Protein AF-0000000078663923 (afdb_homodimer)

Radius of gyration: 21.48 Å; Cα contacts (8 Å, |Δi|>4): 1392; chains: 2; bounding box: 50×60×60 Å

Organism: Novosphingobium aromaticivorans (strain ATCC 700278 / DSM 12444 / CCUG 56034 / CIP 105152 / NBRC 16084 / F199) (NCBI:txid279238)

pLDDT: mean 94.73, std 6.74, range [45.41, 98.88]

Solvent-accessible surface area (backbone atoms only — not comparable to full-atom values): 26221 Å² total; per-residue (Å²): 126,61,87,86,46,81,70,53,39,78,75,52,85,44,31,34,35,32,66,37,45,39,68,44,11,32,37,42,73,91,49,41,20,52,30,68,17,47,53,50,18,51,47,52,49,55,45,25,64,60,72,70,38,51,67,39,33,38,38,35,40,56,68,47,83,46,51,57,68,38,55,40,36,36,40,50,44,80,76,42,76,60,99,53,45,31,38,33,35,33,40,33,26,46,92,83,39,69,21,31,39,31,45,35,36,26,37,64,36,83,92,43,73,67,47,72,51,59,74,63,78,92,55,64,56,70,92,76,32,55,71,58,84,80,70,67,72,54,11,91,62,25,37,31,70,76,47,42,48,49,25,37,35,50,64,93,77,52,54,72,27,46,41,37,31,32,38,26,56,68,84,59,55,49,39,36,73,45,48,47,34,39,62,57,53,49,50,34,57,40,46,9,64,56,70,70,38,77,80,18,37,47,68,46,34,42,34,43,38,51,61,49,68,47,70,53,58,53,31,39,37,44,33,38,33,43,38,33,32,42,42,31,32,41,34,37,32,40,33,22,40,80,87,47,48,69,25,33,38,33,38,34,38,28,36,56,69,130,126,60,86,85,46,82,72,56,40,78,74,52,85,43,31,34,36,33,66,36,45,39,69,44,11,30,37,43,74,92,51,41,21,51,31,67,18,47,53,50,16,50,46,52,47,54,46,26,63,60,71,70,39,50,67,38,34,39,38,36,40,55,67,48,83,46,50,56,68,37,55,41,35,37,39,51,45,80,76,43,75,58,98,53,46,30,36,33,36,32,40,34,25,46,93,83,39,70,23,31,40,32,45,36,37,27,37,65,35,84,92,43,72,67,47,72,50,58,76,63,77,93,56,64,56,70,92,77,31,55,73,57,83,79,70,67,75,53,12,92,62,26,38,31,71,74,46,42,46,49,26,36,36,49,63,95,78,52,54,72,27,46,38,38,32,31,38,27,56,68,83,58,55,49,40,36,72,47,48,48,34,39,61,58,54,50,50,34,57,39,44,10,66,54,71,69,38,78,80,19,37,47,68,46,35,41,35,41,37,50,60,49,68,48,69,51,58,53,31,39,37,43,33,37,34,41,37,32,30,42,43,32,33,42,35,39,31,40,33,22,40,81,87,46,48,69,25,33,39,31,38,35,38,28,38,55,69,130

Secondary structure (DSSP, 8-state):
--TT-TT-EEEETTEEEEE--GGGEE-STT--EE-HHHHHHHHHHHHHHHHTS-EEEEEEEE-S--BTTPEEEEEEEEEEE-SSEEEEEEEEEETTEEEEEEEEEEE--TTPPPEE---------GGGSPBP--PPP--TT--GGGGEEEEE---TTSPTTEEEEEEEETT---B-HHHHHHHGGGHHHHHHHHHT-TT-EEESEEEEEE---B-SS-EEEEEEEEEEETTEEEEEEEEEETTS-EEEEEEEEEEEP-/--TT-TT-EEEETTEEEEE--GGGEE-STT--EE-HHHHHHHHHHHHHHHHTS-EEEEEEEE-S--BTTPEEEEEEEEEEE-SSEEEEEEEEEETTEEEEEEEEEEE--TTPPPEE---------GGGSPBP--PPP--TT--GGGGEEEEE---TTPPTTEEEEEEEETT---B-HHHHHHHGGGHHHHHHHHHT-TT-EEESEEEEEE---B-SS-EEEEEEEEEEETTEEEEEEEEEETTS-EEEEEEEEEEEP-

InterPro domains:
  IPR029069 HotDog domain superfamily [SSF54637] (7-110)
  IPR029069 HotDog domain superfamily [SSF54637] (120-255)
  IPR042171 Acyl-CoA thioesterase, double hotdog domain [G3DSA:2.40.160.210] (1-258)
  IPR049449 Acyl-CoA thioesterase-like, N-terminal HotDog domain [PF13622] (33-99)
  IPR049450 Acyl-CoA thioesterase-like, C-terminal domain [PF20789] (126-255)

Nearest PDB structures (foldseek):
  3cjy-assembly1_A-2  TM=9.989E-01  e=8.132E-55  Novosphingobium aromaticivorans DSM 12444
  1c8u-assembly1_B  TM=8.053E-01  e=3.877E-21  Escherichia coli
  4r9z-assembly1_A  TM=8.850E-01  e=1.469E-18  Mycobacterium avium subsp. paratuberculosis K-10
  4r4u-assembly2_D  TM=7.936E-01  e=4.938E-20  Yersinia pestis
  3rd7-assembly1_A  TM=7.857E-01  e=6.290E-19  Mycobacterium avium 104

Sequence (516 aa):
MTEAFPALVRQDDARYAITVGPDLAVGPPGHAYLFGGASMALALDVAAETVGRPVVQGSLQFVSFTPLGSVLDLTVEVLQSGRTLAQARVAGTVDGRLVFHSGISLGMREGFSARQWALAPPVPQPDNCPPCTTLPAQDDNARYLEGIEVREAGGPEVPSGRTRLWLRRKDGAPLDAASLAMFADFLPIALGRATGCSGGGNSLDNSLRITGAAAPGWCLCDMIIPSSASGFAQGQVTLWDQSGRLLATGAQSLLLKGMTEAFPALVRQDDARYAITVGPDLAVGPPGHAYLFGGASMALALDVAAETVGRPVVQGSLQFVSFTPLGSVLDLTVEVLQSGRTLAQARVAGTVDGRLVFHSGISLGMREGFSARQWALAPPVPQPDNCPPCTTLPAQDDNARYLEGIEVREAGGPEVPSGRTRLWLRRKDGAPLDAASLAMFADFLPIALGRATGCSGGGNSLDNSLRITGAAAPGWCLCDMIIPSSASGFAQGQVTLWDQSGRLLATGAQSLLLKG

Foldseek 3Di:
DDPVAPQWDDPDLFKIKGFQFQQQWWDAAPFIFGQPLQVQLVFQVSQCVNLVFHWFKKKKFFDATGGHGFMKMKGKAWPDDDPFKTKIKIFIDTPNHTGMMMITMGGDDPDDDDDDDDWDDDWDFQVPFAWDDQAAHTHPRRCNVVQKTKTFRDDPPDDQQKGKIKIFGNVQDWQGPSVVSNLQSCQQVSQCRNVVNSRRFAWRMKMKGFDAIGGGDIKMWIKGFPDDDPQKTKMKIWIAGSVGHTTMIMMTMGGHDD/DDPVAPQWADPDLFKIKGFAFQQQWWDAAPFIFGQPLQVVLVFQVSQCVNLVFHWFKKKKFFDATHGHGFMKMKGKAWPDDDPFKTKIKIFIDTPNHTGMMMITMGGDDPPDDDDDDDWDDDWDFQVPFAWDDQAAHTHPRRCNVVQKTKTFRDDPPDDQQKGKIKIFGNVFDWQGPSVVSNLFSCQQVSQCRNVVNSRRFAWRMKMKGFDAIGGGDIKMWIKGFPDDDPQKTKMKIWIAGSVGHTTMIMMTMGGHDD

Structure (mmCIF, N/CA/C/O backbone):
data_AF-0000000078663923-model_v1
#
loop_
_entity.id
_entity.type
_entity.pdbx_description
1 polymer 'Acyl-CoA thioesterase'
#
loop_
_atom_site.group_PDB
_atom_site.id
_atom_site.type_symbol
_atom_site.label_atom_id
_atom_site.label_alt_id
_atom_site.label_comp_id
_atom_site.label_asym_id
_atom_site.label_entity_id
_atom_site.label_seq_id
_atom_site.pdbx_PDB_ins_code
_atom_site.Cartn_x
_atom_site.Cartn_y
_atom_site.Cartn_z
_atom_site.occupancy
_atom_site.B_iso_or_equiv
_atom_site.auth_seq_id
_atom_site.auth_comp_id
_atom_site.auth_asym_id
_atom_site.auth_atom_id
_atom_site.pdbx_PDB_model_num
ATOM 1 N N . MET A 1 1 ? -20.266 17.828 0.999 1 45.41 1 MET A N 1
ATOM 2 C CA . MET A 1 1 ? -18.875 18.203 1.146 1 45.41 1 MET A CA 1
ATOM 3 C C . MET A 1 1 ? -18.359 17.906 2.555 1 45.41 1 MET A C 1
ATOM 5 O O . MET A 1 1 ? -19.094 18.094 3.531 1 45.41 1 MET A O 1
ATOM 9 N N . THR A 1 2 ? -17.281 17.062 2.598 1 59.53 2 THR A N 1
ATOM 10 C CA . THR A 1 2 ? -16.984 16.469 3.9 1 59.53 2 THR A CA 1
ATOM 11 C C . THR A 1 2 ? -16.562 17.547 4.895 1 59.53 2 THR A C 1
ATOM 13 O O . THR A 1 2 ? -16.047 18.609 4.504 1 59.53 2 THR A O 1
ATOM 16 N N . GLU A 1 3 ? -17.047 17.531 6.004 1 73.94 3 GLU A N 1
ATOM 17 C CA . GLU A 1 3 ? -16.766 18.344 7.176 1 73.94 3 GLU A CA 1
ATOM 18 C C . GLU A 1 3 ? -15.258 18.484 7.398 1 73.94 3 GLU A C 1
ATOM 20 O O . GLU A 1 3 ? -14.805 19.422 8.055 1 73.94 3 GLU A O 1
ATOM 25 N N . ALA A 1 4 ? -14.539 17.656 6.582 1 80.38 4 ALA A N 1
ATOM 26 C CA . ALA A 1 4 ? -13.094 17.641 6.832 1 80.38 4 ALA A CA 1
ATOM 27 C C . ALA A 1 4 ? -12.406 18.797 6.109 1 80.38 4 ALA A C 1
ATOM 29 O O . ALA A 1 4 ? -11.383 19.297 6.566 1 80.38 4 ALA A O 1
ATOM 30 N N . PHE A 1 5 ? -13.031 19.188 4.965 1 93 5 PHE A N 1
ATOM 31 C CA . PHE A 1 5 ? -12.43 20.25 4.152 1 93 5 PHE A CA 1
ATOM 32 C C . PHE A 1 5 ? -13.461 21.312 3.807 1 93 5 PHE A C 1
ATOM 34 O O . PHE A 1 5 ? -13.969 21.359 2.686 1 93 5 PHE A O 1
ATOM 41 N N . PRO A 1 6 ? -13.57 22.297 4.668 1 88.12 6 PRO A N 1
ATOM 42 C CA . PRO A 1 6 ? -14.617 23.312 4.469 1 88.12 6 PRO A CA 1
ATOM 43 C C . PRO A 1 6 ? -14.383 24.156 3.221 1 88.12 6 PRO A C 1
ATOM 45 O O . PRO A 1 6 ? -15.336 24.688 2.652 1 88.12 6 PRO A O 1
ATOM 48 N N . ALA A 1 7 ? -13.172 24.266 2.77 1 91.56 7 ALA A N 1
ATOM 49 C CA . ALA A 1 7 ? -12.844 25.109 1.628 1 91.56 7 ALA A CA 1
ATOM 50 C C . ALA A 1 7 ? -13.031 24.359 0.313 1 91.56 7 ALA A C 1
ATOM 52 O O . ALA A 1 7 ? -12.891 24.938 -0.767 1 91.56 7 ALA A O 1
ATOM 53 N N . LEU A 1 8 ? -13.312 23.062 0.387 1 95.25 8 LEU A N 1
ATOM 54 C CA . LEU A 1 8 ? -13.508 22.266 -0.817 1 95.25 8 LEU A CA 1
ATOM 55 C C . LEU A 1 8 ? -14.805 22.641 -1.523 1 95.25 8 LEU A C 1
ATOM 57 O O . LEU A 1 8 ? -15.852 22.75 -0.888 1 95.25 8 LEU A O 1
ATOM 61 N N . VAL A 1 9 ? -14.703 22.922 -2.844 1 95.44 9 VAL A N 1
ATOM 62 C CA . VAL A 1 9 ? -15.859 23.344 -3.641 1 95.44 9 VAL A CA 1
ATOM 63 C C . VAL A 1 9 ? -16.172 22.266 -4.684 1 95.44 9 VAL A C 1
ATOM 65 O O . VAL A 1 9 ? -15.297 21.844 -5.441 1 95.44 9 VAL A O 1
ATOM 68 N N . ARG A 1 10 ? -17.406 21.938 -4.727 1 94.25 10 ARG A N 1
ATOM 69 C CA . ARG A 1 10 ? -17.875 21.062 -5.793 1 94.25 10 ARG A CA 1
ATOM 70 C C . ARG A 1 10 ? -18.141 21.844 -7.074 1 94.25 10 ARG A C 1
ATOM 72 O O . ARG A 1 10 ? -18.906 22.812 -7.066 1 94.25 10 ARG A O 1
ATOM 79 N N . GLN A 1 11 ? -17.516 21.422 -8.109 1 93.62 11 GLN A N 1
ATOM 80 C CA . GLN A 1 11 ? -17.688 22.125 -9.383 1 93.62 11 GLN A CA 1
ATOM 81 C C . GLN A 1 11 ? -18.75 21.438 -10.25 1 93.62 11 GLN A C 1
ATOM 83 O O . GLN A 1 11 ? -19.5 22.094 -10.969 1 93.62 11 GLN A O 1
ATOM 88 N N . ASP A 1 12 ? -18.703 20.109 -10.25 1 91.5 12 ASP A N 1
ATOM 89 C CA . ASP A 1 12 ? -19.688 19.266 -10.914 1 91.5 12 ASP A CA 1
ATOM 90 C C . ASP A 1 12 ? -19.75 17.875 -10.266 1 91.5 12 ASP A C 1
ATOM 92 O O . ASP A 1 12 ? -19.25 17.688 -9.156 1 91.5 12 ASP A O 1
ATOM 96 N N . ASP A 1 13 ? -20.422 16.953 -10.93 1 89.38 13 ASP A N 1
ATOM 97 C CA . ASP A 1 13 ? -20.703 15.664 -10.297 1 89.38 13 ASP A CA 1
ATOM 98 C C . ASP A 1 13 ? -19.406 14.93 -9.945 1 89.38 13 ASP A C 1
ATOM 100 O O . ASP A 1 13 ? -19.375 14.156 -8.992 1 89.38 13 ASP A O 1
ATOM 104 N N . ALA A 1 14 ? -18.344 15.18 -10.57 1 95.56 14 ALA A N 1
ATOM 105 C CA . ALA A 1 14 ? -17.125 14.406 -10.32 1 95.56 14 ALA A CA 1
ATOM 106 C C . ALA A 1 14 ? -15.898 15.305 -10.328 1 95.56 14 ALA A C 1
ATOM 108 O O . ALA A 1 14 ? -14.789 14.844 -10.594 1 95.56 14 ALA A O 1
ATOM 109 N N . ARG A 1 15 ? -16.141 16.609 -10.117 1 97.62 15 ARG A N 1
ATOM 110 C CA . ARG A 1 15 ? -15.039 17.562 -10.117 1 97.62 15 ARG A CA 1
ATOM 111 C C . ARG A 1 15 ? -15.117 18.484 -8.906 1 97.62 15 ARG A C 1
ATOM 113 O O . ARG A 1 15 ? -16.188 19 -8.57 1 97.62 15 ARG A O 1
ATOM 120 N N . TYR A 1 16 ? -14.008 18.672 -8.297 1 98 16 TYR A N 1
ATOM 121 C CA . TYR A 1 16 ? -13.867 19.484 -7.094 1 98 16 TYR A CA 1
ATOM 122 C C . TYR A 1 16 ? -12.617 20.344 -7.168 1 98 16 TYR A C 1
ATOM 124 O O . TYR A 1 16 ? -11.719 20.094 -7.965 1 98 16 TYR A O 1
ATOM 132 N N . ALA A 1 17 ? -12.625 21.391 -6.344 1 98.06 17 ALA A N 1
ATOM 133 C CA . ALA A 1 17 ? -11.445 22.25 -6.258 1 98.06 17 ALA A CA 1
ATOM 134 C C . ALA A 1 17 ? -11.25 22.766 -4.836 1 98.06 17 ALA A C 1
ATOM 136 O O . ALA A 1 17 ? -12.227 22.969 -4.105 1 98.06 17 ALA A O 1
ATOM 137 N N . ILE A 1 18 ? -10.016 22.984 -4.516 1 98.06 18 ILE A N 1
ATOM 138 C CA . ILE A 1 18 ? -9.703 23.562 -3.215 1 98.06 18 ILE A CA 1
ATOM 139 C C . ILE A 1 18 ? -8.43 24.406 -3.32 1 98.06 18 ILE A C 1
ATOM 141 O O . ILE A 1 18 ? -7.48 24.031 -4.008 1 98.06 18 ILE A O 1
ATOM 145 N N . THR A 1 19 ? -8.398 25.547 -2.688 1 98 19 THR A N 1
ATOM 146 C CA . THR A 1 19 ? -7.164 26.312 -2.533 1 98 19 THR A CA 1
ATOM 147 C C . THR A 1 19 ? -6.316 25.734 -1.401 1 98 19 THR A C 1
ATOM 149 O O . THR A 1 19 ? -6.812 25.531 -0.293 1 98 19 THR A O 1
ATOM 152 N N . VAL A 1 20 ? -5.055 25.516 -1.715 1 97.94 20 VAL A N 1
ATOM 153 C CA . VAL A 1 20 ? -4.145 24.969 -0.709 1 97.94 20 VAL A CA 1
ATOM 154 C C . VAL A 1 20 ? -3.805 26.047 0.315 1 97.94 20 VAL A C 1
ATOM 156 O O . VAL A 1 20 ? -2.957 26.906 0.063 1 97.94 20 VAL A O 1
ATOM 159 N N . GLY A 1 21 ? -4.414 25.938 1.457 1 97.38 21 GLY A N 1
ATOM 160 C CA . GLY A 1 21 ? -4.191 26.906 2.52 1 97.38 21 GLY A CA 1
ATOM 161 C C . GLY A 1 21 ? -3.113 26.484 3.498 1 97.38 21 GLY A C 1
ATOM 162 O O . GLY A 1 21 ? -2.617 25.359 3.434 1 97.38 21 GLY A O 1
ATOM 163 N N . PRO A 1 22 ? -2.734 27.422 4.41 1 97.19 22 PRO A N 1
ATOM 164 C CA . PRO A 1 22 ? -1.676 27.156 5.387 1 97.19 22 PRO A CA 1
ATOM 165 C C . PRO A 1 22 ? -1.973 25.938 6.258 1 97.19 22 PRO A C 1
ATOM 167 O O . PRO A 1 22 ? -1.056 25.188 6.621 1 97.19 22 PRO A O 1
ATOM 170 N N . ASP A 1 23 ? -3.229 25.672 6.562 1 95.75 23 ASP A N 1
ATOM 171 C CA . ASP A 1 23 ? -3.625 24.609 7.477 1 95.75 23 ASP A CA 1
ATOM 172 C C . ASP A 1 23 ? -3.461 23.234 6.828 1 95.75 23 ASP A C 1
ATOM 174 O O . ASP A 1 23 ? -3.547 22.203 7.504 1 95.75 23 ASP A O 1
ATOM 178 N N . LEU A 1 24 ? -3.174 23.219 5.512 1 97.19 24 LEU A N 1
ATOM 179 C CA . LEU A 1 24 ? -2.969 21.969 4.777 1 97.19 24 LEU A CA 1
ATOM 180 C C . LEU A 1 24 ? -1.516 21.844 4.336 1 97.19 24 LEU A C 1
ATOM 182 O O . LEU A 1 24 ? -1.171 20.906 3.6 1 97.19 24 LEU A O 1
ATOM 186 N N . ALA A 1 25 ? -0.699 22.75 4.734 1 97.69 25 ALA A N 1
ATOM 187 C CA . ALA A 1 25 ? 0.636 22.828 4.148 1 97.69 25 ALA A CA 1
ATOM 188 C C . ALA A 1 25 ? 1.709 22.469 5.172 1 97.69 25 ALA A C 1
ATOM 190 O O . ALA A 1 25 ? 1.529 22.688 6.371 1 97.69 25 ALA A O 1
ATOM 191 N N . VAL A 1 26 ? 2.814 21.938 4.664 1 96.31 26 VAL A N 1
ATOM 192 C CA . VAL A 1 26 ? 4.066 21.688 5.371 1 96.31 26 VAL A CA 1
ATOM 193 C C . VAL A 1 26 ? 5.246 22.141 4.512 1 96.31 26 VAL A C 1
ATOM 195 O O . VAL A 1 26 ? 5.055 22.734 3.451 1 96.31 26 VAL A O 1
ATOM 198 N N . GLY A 1 27 ? 6.414 21.859 5.035 1 94.31 27 GLY A N 1
ATOM 199 C CA . GLY A 1 27 ? 7.613 22.094 4.246 1 94.31 27 GLY A CA 1
ATOM 200 C C . GLY A 1 27 ? 8.602 23.016 4.93 1 94.31 27 GLY A C 1
ATOM 201 O O . GLY A 1 27 ? 8.234 23.797 5.82 1 94.31 27 GLY A O 1
ATOM 202 N N . PRO A 1 28 ? 9.867 22.953 4.469 1 91.5 28 PRO A N 1
ATOM 203 C CA . PRO A 1 28 ? 10.906 23.812 5.035 1 91.5 28 PRO A CA 1
ATOM 204 C C . PRO A 1 28 ? 10.727 25.281 4.641 1 91.5 28 PRO A C 1
ATOM 206 O O . PRO A 1 28 ? 9.922 25.594 3.756 1 91.5 28 PRO A O 1
ATOM 209 N N . PRO A 1 29 ? 11.477 26.125 5.391 1 91.94 29 PRO A N 1
ATOM 210 C CA . PRO A 1 29 ? 11.359 27.562 5.09 1 91.94 29 PRO A CA 1
ATOM 211 C C . PRO A 1 29 ? 11.586 27.875 3.613 1 91.94 29 PRO A C 1
ATOM 213 O O . PRO A 1 29 ? 12.594 27.453 3.037 1 91.94 29 PRO A O 1
ATOM 216 N N . GLY A 1 30 ? 10.742 28.453 3.041 1 92.94 30 GLY A N 1
ATOM 217 C CA . GLY A 1 30 ? 10.836 28.891 1.655 1 92.94 30 GLY A CA 1
ATOM 218 C C . GLY A 1 30 ? 10.234 27.891 0.682 1 92.94 30 GLY A C 1
ATOM 219 O O . GLY A 1 30 ? 10.156 28.156 -0.519 1 92.94 30 GLY A O 1
ATOM 220 N N . HIS A 1 31 ? 9.758 26.781 1.146 1 93.25 31 HIS A N 1
ATOM 221 C CA . HIS A 1 31 ? 9.234 25.719 0.281 1 93.25 31 HIS A CA 1
ATOM 222 C C . HIS A 1 31 ? 8.039 25.031 0.926 1 93.25 31 HIS A C 1
ATOM 224 O O . HIS A 1 31 ? 8.117 23.844 1.259 1 93.25 31 HIS A O 1
ATOM 230 N N . ALA A 1 32 ? 6.957 25.75 0.951 1 97.25 32 ALA A N 1
ATOM 231 C CA . ALA A 1 32 ? 5.742 25.188 1.534 1 97.25 32 ALA A CA 1
ATOM 232 C C . ALA A 1 32 ? 4.852 24.562 0.458 1 97.25 32 ALA A C 1
ATOM 234 O O . ALA A 1 32 ? 4.707 25.125 -0.63 1 97.25 32 ALA A O 1
ATOM 235 N N . TYR A 1 33 ? 4.32 23.453 0.71 1 97.94 33 TYR A N 1
ATOM 236 C CA . TYR A 1 33 ? 3.488 22.719 -0.23 1 97.94 33 TYR A CA 1
ATOM 237 C C . TYR A 1 33 ? 2.439 21.891 0.505 1 97.94 33 TYR A C 1
ATOM 239 O O . TYR A 1 33 ? 2.486 21.766 1.731 1 97.94 33 TYR A O 1
ATOM 247 N N . LEU A 1 34 ? 1.483 21.438 -0.202 1 98.19 34 LEU A N 1
ATOM 248 C CA . LEU A 1 34 ? 0.421 20.594 0.338 1 98.19 34 LEU A CA 1
ATOM 249 C C . LEU A 1 34 ? 0.999 19.359 1.013 1 98.19 34 LEU A C 1
ATOM 251 O O . LEU A 1 34 ? 1.83 18.656 0.429 1 98.19 34 LEU A O 1
ATOM 255 N N . PHE A 1 35 ? 0.573 19.109 2.299 1 97.88 35 PHE A N 1
ATOM 256 C CA . PHE A 1 35 ? 0.975 17.922 3.051 1 97.88 35 PHE A CA 1
ATOM 257 C C . PHE A 1 35 ? 0.512 16.656 2.348 1 97.88 35 PHE A C 1
ATOM 259 O O . PHE A 1 35 ? -0.637 16.562 1.908 1 97.88 35 PHE A O 1
ATOM 266 N N . GLY A 1 36 ? 1.409 15.633 2.199 1 97.75 36 GLY A N 1
ATOM 267 C CA . GLY A 1 36 ? 1.064 14.391 1.52 1 97.75 36 GLY A CA 1
ATOM 268 C C . GLY A 1 36 ? -0.189 13.734 2.07 1 97.75 36 GLY A C 1
ATOM 269 O O . GLY A 1 36 ? -1.042 13.273 1.31 1 97.75 36 GLY A O 1
ATOM 270 N N . GLY A 1 37 ? -0.272 13.648 3.373 1 97.94 37 GLY A N 1
ATOM 271 C CA . GLY A 1 37 ? -1.461 13.109 4.008 1 97.94 37 GLY A CA 1
ATOM 272 C C . GLY A 1 37 ? -2.73 13.844 3.635 1 97.94 37 GLY A C 1
ATOM 273 O O . GLY A 1 37 ? -3.809 13.25 3.576 1 97.94 37 GLY A O 1
ATOM 274 N N . ALA A 1 38 ? -2.596 15.133 3.479 1 97.88 38 ALA A N 1
ATOM 275 C CA . ALA A 1 38 ? -3.748 15.922 3.045 1 97.88 38 ALA A CA 1
ATOM 276 C C . ALA A 1 38 ? -4.148 15.57 1.615 1 97.88 38 ALA A C 1
ATOM 278 O O . ALA A 1 38 ? -5.332 15.57 1.278 1 97.88 38 ALA A O 1
ATOM 279 N N . SER A 1 39 ? -3.172 15.328 0.736 1 98.38 39 SER A N 1
ATOM 280 C CA . SER A 1 39 ? -3.479 14.859 -0.611 1 98.38 39 SER A CA 1
ATOM 281 C C . SER A 1 39 ? -4.328 13.594 -0.578 1 98.38 39 SER A C 1
ATOM 283 O O . SER A 1 39 ? -5.355 13.516 -1.254 1 98.38 39 SER A O 1
ATOM 285 N N . MET A 1 40 ? -3.893 12.656 0.211 1 98.56 40 MET A N 1
ATOM 286 C CA . MET A 1 40 ? -4.637 11.406 0.354 1 98.56 40 MET A CA 1
ATOM 287 C C . MET A 1 40 ? -6.02 11.664 0.937 1 98.56 40 MET A C 1
ATOM 289 O O . MET A 1 40 ? -7.016 11.133 0.438 1 98.56 40 MET A O 1
ATOM 293 N N . ALA A 1 41 ? -6.059 12.453 1.963 1 98.25 41 ALA A N 1
ATOM 294 C CA . ALA A 1 41 ? -7.332 12.766 2.609 1 98.25 41 ALA A CA 1
ATOM 295 C C . ALA A 1 41 ? -8.32 13.375 1.617 1 98.25 41 ALA A C 1
ATOM 297 O O . ALA A 1 41 ? -9.484 12.984 1.58 1 98.25 41 ALA A O 1
ATOM 298 N N . LEU A 1 42 ? -7.871 14.328 0.854 1 98.31 42 LEU A N 1
ATOM 299 C CA . LEU A 1 42 ? -8.711 14.984 -0.138 1 98.31 42 LEU A CA 1
ATOM 300 C C . LEU A 1 42 ? -9.195 13.992 -1.187 1 98.31 42 LEU A C 1
ATOM 302 O O . LEU A 1 42 ? -10.375 13.984 -1.549 1 98.31 42 LEU A O 1
ATOM 306 N N . ALA A 1 43 ? -8.289 13.156 -1.672 1 98.56 43 ALA A N 1
ATOM 307 C CA . ALA A 1 43 ? -8.656 12.148 -2.658 1 98.56 43 ALA A CA 1
ATOM 308 C C . ALA A 1 43 ? -9.742 11.219 -2.113 1 98.56 43 ALA A C 1
ATOM 310 O O . ALA A 1 43 ? -10.727 10.93 -2.801 1 98.56 43 ALA A O 1
ATOM 311 N N . LEU A 1 44 ? -9.539 10.758 -0.907 1 98.31 44 LEU A N 1
ATOM 312 C CA . LEU A 1 44 ? -10.516 9.875 -0.281 1 98.31 44 LEU A CA 1
ATOM 313 C C . LEU A 1 44 ? -11.859 10.57 -0.13 1 98.31 44 LEU A C 1
ATOM 315 O O . LEU A 1 44 ? -12.906 9.977 -0.387 1 98.31 44 LEU A O 1
ATOM 319 N N . ASP A 1 45 ? -11.766 11.773 0.293 1 97.56 45 ASP A N 1
ATOM 320 C CA . ASP A 1 45 ? -12.977 12.539 0.583 1 97.56 45 ASP A CA 1
ATOM 321 C C . ASP A 1 45 ? -13.828 12.711 -0.671 1 97.56 45 ASP A C 1
ATOM 323 O O . ASP A 1 45 ? -15.031 12.43 -0.655 1 97.56 45 ASP A O 1
ATOM 327 N N . VAL A 1 46 ? -13.266 13.148 -1.74 1 97.75 46 VAL A N 1
ATOM 328 C CA . VAL A 1 46 ? -14.039 13.43 -2.943 1 97.75 4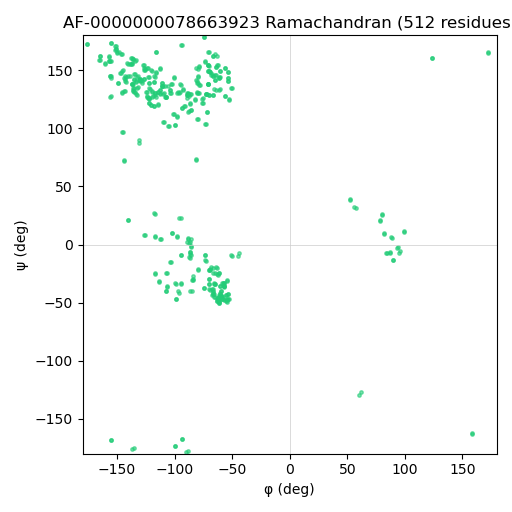6 VAL A CA 1
ATOM 329 C C . VAL A 1 46 ? -14.523 12.125 -3.562 1 97.75 46 VAL A C 1
ATOM 331 O O . VAL A 1 46 ? -15.609 12.07 -4.145 1 97.75 46 VAL A O 1
ATOM 334 N N . ALA A 1 47 ? -13.734 11.055 -3.473 1 97.94 47 ALA A N 1
ATOM 335 C CA . ALA A 1 47 ? -14.195 9.75 -3.951 1 97.94 47 ALA A CA 1
ATOM 336 C C . ALA A 1 47 ? -15.43 9.289 -3.186 1 97.94 47 ALA A C 1
ATOM 338 O O . ALA A 1 47 ? -16.406 8.844 -3.789 1 97.94 47 ALA A O 1
ATOM 339 N N . ALA A 1 48 ? -15.344 9.367 -1.889 1 96.94 48 ALA A N 1
ATOM 340 C CA . ALA A 1 48 ? -16.469 8.961 -1.052 1 96.94 48 ALA A CA 1
ATOM 341 C C . ALA A 1 48 ? -17.719 9.789 -1.374 1 96.94 48 ALA A C 1
ATOM 343 O O . ALA A 1 48 ? -18.812 9.242 -1.474 1 96.94 48 ALA A O 1
ATOM 344 N N . GLU A 1 49 ? -17.5 11.023 -1.493 1 95.69 49 GLU A N 1
ATOM 345 C CA . GLU A 1 49 ? -18.625 11.914 -1.805 1 95.69 49 GLU A CA 1
ATOM 346 C C . GLU A 1 49 ? -19.234 11.562 -3.152 1 95.69 49 GLU A C 1
ATOM 348 O O . GLU A 1 49 ? -20.469 11.531 -3.285 1 95.69 49 GLU A O 1
ATOM 353 N N . THR A 1 50 ? -18.469 11.367 -4.145 1 96.62 50 THR A N 1
ATOM 354 C CA . THR A 1 50 ? -18.938 11.102 -5.5 1 96.62 50 THR A CA 1
ATOM 355 C C . THR A 1 50 ? -19.641 9.758 -5.578 1 96.62 50 THR A C 1
ATOM 357 O O . THR A 1 50 ? -20.703 9.641 -6.199 1 96.62 50 THR A O 1
ATOM 360 N N . VAL A 1 51 ? -19.094 8.727 -4.938 1 96.62 51 VAL A N 1
ATOM 361 C CA . VAL A 1 51 ? -19.594 7.359 -5.043 1 96.62 51 VAL A CA 1
ATOM 362 C C . VAL A 1 51 ? -20.734 7.152 -4.051 1 96.62 51 VAL A C 1
ATOM 364 O O . VAL A 1 51 ? -21.641 6.363 -4.301 1 96.62 51 VAL A O 1
ATOM 367 N N . GLY A 1 52 ? -20.703 7.855 -2.936 1 95 52 GLY A N 1
ATOM 368 C CA . GLY A 1 52 ? -21.734 7.723 -1.905 1 95 52 GLY A CA 1
ATOM 369 C C . GLY A 1 52 ? -21.531 6.512 -1.018 1 95 52 GLY A C 1
ATOM 370 O O . GLY A 1 52 ? -22.5 5.926 -0.527 1 95 52 GLY A O 1
ATOM 371 N N . ARG A 1 53 ? -20.328 6.035 -0.862 1 96.25 53 ARG A N 1
ATOM 372 C CA . ARG A 1 53 ? -19.969 4.902 -0.017 1 96.25 53 ARG A CA 1
ATOM 373 C C . ARG A 1 53 ? -18.688 5.184 0.767 1 96.25 53 ARG A C 1
ATOM 375 O O . ARG A 1 53 ? -17.875 6.004 0.353 1 96.25 53 ARG A O 1
ATOM 382 N N . PRO A 1 54 ? -18.5 4.5 1.908 1 96.5 54 PRO A N 1
ATOM 383 C CA . PRO A 1 54 ? -17.281 4.703 2.674 1 96.5 54 PRO A CA 1
ATOM 384 C C . PRO A 1 54 ? -16.047 4.105 1.984 1 96.5 54 PRO A C 1
ATOM 386 O O . PRO A 1 54 ? -16.172 3.154 1.21 1 96.5 54 PRO A O 1
ATOM 389 N N . VAL A 1 55 ? -14.977 4.672 2.311 1 97.69 55 VAL A N 1
ATOM 390 C CA . VAL A 1 55 ? -13.711 4.215 1.752 1 97.69 55 VAL A CA 1
ATOM 391 C C . VAL A 1 55 ? -13.25 2.955 2.479 1 97.69 55 VAL A C 1
ATOM 393 O O . VAL A 1 55 ? -13.305 2.887 3.709 1 97.69 55 VAL A O 1
ATOM 396 N N . VAL A 1 56 ? -12.758 1.988 1.725 1 98.25 56 VAL A N 1
ATOM 397 C CA . VAL A 1 56 ? -12.148 0.772 2.248 1 98.25 56 VAL A CA 1
ATOM 398 C C . VAL A 1 56 ? -10.625 0.908 2.225 1 98.25 56 VAL A C 1
ATOM 400 O O . VAL A 1 56 ? -9.953 0.585 3.207 1 98.25 56 VAL A O 1
ATOM 403 N N . GLN A 1 57 ? -10.148 1.354 1.123 1 98.56 57 GLN A N 1
ATOM 404 C CA . GLN A 1 57 ? -8.711 1.541 0.972 1 98.56 57 GLN A CA 1
ATOM 405 C C . GLN A 1 57 ? -8.406 2.559 -0.121 1 98.56 57 GLN A C 1
ATOM 407 O O . GLN A 1 57 ? -9.25 2.842 -0.973 1 98.56 57 GLN A O 1
ATOM 412 N N . GLY A 1 58 ? -7.215 3.129 -0.036 1 98.62 58 GLY A N 1
ATOM 413 C CA . GLY A 1 58 ? -6.691 3.979 -1.094 1 98.62 58 GLY A CA 1
ATOM 414 C C . GLY A 1 58 ? -5.184 3.885 -1.244 1 98.62 58 GLY A C 1
ATOM 415 O O . GLY A 1 58 ? -4.469 3.689 -0.26 1 98.62 58 GLY A O 1
ATOM 416 N N . SER A 1 59 ? -4.746 4.047 -2.477 1 98.62 59 SER A N 1
ATOM 417 C CA . SER A 1 59 ? -3.332 4.203 -2.809 1 98.62 59 SER A CA 1
ATOM 418 C C . SER A 1 59 ? -3.104 5.434 -3.682 1 98.62 59 SER A C 1
ATOM 420 O O . SER A 1 59 ? -3.912 5.734 -4.562 1 98.62 59 SER A O 1
ATOM 422 N N . LEU A 1 60 ? -2.074 6.113 -3.4 1 98.62 60 LEU A N 1
ATOM 423 C CA . LEU A 1 60 ? -1.811 7.383 -4.07 1 98.62 60 LEU A CA 1
ATOM 424 C C . LEU A 1 60 ? -0.349 7.477 -4.496 1 98.62 60 LEU A C 1
ATOM 426 O O . LEU A 1 60 ? 0.549 7.102 -3.738 1 98.62 60 LEU A O 1
ATOM 430 N N . GLN A 1 61 ? -0.141 7.91 -5.723 1 98.38 61 GLN A N 1
ATOM 431 C CA . GLN A 1 61 ? 1.189 8.172 -6.258 1 98.38 61 GLN A CA 1
ATOM 432 C C . GLN A 1 61 ? 1.438 9.672 -6.402 1 98.38 61 GLN A C 1
ATOM 434 O O . GLN A 1 61 ? 0.652 10.375 -7.035 1 98.38 61 GLN A O 1
ATOM 439 N N . PHE A 1 62 ? 2.543 10.125 -5.82 1 98.25 62 PHE A N 1
ATOM 440 C CA . PHE A 1 62 ? 2.924 11.523 -5.961 1 98.25 62 PHE A CA 1
ATOM 441 C C . PHE A 1 62 ? 3.734 11.734 -7.234 1 98.25 62 PHE A C 1
ATOM 443 O O . PHE A 1 62 ? 4.727 11.039 -7.469 1 98.25 62 PHE A O 1
ATOM 450 N N . VAL A 1 63 ? 3.338 12.711 -8.023 1 97.75 63 VAL A N 1
ATOM 451 C CA . VAL A 1 63 ? 4.02 12.992 -9.281 1 97.75 63 VAL A CA 1
ATOM 452 C C . VAL A 1 63 ? 4.824 14.281 -9.164 1 97.75 63 VAL A C 1
ATOM 454 O O . VAL A 1 63 ? 5.93 14.383 -9.695 1 97.75 63 VAL A O 1
ATOM 457 N N . SER A 1 64 ? 4.262 15.266 -8.5 1 95.62 64 SER A N 1
ATOM 458 C CA . SER A 1 64 ? 4.926 16.531 -8.227 1 95.62 64 SER A CA 1
ATOM 459 C C . SER A 1 64 ? 4.336 17.203 -6.992 1 95.62 64 SER A C 1
ATOM 461 O O . SER A 1 64 ? 3.357 16.719 -6.422 1 95.62 64 SER A O 1
ATOM 463 N N . PHE A 1 65 ? 4.969 18.312 -6.566 1 94.25 65 PHE A N 1
ATOM 464 C CA . PHE A 1 65 ? 4.504 19.047 -5.391 1 94.25 65 PHE A CA 1
ATOM 465 C C . PHE A 1 65 ? 3.307 19.922 -5.73 1 94.25 65 PHE A C 1
ATOM 467 O O . PHE A 1 65 ? 3.117 20.297 -6.891 1 94.25 65 PHE A O 1
ATOM 474 N N . THR A 1 66 ? 2.512 20.172 -4.738 1 97.94 66 THR A N 1
ATOM 475 C CA . THR A 1 66 ? 1.406 21.109 -4.812 1 97.94 66 THR A CA 1
ATOM 476 C C . THR A 1 66 ? 1.701 22.359 -3.975 1 97.94 66 THR A C 1
ATOM 478 O O . THR A 1 66 ? 1.55 22.328 -2.75 1 97.94 66 THR A O 1
ATOM 481 N N . PRO A 1 67 ? 2.035 23.5 -4.609 1 97.5 67 PRO A N 1
ATOM 482 C CA . PRO A 1 67 ? 2.502 24.672 -3.848 1 97.5 67 PRO A CA 1
ATOM 483 C C . PRO A 1 67 ? 1.409 25.281 -2.977 1 97.5 67 PRO A C 1
ATOM 485 O O . PRO A 1 67 ? 0.24 25.297 -3.369 1 97.5 67 PRO A O 1
ATOM 488 N N . LEU A 1 68 ? 1.869 25.781 -1.863 1 98.12 68 LEU A N 1
ATOM 489 C CA . LEU A 1 68 ? 0.983 26.594 -1.034 1 98.12 68 LEU A CA 1
ATOM 490 C C . LEU A 1 68 ? 0.327 27.688 -1.857 1 98.12 68 LEU A C 1
ATOM 492 O O . LEU A 1 68 ? 0.987 28.344 -2.674 1 98.12 68 LEU A O 1
ATOM 496 N N . GLY A 1 69 ? -0.935 27.828 -1.659 1 97.56 69 GLY A N 1
ATOM 497 C CA . GLY A 1 69 ? -1.665 28.906 -2.314 1 97.56 69 GLY A CA 1
ATOM 498 C C . GLY A 1 69 ? -2.215 28.516 -3.672 1 97.56 69 GLY A C 1
ATOM 499 O O . GLY A 1 69 ? -3.062 29.203 -4.23 1 97.56 69 GLY A O 1
ATOM 500 N N . SER A 1 70 ? -1.798 27.422 -4.254 1 98.19 70 SER A N 1
ATOM 501 C CA . SER A 1 70 ? -2.307 26.984 -5.547 1 98.19 70 SER A CA 1
ATOM 502 C C . SER A 1 70 ? -3.723 26.422 -5.426 1 98.19 70 SER A C 1
ATOM 504 O O . SER A 1 70 ? -4.172 26.094 -4.328 1 98.19 70 SER A O 1
ATOM 506 N N . VAL A 1 71 ? -4.41 26.453 -6.551 1 98.38 71 VAL A N 1
ATOM 507 C CA . VAL A 1 71 ? -5.703 25.781 -6.633 1 98.38 71 VAL A CA 1
ATOM 508 C C . VAL A 1 71 ? -5.512 24.344 -7.121 1 98.38 71 VAL A C 1
ATOM 510 O O . VAL A 1 71 ? -4.988 24.109 -8.211 1 98.38 71 VAL A O 1
ATOM 513 N N . LEU A 1 72 ? -5.93 23.406 -6.25 1 98.62 72 LEU A N 1
ATOM 514 C CA . LEU A 1 72 ? -5.895 21.984 -6.586 1 98.62 72 LEU A CA 1
ATOM 515 C C . LEU A 1 72 ? -7.234 21.531 -7.156 1 98.62 72 LEU A C 1
ATOM 517 O O . LEU A 1 72 ? -8.266 21.625 -6.484 1 98.62 72 LEU A O 1
ATOM 521 N N . ASP A 1 73 ? -7.211 21.094 -8.375 1 98.62 73 ASP A N 1
ATOM 522 C CA . ASP A 1 73 ? -8.391 20.5 -8.992 1 98.62 73 ASP A CA 1
ATOM 523 C C . ASP A 1 73 ? -8.391 18.984 -8.812 1 98.62 73 ASP A C 1
ATOM 525 O O . ASP A 1 73 ? -7.375 18.328 -9.031 1 98.62 73 ASP A O 1
ATOM 529 N N . LEU A 1 74 ? -9.539 18.453 -8.422 1 98.62 74 LEU A N 1
ATOM 530 C CA . LEU A 1 74 ? -9.695 17.031 -8.211 1 98.62 74 LEU A CA 1
ATOM 531 C C . LEU A 1 74 ? -10.773 16.453 -9.125 1 98.62 74 LEU A C 1
ATOM 533 O O . LEU A 1 74 ? -11.891 16.969 -9.172 1 98.62 74 LEU A O 1
ATOM 537 N N . THR A 1 75 ? -10.414 15.445 -9.836 1 98.69 75 THR A N 1
ATOM 538 C CA . THR A 1 75 ? -11.359 14.766 -10.711 1 98.69 75 THR A CA 1
ATOM 539 C C . THR A 1 75 ? -11.516 13.305 -10.305 1 98.69 75 THR A C 1
ATOM 541 O O . THR A 1 75 ? -10.531 12.594 -10.102 1 98.69 75 THR A O 1
ATOM 544 N N . VAL A 1 76 ? -12.773 12.883 -10.203 1 98.56 76 VAL A N 1
ATOM 545 C CA . VAL A 1 76 ? -13.094 11.516 -9.82 1 98.56 76 VAL A CA 1
ATOM 546 C C . VAL A 1 76 ? -13.609 10.75 -11.039 1 98.56 76 VAL A C 1
ATOM 548 O O . VAL A 1 76 ? -14.492 11.227 -11.758 1 98.56 76 VAL A O 1
ATOM 551 N N . GLU A 1 77 ? -13.008 9.617 -11.305 1 98.44 77 GLU A N 1
ATOM 552 C CA . GLU A 1 77 ? -13.516 8.68 -12.297 1 98.44 77 GLU A CA 1
ATOM 553 C C . GLU A 1 77 ? -13.953 7.371 -11.641 1 98.44 77 GLU A C 1
ATOM 555 O O . GLU A 1 77 ? -13.141 6.664 -11.039 1 98.44 77 GLU A O 1
ATOM 560 N N . VAL A 1 78 ? -15.219 7.035 -11.812 1 98.12 78 VAL A N 1
ATOM 561 C CA . VAL A 1 78 ? -15.727 5.766 -11.305 1 98.12 78 VAL A CA 1
ATOM 562 C C . VAL A 1 78 ? -15.477 4.664 -12.336 1 98.12 78 VAL A C 1
ATOM 564 O O . VAL A 1 78 ? -16.062 4.676 -13.422 1 98.12 78 VAL A O 1
ATOM 567 N N . LEU A 1 79 ? -14.648 3.701 -11.969 1 97.81 79 LEU A N 1
ATOM 568 C CA . LEU A 1 79 ? -14.219 2.652 -12.883 1 97.81 79 LEU A CA 1
ATOM 569 C C . LEU A 1 79 ? -15.227 1.507 -12.914 1 97.81 79 LEU A C 1
ATOM 571 O O . LEU A 1 79 ? -15.43 0.879 -13.953 1 97.81 79 LEU A O 1
ATOM 575 N N . GLN A 1 80 ? -15.727 1.19 -11.805 1 95.06 80 GLN A N 1
ATOM 576 C CA . GLN A 1 80 ? -16.734 0.157 -11.617 1 95.06 80 GLN A CA 1
ATOM 577 C C . GLN A 1 80 ? -17.547 0.409 -10.344 1 95.06 80 GLN A C 1
ATOM 579 O O . GLN A 1 80 ? -17.016 0.913 -9.352 1 95.06 80 GLN A O 1
ATOM 584 N N . SER A 1 81 ? -18.875 0.054 -10.43 1 94.12 81 SER A N 1
ATOM 585 C CA . SER A 1 81 ? -19.734 0.196 -9.266 1 94.12 81 SER A CA 1
ATOM 586 C C . SER A 1 81 ? -20.781 -0.911 -9.219 1 94.12 81 SER A C 1
ATOM 588 O O . SER A 1 81 ? -21.844 -0.801 -9.844 1 94.12 81 SER A O 1
ATOM 590 N N . GLY A 1 82 ? -20.422 -1.902 -8.445 1 90.56 82 GLY A N 1
ATOM 591 C CA . GLY A 1 82 ? -21.391 -2.961 -8.211 1 90.56 82 GLY A CA 1
ATOM 592 C C . GLY A 1 82 ? -22.219 -2.756 -6.953 1 90.56 82 GLY A C 1
ATOM 593 O O . GLY A 1 82 ? -22.281 -1.643 -6.43 1 90.56 82 GLY A O 1
ATOM 594 N N . ARG A 1 83 ? -22.953 -3.85 -6.523 1 87.94 83 ARG A N 1
ATOM 595 C CA . ARG A 1 83 ? -23.844 -3.77 -5.371 1 87.94 83 ARG A CA 1
ATOM 596 C C . ARG A 1 83 ? -23.062 -3.523 -4.086 1 87.94 83 ARG A C 1
ATOM 598 O O . ARG A 1 83 ? -23.484 -2.748 -3.23 1 87.94 83 ARG A O 1
ATOM 605 N N . THR A 1 84 ? -21.844 -4.062 -3.961 1 88.94 84 THR A N 1
ATOM 606 C CA . THR A 1 84 ? -21.141 -4.074 -2.688 1 88.94 84 THR A CA 1
ATOM 607 C C . THR A 1 84 ? -19.844 -3.26 -2.779 1 88.94 84 THR A C 1
ATOM 609 O O . THR A 1 84 ? -19.375 -2.729 -1.775 1 88.94 84 THR A O 1
ATOM 612 N N . LEU A 1 85 ? -19.359 -3.15 -3.922 1 94.69 85 LEU A N 1
ATOM 613 C CA . LEU A 1 85 ? -18.016 -2.609 -4.105 1 94.69 85 LEU A CA 1
ATOM 614 C C . LEU A 1 85 ? -17.969 -1.626 -5.27 1 94.69 85 LEU A C 1
ATOM 616 O O . LEU A 1 85 ? -18.594 -1.861 -6.305 1 94.69 85 LEU A O 1
ATOM 620 N N . ALA A 1 86 ? -17.266 -0.52 -5.078 1 97.75 86 ALA A N 1
ATOM 621 C CA . ALA A 1 86 ? -16.938 0.397 -6.168 1 97.75 86 ALA A CA 1
ATOM 622 C C . ALA A 1 86 ? -15.438 0.655 -6.227 1 97.75 86 ALA A C 1
ATOM 624 O O . ALA A 1 86 ? -14.758 0.674 -5.191 1 97.75 86 ALA A O 1
ATOM 625 N N . GLN A 1 87 ? -14.93 0.758 -7.438 1 98.31 87 GLN A N 1
ATOM 626 C CA . GLN A 1 87 ? -13.555 1.171 -7.707 1 98.31 87 GLN A CA 1
ATOM 627 C C . GLN A 1 87 ? -13.516 2.529 -8.406 1 98.31 87 GLN A C 1
ATOM 629 O O . GLN A 1 87 ? -14.234 2.754 -9.375 1 98.31 87 GLN A O 1
ATOM 634 N N . ALA A 1 88 ? -12.703 3.424 -7.871 1 98.69 88 ALA A N 1
ATOM 635 C CA . ALA A 1 88 ? -12.594 4.754 -8.461 1 98.69 88 ALA A CA 1
ATOM 636 C C . ALA A 1 88 ? -11.133 5.195 -8.539 1 98.69 88 ALA A C 1
ATOM 638 O O . ALA A 1 88 ? -10.266 4.625 -7.867 1 98.69 88 ALA A O 1
ATOM 639 N N . ARG A 1 89 ? -10.875 6.152 -9.398 1 98.5 89 ARG A N 1
ATOM 640 C CA . ARG A 1 89 ? -9.594 6.852 -9.438 1 98.5 89 ARG A CA 1
ATOM 641 C C . ARG A 1 89 ? -9.789 8.359 -9.273 1 98.5 89 ARG A C 1
ATOM 643 O O . ARG A 1 89 ? -10.805 8.906 -9.688 1 98.5 89 ARG A O 1
ATOM 650 N N . VAL A 1 90 ? -8.898 8.977 -8.617 1 98.75 90 VAL A N 1
ATOM 651 C CA . VAL A 1 90 ? -8.906 10.422 -8.406 1 98.75 90 VAL A CA 1
ATOM 652 C C . VAL A 1 90 ? -7.598 11.023 -8.906 1 98.75 90 VAL A C 1
ATOM 654 O O . VAL A 1 90 ? -6.516 10.508 -8.617 1 98.75 90 VAL A O 1
ATOM 657 N N . ALA A 1 91 ? -7.676 12.062 -9.688 1 98.75 91 ALA A N 1
ATOM 658 C CA . ALA A 1 91 ? -6.512 12.828 -10.125 1 98.75 91 ALA A CA 1
ATOM 659 C C . ALA A 1 91 ? -6.527 14.234 -9.531 1 98.75 91 ALA A C 1
ATOM 661 O O . ALA A 1 91 ? -7.582 14.867 -9.461 1 98.75 91 ALA A O 1
ATOM 662 N N . GLY A 1 92 ? -5.41 14.641 -9.016 1 98.75 92 GLY A N 1
ATOM 663 C CA . GLY A 1 92 ? -5.191 16.031 -8.625 1 98.75 92 GLY A CA 1
ATOM 664 C C . GLY A 1 92 ? -4.312 16.781 -9.602 1 98.75 92 GLY A C 1
ATOM 665 O O . GLY A 1 92 ? -3.252 16.297 -10 1 98.75 92 GLY A O 1
ATOM 666 N N . THR A 1 93 ? -4.758 17.953 -10.023 1 98.75 93 THR A N 1
ATOM 667 C CA . THR A 1 93 ? -3.98 18.766 -10.953 1 98.75 93 THR A CA 1
ATOM 668 C C . THR A 1 93 ? -3.896 20.219 -10.477 1 98.75 93 THR A C 1
ATOM 670 O O . THR A 1 93 ? -4.812 20.703 -9.812 1 98.75 93 THR A O 1
ATOM 673 N N . VAL A 1 94 ? -2.793 20.844 -10.703 1 98.62 94 VAL A N 1
ATOM 674 C CA . VAL A 1 94 ? -2.588 22.281 -10.547 1 98.62 94 VAL A CA 1
ATOM 675 C C . VAL A 1 94 ? -2.236 22.906 -11.891 1 98.62 94 VAL A C 1
ATOM 677 O O . VAL A 1 94 ? -1.234 22.547 -12.516 1 98.62 94 VAL A O 1
ATOM 680 N N . ASP A 1 95 ? -3.037 23.844 -12.383 1 97.5 95 ASP A N 1
ATOM 681 C CA . ASP A 1 95 ? -2.852 24.469 -13.688 1 97.5 95 ASP A CA 1
ATOM 682 C C . ASP A 1 95 ? -2.711 23.406 -14.789 1 97.5 95 ASP A C 1
ATOM 684 O O . ASP A 1 95 ? -1.813 23.5 -15.633 1 97.5 95 ASP A O 1
ATOM 688 N N . GLY A 1 96 ? -3.471 22.391 -14.656 1 96.56 96 GLY A N 1
ATOM 689 C CA . GLY A 1 96 ? -3.512 21.344 -15.672 1 96.56 96 GLY A CA 1
ATOM 690 C C . GLY A 1 96 ? -2.406 20.328 -15.516 1 96.56 96 GLY A C 1
ATOM 691 O O . GLY A 1 96 ? -2.396 19.297 -16.203 1 96.56 96 GLY A O 1
ATOM 692 N N . ARG A 1 97 ? -1.485 20.578 -14.625 1 96.88 97 ARG A N 1
ATOM 693 C CA . ARG A 1 97 ? -0.375 19.656 -14.383 1 96.88 97 ARG A CA 1
ATOM 694 C C . ARG A 1 97 ? -0.74 18.625 -13.32 1 96.88 97 ARG A C 1
ATOM 696 O O . ARG A 1 97 ? -1.163 18.969 -12.219 1 96.88 97 ARG A O 1
ATOM 703 N N . LEU A 1 98 ? -0.53 17.359 -13.672 1 98.38 98 LEU A N 1
ATOM 704 C CA . LEU A 1 98 ? -0.818 16.281 -12.727 1 98.38 98 LEU A CA 1
ATOM 705 C C . LEU A 1 98 ? 0.126 16.344 -11.531 1 98.38 98 LEU A C 1
ATOM 707 O O . LEU A 1 98 ? 1.348 16.391 -11.703 1 98.38 98 LEU A O 1
ATOM 711 N N . VAL A 1 99 ? -0.429 16.328 -10.344 1 98.56 99 VAL A N 1
ATOM 712 C CA . VAL A 1 99 ? 0.43 16.375 -9.164 1 98.56 99 VAL A CA 1
ATOM 713 C C . VAL A 1 99 ? 0.33 15.047 -8.406 1 98.56 99 VAL A C 1
ATOM 715 O O . VAL A 1 99 ? 1.28 14.633 -7.738 1 98.56 99 VAL A O 1
ATOM 718 N N . PHE A 1 100 ? -0.847 14.398 -8.453 1 98.69 100 PHE A N 1
ATOM 719 C CA . PHE A 1 100 ? -0.974 13.047 -7.922 1 98.69 100 PHE A CA 1
ATOM 720 C C . PHE A 1 100 ? -2.148 12.32 -8.562 1 98.69 100 PHE A C 1
ATOM 722 O O . PHE A 1 100 ? -3.027 12.953 -9.156 1 98.69 100 PHE A O 1
ATOM 729 N N . HIS A 1 101 ? -2.158 11.062 -8.461 1 98.31 101 HIS A N 1
ATOM 730 C CA . HIS A 1 101 ? -3.33 10.258 -8.781 1 98.31 101 HIS A CA 1
ATOM 731 C C . HIS A 1 101 ? -3.484 9.102 -7.801 1 98.31 101 HIS A C 1
ATOM 733 O O . HIS A 1 101 ? -2.514 8.695 -7.156 1 98.31 101 HIS A O 1
ATOM 739 N N . SER A 1 102 ? -4.676 8.641 -7.684 1 98.62 102 SER A N 1
ATOM 740 C CA . SER A 1 102 ? -4.977 7.652 -6.656 1 98.62 102 SER A CA 1
ATOM 741 C C . SER A 1 102 ? -5.984 6.625 -7.16 1 98.62 102 SER A C 1
ATOM 743 O O . SER A 1 102 ? -6.773 6.91 -8.062 1 98.62 102 SER A O 1
ATOM 745 N N . GLY A 1 103 ? -5.828 5.383 -6.719 1 98.62 103 GLY A N 1
ATOM 746 C CA . GLY A 1 103 ? -6.848 4.348 -6.797 1 98.62 103 GLY A CA 1
ATOM 747 C C . GLY A 1 103 ? -7.523 4.074 -5.465 1 98.62 103 GLY A C 1
ATOM 748 O O . GLY A 1 103 ? -6.852 3.934 -4.441 1 98.62 103 GLY A O 1
ATOM 749 N N . ILE A 1 104 ? -8.875 4.02 -5.527 1 98.75 104 ILE A N 1
ATOM 750 C CA . ILE A 1 104 ? -9.617 3.967 -4.273 1 98.75 104 ILE A CA 1
ATOM 751 C C . ILE A 1 104 ? -10.727 2.924 -4.375 1 98.75 104 ILE A C 1
ATOM 753 O O . ILE A 1 104 ? -11.453 2.877 -5.375 1 98.75 104 ILE A O 1
ATOM 757 N N . SER A 1 105 ? -10.828 2.074 -3.342 1 98.62 105 SER A N 1
ATOM 758 C CA . SER A 1 105 ? -11.93 1.132 -3.205 1 98.62 105 SER A CA 1
ATOM 759 C C . SER A 1 105 ? -12.945 1.616 -2.176 1 98.62 105 SER A C 1
ATOM 761 O O . SER A 1 105 ? -12.57 2.127 -1.117 1 98.62 105 SER A O 1
ATOM 763 N N . LEU A 1 106 ? -14.188 1.448 -2.52 1 98.38 106 LEU A N 1
ATOM 764 C CA . LEU A 1 106 ? -15.266 1.901 -1.644 1 98.38 106 LEU A CA 1
ATOM 765 C C . LEU A 1 106 ? -16.344 0.828 -1.5 1 98.38 106 LEU A C 1
ATOM 767 O O . LEU A 1 106 ? -16.672 0.141 -2.469 1 98.38 106 LEU A O 1
ATOM 771 N N . GLY A 1 107 ? -16.812 0.726 -0.257 1 96.94 107 GLY A N 1
ATOM 772 C CA . GLY A 1 107 ? -17.875 -0.249 -0.041 1 96.94 107 GLY A CA 1
ATOM 773 C C . GLY A 1 107 ? -18.219 -0.437 1.424 1 96.94 107 GLY A C 1
ATOM 774 O O . GLY A 1 107 ? -17.469 -0.001 2.305 1 96.94 107 GLY A O 1
ATOM 775 N N . MET A 1 108 ? -19.359 -1.054 1.618 1 93.75 108 MET A N 1
ATOM 776 C CA . MET A 1 108 ? -19.828 -1.486 2.928 1 93.75 108 MET A CA 1
ATOM 777 C C . MET A 1 108 ? -20.812 -2.643 2.795 1 93.75 108 MET A C 1
ATOM 779 O O . MET A 1 108 ? -21.781 -2.555 2.037 1 93.75 108 MET A O 1
ATOM 783 N N . ARG A 1 109 ? -20.516 -3.658 3.506 1 93.19 109 ARG A N 1
ATOM 784 C CA . ARG A 1 109 ? -21.406 -4.816 3.488 1 93.19 109 ARG A CA 1
ATOM 785 C C . ARG A 1 109 ? -22 -5.07 4.867 1 93.19 109 ARG A C 1
ATOM 787 O O . ARG A 1 109 ? -21.266 -5.285 5.836 1 93.19 109 ARG A O 1
ATOM 794 N N . GLU A 1 110 ? -23.266 -5.184 4.883 1 88.81 110 GLU A N 1
ATOM 795 C CA . GLU A 1 110 ? -23.984 -5.449 6.133 1 88.81 110 GLU A CA 1
ATOM 796 C C . GLU A 1 110 ? -23.938 -6.934 6.48 1 88.81 110 GLU A C 1
ATOM 798 O O . GLU A 1 110 ? -23.812 -7.781 5.594 1 88.81 110 GLU A O 1
ATOM 803 N N . GLY A 1 111 ? -24 -7.238 7.688 1 88.62 111 GLY A N 1
ATOM 804 C CA . GLY A 1 111 ? -24.156 -8.617 8.109 1 88.62 111 GLY A CA 1
ATOM 805 C C . GLY A 1 111 ? -22.828 -9.281 8.445 1 88.62 111 GLY A C 1
ATOM 806 O O . GLY A 1 111 ? -22.797 -10.414 8.945 1 88.62 111 GLY A O 1
ATOM 807 N N . PHE A 1 112 ? -21.75 -8.609 8.211 1 89.69 112 PHE A N 1
ATOM 808 C CA . PHE A 1 112 ? -20.438 -9.156 8.547 1 89.69 112 PHE A CA 1
ATOM 809 C C . PHE A 1 112 ? -19.969 -8.633 9.898 1 89.69 112 PHE A C 1
ATOM 811 O O . PHE A 1 112 ? -20.016 -7.426 10.156 1 89.69 112 PHE A O 1
ATOM 818 N N . SER A 1 113 ? -19.547 -9.555 10.688 1 88.75 113 SER A N 1
ATOM 819 C CA . SER A 1 113 ? -19 -9.156 11.992 1 88.75 113 SER A CA 1
ATOM 820 C C . SER A 1 113 ? -17.562 -8.656 11.859 1 88.75 113 SER A C 1
ATOM 822 O O . SER A 1 113 ? -16.797 -9.148 11.039 1 88.75 113 SER A O 1
ATOM 824 N N . ALA A 1 114 ? -17.312 -7.711 12.656 1 93.94 114 ALA A N 1
ATOM 825 C CA . ALA A 1 114 ? -15.938 -7.23 12.734 1 93.94 114 ALA A CA 1
ATOM 826 C C . ALA A 1 114 ? -15.078 -8.148 13.609 1 93.94 114 ALA A C 1
ATOM 828 O O . ALA A 1 114 ? -15.555 -8.672 14.617 1 93.94 114 ALA A O 1
ATOM 829 N N . ARG A 1 115 ? -13.914 -8.359 13.164 1 95.44 115 ARG A N 1
ATOM 830 C CA . ARG A 1 115 ? -12.93 -9.117 13.93 1 95.44 115 ARG A CA 1
ATOM 831 C C . ARG A 1 115 ? -11.562 -8.453 13.875 1 95.44 115 ARG A C 1
ATOM 833 O O . ARG A 1 115 ? -11.164 -7.922 12.836 1 95.44 115 ARG A O 1
ATOM 840 N N . GLN A 1 116 ? -10.82 -8.406 15.047 1 97.19 116 GLN A N 1
ATOM 841 C CA . GLN A 1 116 ? -9.461 -7.898 15.125 1 97.19 116 GLN A CA 1
ATOM 842 C C . GLN A 1 116 ? -8.508 -8.961 15.68 1 97.19 116 GLN A C 1
ATOM 844 O O . GLN A 1 116 ? -8.711 -9.453 16.797 1 97.19 116 GLN A O 1
ATOM 849 N N . TRP A 1 117 ? -7.496 -9.289 14.891 1 96.88 117 TRP A N 1
ATOM 850 C CA . TRP A 1 117 ? -6.508 -10.273 15.312 1 96.88 117 TRP A CA 1
ATOM 851 C C . TRP A 1 117 ? -5.254 -9.586 15.852 1 96.88 117 TRP A C 1
ATOM 853 O O . TRP A 1 117 ? -4.59 -10.102 16.75 1 96.88 117 TRP A O 1
ATOM 863 N N . ALA A 1 118 ? -4.906 -8.453 15.289 1 95.94 118 ALA A N 1
ATOM 864 C CA . ALA A 1 118 ? -3.725 -7.719 15.727 1 95.94 118 ALA A CA 1
ATOM 865 C C . ALA A 1 118 ? -3.938 -7.109 17.109 1 95.94 118 ALA A C 1
ATOM 867 O O . ALA A 1 118 ? -5.055 -6.719 17.453 1 95.94 118 ALA A O 1
ATOM 868 N N . LEU A 1 119 ? -2.824 -6.996 17.859 1 95.31 119 LEU A N 1
ATOM 869 C CA . LEU A 1 119 ? -2.846 -6.332 19.156 1 95.31 119 LEU A CA 1
ATOM 870 C C . LEU A 1 119 ? -2.068 -5.02 19.109 1 95.31 119 LEU A C 1
ATOM 872 O O . LEU A 1 119 ? -1.009 -4.945 18.484 1 95.31 119 LEU A O 1
ATOM 876 N N . ALA A 1 120 ? -2.689 -4.004 19.719 1 95.81 120 ALA A N 1
ATOM 877 C CA . ALA A 1 120 ? -1.97 -2.738 19.828 1 95.81 120 ALA A CA 1
ATOM 878 C C . ALA A 1 120 ? -0.679 -2.908 20.625 1 95.81 120 ALA A C 1
ATOM 880 O O . ALA A 1 120 ? -0.63 -3.684 21.594 1 95.81 120 ALA A O 1
ATOM 881 N N . PRO A 1 121 ? 0.354 -2.168 20.219 1 93.5 121 PRO A N 1
ATOM 882 C CA . PRO A 1 121 ? 1.577 -2.234 21.016 1 93.5 121 PRO A CA 1
ATOM 883 C C . PRO A 1 121 ? 1.388 -1.685 22.438 1 93.5 121 PRO A C 1
ATOM 885 O O . PRO A 1 121 ? 0.64 -0.723 22.625 1 93.5 121 PRO A O 1
ATOM 888 N N . PRO A 1 122 ? 2.109 -2.336 23.312 1 93.06 122 PRO A N 1
ATOM 889 C CA . PRO A 1 122 ? 2.066 -1.779 24.672 1 93.06 122 PRO A CA 1
ATOM 890 C C . PRO A 1 122 ? 2.826 -0.46 24.797 1 93.06 122 PRO A C 1
ATOM 892 O O . PRO A 1 122 ? 4.031 -0.413 24.547 1 93.06 122 PRO A O 1
ATOM 895 N N . VAL A 1 123 ? 2.146 0.606 25.047 1 95.5 123 VAL A N 1
ATOM 896 C CA . VAL A 1 123 ? 2.756 1.92 25.234 1 95.5 123 VAL A CA 1
ATOM 897 C C . VAL A 1 123 ? 2.096 2.641 26.406 1 95.5 123 VAL A C 1
ATOM 899 O O . VAL A 1 123 ? 0.963 2.326 26.781 1 95.5 123 VAL A O 1
ATOM 902 N N . PRO A 1 124 ? 2.846 3.615 27.047 1 95.56 124 PRO A N 1
ATOM 903 C CA . PRO A 1 124 ? 2.18 4.441 28.047 1 95.56 124 PRO A CA 1
ATOM 904 C C . PRO A 1 124 ? 1.009 5.238 27.484 1 95.56 124 PRO A C 1
ATOM 906 O O . PRO A 1 124 ? 1.026 5.617 26.312 1 95.56 124 PRO A O 1
ATOM 909 N N . GLN A 1 125 ? 0.031 5.48 28.328 1 96.44 125 GLN A N 1
ATOM 910 C CA . GLN A 1 125 ? -1.078 6.34 27.922 1 96.44 125 GLN A CA 1
ATOM 911 C C . GLN A 1 125 ? -0.595 7.758 27.625 1 96.44 125 GLN A C 1
ATOM 913 O O . GLN A 1 125 ? 0.431 8.195 28.141 1 96.44 125 GLN A O 1
ATOM 918 N N . PRO A 1 126 ? -1.31 8.438 26.812 1 97.44 126 PRO A N 1
ATOM 919 C CA . PRO A 1 126 ? -0.831 9.742 26.344 1 97.44 126 PRO A CA 1
ATOM 920 C C . PRO A 1 126 ? -0.536 10.711 27.484 1 97.44 126 PRO A C 1
ATOM 922 O O . PRO A 1 126 ? 0.416 11.492 27.406 1 97.44 126 PRO A O 1
ATOM 925 N N . ASP A 1 127 ? -1.29 10.688 28.516 1 96.94 127 ASP A N 1
ATOM 926 C CA . ASP A 1 127 ? -1.097 11.602 29.641 1 96.94 127 ASP A CA 1
ATOM 927 C C . ASP A 1 127 ? 0.247 11.359 30.312 1 96.94 127 ASP A C 1
ATOM 929 O O . ASP A 1 127 ? 0.752 12.219 31.031 1 96.94 127 ASP A O 1
ATOM 933 N N . ASN A 1 128 ? 0.828 10.258 30.141 1 96.81 128 ASN A N 1
ATOM 934 C CA . ASN A 1 128 ? 2.113 9.891 30.734 1 96.81 128 ASN A CA 1
ATOM 935 C C . ASN A 1 128 ? 3.246 10.008 29.719 1 96.81 128 ASN A C 1
ATOM 937 O O . ASN A 1 128 ? 4.332 9.469 29.922 1 96.81 128 ASN A O 1
ATOM 941 N N . CYS A 1 129 ? 2.994 10.57 28.609 1 97.19 129 CYS A N 1
ATOM 942 C CA . CYS A 1 129 ? 3.984 10.719 27.547 1 97.19 129 CYS A CA 1
ATOM 943 C C . CYS A 1 129 ? 4.383 12.18 27.375 1 97.19 129 CYS A C 1
ATOM 945 O O . CYS A 1 129 ? 3.531 13.07 27.406 1 97.19 129 CYS A O 1
ATOM 947 N N . PRO A 1 130 ? 5.699 12.461 27.219 1 96.56 130 PRO A N 1
ATOM 948 C CA . PRO A 1 130 ? 6.133 13.844 27 1 96.56 130 PRO A CA 1
ATOM 949 C C . PRO A 1 130 ? 5.758 14.375 25.625 1 96.56 130 PRO A C 1
ATOM 951 O O . PRO A 1 130 ? 5.578 13.594 24.688 1 96.56 130 PRO A O 1
ATOM 954 N N . PRO A 1 131 ? 5.625 15.703 25.5 1 96.25 131 PRO A N 1
ATOM 955 C CA . PRO A 1 131 ? 5.43 16.281 24.156 1 96.25 131 PRO A CA 1
ATOM 956 C C . PRO A 1 131 ? 6.602 16 23.219 1 96.25 131 PRO A C 1
ATOM 958 O O . PRO A 1 131 ? 7.754 15.961 23.656 1 96.25 131 PRO A O 1
ATOM 961 N N . CYS A 1 132 ? 6.258 15.773 21.969 1 94.19 132 CYS A N 1
ATOM 962 C CA . CYS A 1 132 ? 7.301 15.633 20.969 1 94.19 132 CYS A CA 1
ATOM 963 C C . CYS A 1 132 ? 7.938 16.984 20.656 1 94.19 132 CYS A C 1
ATOM 965 O O . CYS A 1 132 ? 7.242 17.938 20.297 1 94.19 132 CYS A O 1
ATOM 967 N N . THR A 1 133 ? 9.25 17.047 20.688 1 88.25 133 THR A N 1
ATOM 968 C CA . THR A 1 133 ? 9.961 18.312 20.469 1 88.25 133 THR A CA 1
ATOM 969 C C . THR A 1 133 ? 10.828 18.234 19.219 1 88.25 133 THR A C 1
ATOM 971 O O . THR A 1 133 ? 11.562 19.188 18.922 1 88.25 133 THR A O 1
ATOM 974 N N . THR A 1 134 ? 10.758 17.203 18.453 1 84.62 134 THR A N 1
ATOM 975 C CA . THR A 1 134 ? 11.727 16.984 17.391 1 84.62 134 THR A CA 1
ATOM 976 C C . THR A 1 134 ? 11.031 16.984 16.031 1 84.62 134 THR A C 1
ATOM 978 O O . THR A 1 134 ? 11.492 16.328 15.086 1 84.62 134 THR A O 1
ATOM 981 N N . LEU A 1 135 ? 9.961 17.641 15.922 1 88.62 135 LEU A N 1
ATOM 982 C CA . LEU A 1 135 ? 9.328 17.797 14.617 1 88.62 135 LEU A CA 1
ATOM 983 C C . LEU A 1 135 ? 10.141 18.719 13.719 1 88.62 135 LEU A C 1
ATOM 985 O O . LEU A 1 135 ? 10.82 19.625 14.211 1 88.62 135 LEU A O 1
ATOM 989 N N . PRO A 1 136 ? 10.07 18.469 12.453 1 87.44 136 PRO A N 1
ATOM 990 C CA . PRO A 1 136 ? 10.875 19.297 11.555 1 87.44 136 PRO A CA 1
ATOM 991 C C . PRO A 1 136 ? 10.453 20.766 11.555 1 87.44 136 PRO A C 1
ATOM 993 O O . PRO A 1 136 ? 9.273 21.062 11.758 1 87.44 136 PRO A O 1
ATOM 996 N N . ALA A 1 137 ? 11.461 21.609 11.242 1 88 137 ALA A N 1
ATOM 997 C CA . ALA A 1 137 ? 11.164 23.031 11.078 1 88 137 ALA A CA 1
ATOM 998 C C . ALA A 1 137 ? 10.242 23.25 9.883 1 88 137 ALA A C 1
ATOM 1000 O O . ALA A 1 137 ? 10.391 22.625 8.844 1 88 137 ALA A O 1
ATOM 1001 N N . GLN A 1 138 ? 9.359 24.172 10.078 1 92.38 138 GLN A N 1
ATOM 1002 C CA . GLN A 1 138 ? 8.367 24.453 9.039 1 92.38 138 GLN A CA 1
ATOM 1003 C C . GLN A 1 138 ? 8.461 25.891 8.555 1 92.38 138 GLN A C 1
ATOM 1005 O O . GLN A 1 138 ? 8.891 26.781 9.305 1 92.38 138 GLN A O 1
ATOM 1010 N N . ASP A 1 139 ? 8.086 26.016 7.23 1 95.5 139 ASP A N 1
ATOM 1011 C CA . ASP A 1 139 ? 7.816 27.375 6.742 1 95.5 139 ASP A CA 1
ATOM 1012 C C . ASP A 1 139 ? 6.785 28.078 7.625 1 95.5 139 ASP A C 1
ATOM 1014 O O . ASP A 1 139 ? 5.824 27.453 8.086 1 95.5 139 ASP A O 1
ATOM 1018 N N . ASP A 1 140 ? 6.938 29.391 7.715 1 96 140 ASP A N 1
ATOM 1019 C CA . ASP A 1 140 ? 6.074 30.172 8.594 1 96 140 ASP A CA 1
ATOM 1020 C C . ASP A 1 140 ? 4.617 30.094 8.148 1 96 140 ASP A C 1
ATOM 1022 O O . ASP A 1 140 ? 3.705 30.25 8.961 1 96 140 ASP A O 1
ATOM 1026 N N . ASN A 1 141 ? 4.477 29.844 6.91 1 96.62 141 ASN A N 1
ATOM 1027 C CA . ASN A 1 141 ? 3.119 29.812 6.375 1 96.62 141 ASN A CA 1
ATOM 1028 C C . ASN A 1 141 ? 2.568 28.391 6.355 1 96.62 141 ASN A C 1
ATOM 1030 O O . ASN A 1 141 ? 1.403 28.172 6.016 1 96.62 141 ASN A O 1
ATOM 1034 N N . ALA A 1 142 ? 3.35 27.406 6.609 1 96.69 142 ALA A N 1
ATOM 1035 C CA . ALA A 1 142 ? 2.904 26.016 6.723 1 96.69 142 ALA A CA 1
ATOM 1036 C C . ALA A 1 142 ? 2.455 25.703 8.148 1 96.69 142 ALA A C 1
ATOM 1038 O O . ALA A 1 142 ? 3.281 25.609 9.055 1 96.69 142 ALA A O 1
ATOM 1039 N N . ARG A 1 143 ? 1.164 25.406 8.328 1 96.75 143 ARG A N 1
ATOM 1040 C CA . ARG A 1 143 ? 0.658 25.422 9.703 1 96.75 143 ARG A CA 1
ATOM 1041 C C . ARG A 1 143 ? -0.036 24.109 10.039 1 96.75 143 ARG A C 1
ATOM 1043 O O . ARG A 1 143 ? -0.714 24 11.062 1 96.75 143 ARG A O 1
ATOM 1050 N N . TYR A 1 144 ? 0.013 23.094 9.211 1 96.62 144 TYR A N 1
ATOM 1051 C CA . TYR A 1 144 ? -0.675 21.844 9.5 1 96.62 144 TYR A CA 1
ATOM 1052 C C . TYR A 1 144 ? -0.258 21.297 10.859 1 96.62 144 TYR A C 1
ATOM 1054 O O . TYR A 1 144 ? -1.107 20.938 11.68 1 96.62 144 TYR A O 1
ATOM 1062 N N . LEU A 1 145 ? 1.015 21.25 11.125 1 95.75 145 LEU A N 1
ATOM 1063 C CA . LEU A 1 145 ? 1.536 20.625 12.336 1 95.75 145 LEU A CA 1
ATOM 1064 C C . LEU A 1 145 ? 1.128 21.406 13.578 1 95.75 145 LEU A C 1
ATOM 1066 O O . LEU A 1 145 ? 1.128 20.875 14.688 1 95.75 145 LEU A O 1
ATOM 1070 N N . GLU A 1 146 ? 0.764 22.688 13.398 1 95.38 146 GLU A N 1
ATOM 1071 C CA . GLU A 1 146 ? 0.299 23.484 14.523 1 95.38 146 GLU A CA 1
ATOM 1072 C C . GLU A 1 146 ? -1.071 23.031 15.008 1 95.38 146 GLU A C 1
ATOM 1074 O O . GLU A 1 146 ? -1.458 23.297 16.141 1 95.38 146 GLU A O 1
ATOM 1079 N N . GLY A 1 147 ? -1.809 22.359 14.141 1 95.56 147 GLY A N 1
ATOM 1080 C CA . GLY A 1 147 ? -3.154 21.906 14.469 1 95.56 147 GLY A CA 1
ATOM 1081 C C . GLY A 1 147 ? -3.186 20.547 15.133 1 95.56 147 GLY A C 1
ATOM 1082 O O . GLY A 1 147 ? -4.258 20.047 15.469 1 95.56 147 GLY A O 1
ATOM 1083 N N . ILE A 1 148 ? -2.025 19.938 15.359 1 96.94 148 ILE A N 1
ATOM 1084 C CA . ILE A 1 148 ? -1.937 18.594 15.898 1 96.94 148 ILE A CA 1
ATOM 1085 C C . ILE A 1 148 ? -1.127 18.609 17.203 1 96.94 148 ILE A C 1
ATOM 1087 O O . ILE A 1 148 ? -0.106 19.297 17.281 1 96.94 148 ILE A O 1
ATOM 1091 N N . GLU A 1 149 ? -1.613 17.938 18.234 1 97.81 149 GLU A N 1
ATOM 1092 C CA . GLU A 1 149 ? -0.787 17.625 19.391 1 97.81 149 GLU A CA 1
ATOM 1093 C C . GLU A 1 149 ? -0.043 16.312 19.203 1 97.81 149 GLU A C 1
ATOM 1095 O O . GLU A 1 149 ? -0.636 15.305 18.797 1 97.81 149 GLU A O 1
ATOM 1100 N N . VAL A 1 150 ? 1.24 16.344 19.438 1 98 150 VAL A N 1
ATOM 1101 C CA . VAL A 1 150 ? 2.086 15.172 19.234 1 98 150 VAL A CA 1
ATOM 1102 C C . VAL A 1 150 ? 2.828 14.836 20.531 1 98 150 VAL A C 1
ATOM 1104 O O . VAL A 1 150 ? 3.482 15.695 21.125 1 98 150 VAL A O 1
ATOM 1107 N N . ARG A 1 151 ? 2.734 13.578 20.984 1 97.81 151 ARG A N 1
ATOM 1108 C CA . ARG A 1 151 ? 3.465 13.109 22.156 1 97.81 151 ARG A CA 1
ATOM 1109 C C . ARG A 1 151 ? 4.27 11.852 21.828 1 97.81 151 ARG A C 1
ATOM 1111 O O . ARG A 1 151 ? 3.869 11.055 20.969 1 97.81 151 ARG A O 1
ATOM 1118 N N . GLU A 1 152 ? 5.34 11.68 22.547 1 96.81 152 GLU A N 1
ATOM 1119 C CA . GLU A 1 152 ? 6.199 10.508 22.359 1 96.81 152 GLU A CA 1
ATOM 1120 C C . GLU A 1 152 ? 5.621 9.289 23.078 1 96.81 152 GLU A C 1
ATOM 1122 O O . GLU A 1 152 ? 5.598 9.227 24.297 1 96.81 152 GLU A O 1
ATOM 1127 N N . ALA A 1 153 ? 5.082 8.289 22.297 1 95 153 ALA A N 1
ATOM 1128 C CA . ALA A 1 153 ? 4.48 7.102 22.891 1 95 153 ALA A CA 1
ATOM 1129 C C . ALA A 1 153 ? 5.535 6.031 23.156 1 95 153 ALA A C 1
ATOM 1131 O O . ALA A 1 153 ? 5.258 5.031 23.828 1 95 153 ALA A O 1
ATOM 1132 N N . GLY A 1 154 ? 6.711 6.242 22.609 1 82.81 154 GLY A N 1
ATOM 1133 C CA . GLY A 1 154 ? 7.762 5.258 22.812 1 82.81 154 GLY A CA 1
ATOM 1134 C C . GLY A 1 154 ? 8.859 5.746 23.75 1 82.81 154 GLY A C 1
ATOM 1135 O O . GLY A 1 154 ? 9.047 6.953 23.906 1 82.81 154 GLY A O 1
ATOM 1136 N N . GLY A 1 155 ? 9.32 4.887 24.688 1 69.38 155 GLY A N 1
ATOM 1137 C CA . GLY A 1 155 ? 10.477 5.148 25.531 1 69.38 155 GLY A CA 1
ATOM 1138 C C . GLY A 1 155 ? 11.781 4.691 24.906 1 69.38 155 GLY A C 1
ATOM 1139 O O . GLY A 1 155 ? 11.82 4.332 23.719 1 69.38 155 GLY A O 1
ATOM 1140 N N . PRO A 1 156 ? 12.805 4.824 25.547 1 65.88 156 PRO A N 1
ATOM 1141 C CA . PRO A 1 156 ? 14.141 4.414 25.109 1 65.88 156 PRO A CA 1
ATOM 1142 C C . PRO A 1 156 ? 14.188 2.965 24.625 1 65.88 156 PRO A C 1
ATOM 1144 O O . PRO A 1 156 ? 15.109 2.58 23.906 1 65.88 156 PRO A O 1
ATOM 1147 N N . GLU A 1 157 ? 13.164 2.283 24.828 1 76.5 157 GLU A N 1
ATOM 1148 C CA . GLU A 1 157 ? 13.188 0.851 24.547 1 76.5 157 GLU A CA 1
ATOM 1149 C C . GLU A 1 157 ? 12.586 0.55 23.172 1 76.5 157 GLU A C 1
ATOM 1151 O O . GLU A 1 157 ? 12.578 -0.601 22.734 1 76.5 157 GLU A O 1
ATOM 1156 N N . VAL A 1 158 ? 12.297 1.524 22.469 1 79.81 158 VAL A N 1
ATOM 1157 C CA . VAL A 1 158 ? 11.734 1.284 21.141 1 79.81 158 VAL A CA 1
ATOM 1158 C C . VAL A 1 158 ? 12.836 0.835 20.188 1 79.81 158 VAL A C 1
ATOM 1160 O O . VAL A 1 158 ? 13.898 1.461 20.109 1 79.81 158 VAL A O 1
ATOM 1163 N N . PRO A 1 159 ? 12.609 -0.334 19.516 1 83.69 159 PRO A N 1
ATOM 1164 C CA . PRO A 1 159 ? 13.641 -0.833 18.594 1 83.69 159 PRO A CA 1
ATOM 1165 C C . PRO A 1 159 ? 14.008 0.182 17.516 1 83.69 159 PRO A C 1
ATOM 1167 O O . PRO A 1 159 ? 13.195 1.036 17.172 1 83.69 159 PRO A O 1
ATOM 1170 N N . SER A 1 160 ? 15.25 0.03 17.094 1 86.06 160 SER A N 1
ATOM 1171 C CA . SER A 1 160 ? 15.688 0.852 15.961 1 86.06 160 SER A CA 1
ATOM 1172 C C . SER A 1 160 ? 14.75 0.711 14.773 1 86.06 160 SER A C 1
ATOM 1174 O O . SER A 1 160 ? 14.227 -0.374 14.516 1 86.06 160 SER A O 1
ATOM 1176 N N . GLY A 1 161 ? 14.5 1.811 14.094 1 92.62 161 GLY A N 1
ATOM 1177 C CA . GLY A 1 161 ? 13.625 1.798 12.93 1 92.62 161 GLY A CA 1
ATOM 1178 C C . GLY A 1 161 ? 12.164 1.985 13.273 1 92.62 161 GLY A C 1
ATOM 1179 O O . GLY A 1 161 ? 11.312 2.061 12.391 1 92.62 161 GLY A O 1
ATOM 1180 N N . ARG A 1 162 ? 11.93 1.971 14.586 1 95.25 162 ARG A N 1
ATOM 1181 C CA . ARG A 1 162 ? 10.547 2.123 15.016 1 95.25 162 ARG A CA 1
ATOM 1182 C C . ARG A 1 162 ? 10.328 3.469 15.703 1 95.25 162 ARG A C 1
ATOM 1184 O O . ARG A 1 162 ? 11.188 3.932 16.453 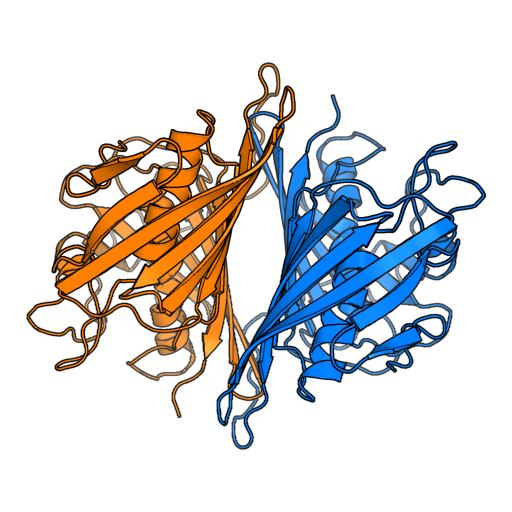1 95.25 162 ARG A O 1
ATOM 1191 N N . THR A 1 163 ? 9.227 4.109 15.422 1 95.06 163 THR A N 1
ATOM 1192 C CA . THR A 1 163 ? 8.781 5.355 16.031 1 95.06 163 THR A CA 1
ATOM 1193 C C . THR A 1 163 ? 7.312 5.266 16.453 1 95.06 163 THR A C 1
ATOM 1195 O O . THR A 1 163 ? 6.465 4.84 15.664 1 95.06 163 THR A O 1
ATOM 1198 N N . ARG A 1 164 ? 7.027 5.609 17.672 1 97.19 164 ARG A N 1
ATOM 1199 C CA . ARG A 1 164 ? 5.656 5.602 18.172 1 97.19 164 ARG A CA 1
ATOM 1200 C C . ARG A 1 164 ? 5.254 6.98 18.688 1 97.19 164 ARG A C 1
ATOM 1202 O O . ARG A 1 164 ? 5.926 7.551 19.547 1 97.19 164 ARG A O 1
ATOM 1209 N N . LEU A 1 165 ? 4.152 7.465 18.172 1 97.5 165 LEU A N 1
ATOM 1210 C CA . LEU A 1 165 ? 3.637 8.773 18.547 1 97.5 165 LEU A CA 1
ATOM 1211 C C . LEU A 1 165 ? 2.158 8.688 18.906 1 97.5 165 LEU A C 1
ATOM 1213 O O . LEU A 1 165 ? 1.399 7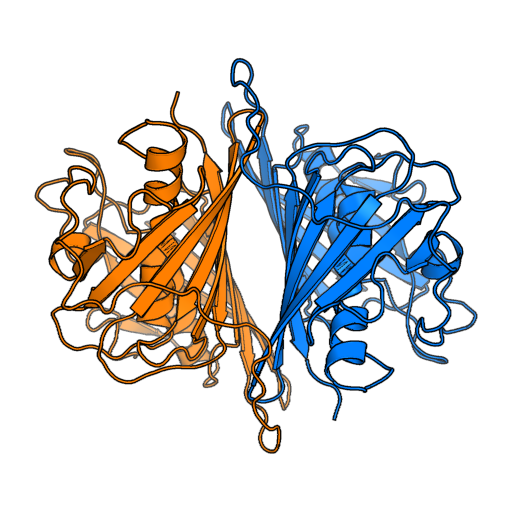.949 18.281 1 97.5 165 LEU A O 1
ATOM 1217 N N . TRP A 1 166 ? 1.754 9.438 19.891 1 98.62 166 TRP A N 1
ATOM 1218 C CA . TRP A 1 166 ? 0.354 9.812 20.062 1 98.62 166 TRP A CA 1
ATOM 1219 C C . TRP A 1 166 ? 0.029 11.094 19.297 1 98.62 166 TRP A C 1
ATOM 1221 O O . TRP A 1 166 ? 0.734 12.094 19.438 1 98.62 166 TRP A O 1
ATOM 1231 N N . LEU A 1 167 ? -0.994 11.047 18.547 1 98.62 167 LEU A N 1
ATOM 1232 C CA . LEU A 1 167 ? -1.433 12.203 17.766 1 98.62 167 LEU A CA 1
ATOM 1233 C C . LEU A 1 167 ? -2.867 12.586 18.125 1 98.62 167 LEU A C 1
ATOM 1235 O O . LEU A 1 167 ? -3.717 11.711 18.312 1 98.62 167 LEU A O 1
ATOM 1239 N N . ARG A 1 168 ? -3.145 13.82 18.234 1 98.5 168 ARG A N 1
ATOM 1240 C CA . ARG A 1 168 ? -4.5 14.305 18.469 1 98.5 168 ARG A CA 1
ATOM 1241 C C . ARG A 1 168 ? -4.738 15.633 17.766 1 98.5 168 ARG A C 1
ATOM 1243 O O . ARG A 1 168 ? -3.92 16.547 17.859 1 98.5 168 ARG A O 1
ATOM 1250 N N . ARG A 1 169 ? -5.805 15.711 17.062 1 97.38 169 ARG A N 1
ATOM 1251 C CA . ARG A 1 169 ? -6.184 16.984 16.453 1 97.38 169 ARG A CA 1
ATOM 1252 C C . ARG A 1 169 ? -6.656 17.969 17.5 1 97.38 169 ARG A C 1
ATOM 1254 O O . ARG A 1 169 ? -7.488 17.641 18.344 1 97.38 169 ARG A O 1
ATOM 1261 N N . LYS A 1 170 ? -6.227 19.219 17.359 1 96.94 170 LYS A N 1
ATOM 1262 C CA . LYS A 1 170 ? -6.566 20.234 18.344 1 96.94 170 LYS A CA 1
ATOM 1263 C C . LYS A 1 170 ? -7.984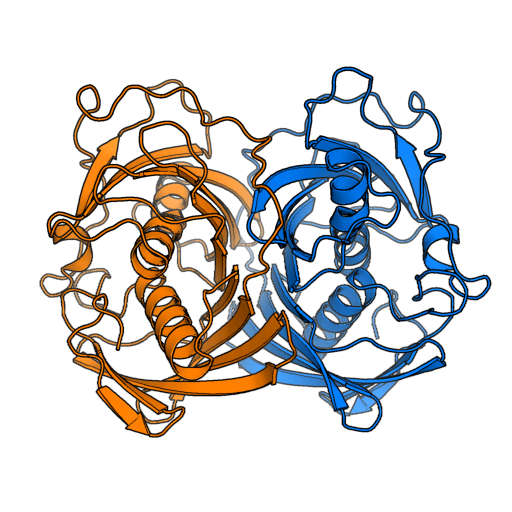 20.766 18.125 1 96.94 170 LYS A C 1
ATOM 1265 O O . LYS A 1 170 ? -8.617 21.266 19.062 1 96.94 170 LYS A O 1
ATOM 1270 N N . ASP A 1 171 ? -8.5 20.609 16.938 1 94.88 171 ASP A N 1
ATOM 1271 C CA . ASP A 1 171 ? -9.812 21.156 16.609 1 94.88 171 ASP A CA 1
ATOM 1272 C C . ASP A 1 171 ? -10.93 20.188 17.016 1 94.88 171 ASP A C 1
ATOM 1274 O O . ASP A 1 171 ? -12.109 20.453 16.781 1 94.88 171 ASP A O 1
ATOM 1278 N N . GLY A 1 172 ? -10.648 19.062 17.531 1 94.88 172 GLY A N 1
ATOM 1279 C CA . GLY A 1 172 ? -11.633 18.125 18.047 1 94.88 172 GLY A CA 1
ATOM 1280 C C . GLY A 1 172 ? -12.336 17.328 16.953 1 94.88 172 GLY A C 1
ATOM 1281 O O . GLY A 1 172 ? -13.438 16.812 17.156 1 94.88 172 GLY A O 1
ATOM 1282 N N . ALA A 1 173 ? -11.758 17.234 15.805 1 94.25 173 ALA A N 1
ATOM 1283 C CA . ALA A 1 173 ? -12.32 16.438 14.727 1 94.25 173 ALA A CA 1
ATOM 1284 C C . ALA A 1 173 ? -12.242 14.953 15.039 1 94.25 173 ALA A C 1
ATOM 1286 O O . ALA A 1 173 ? -11.328 14.508 15.75 1 94.25 173 ALA A O 1
ATOM 1287 N N . PRO A 1 174 ? -13.195 14.18 14.547 1 96.69 174 PRO A N 1
ATOM 1288 C CA . PRO A 1 174 ? -13.141 12.734 14.766 1 96.69 174 PRO A CA 1
ATOM 1289 C C . PRO A 1 174 ? -11.969 12.078 14.047 1 96.69 174 PRO A C 1
ATOM 1291 O O . PRO A 1 174 ? -11.344 12.688 13.172 1 96.69 174 PRO A O 1
ATOM 1294 N N . LEU A 1 175 ? -11.672 10.883 14.492 1 97.81 175 LEU A N 1
ATOM 1295 C CA . LEU A 1 175 ? -10.734 10.039 13.758 1 97.81 175 LEU A CA 1
ATOM 1296 C C . LEU A 1 175 ? -11.43 9.344 12.594 1 97.81 175 LEU A C 1
ATOM 1298 O O . LEU A 1 175 ? -11.641 8.125 12.625 1 97.81 175 LEU A O 1
ATOM 1302 N N . ASP A 1 176 ? -11.711 10.117 11.578 1 96.81 176 ASP A N 1
ATOM 1303 C CA . ASP A 1 176 ? -12.336 9.609 10.359 1 96.81 176 ASP A CA 1
ATOM 1304 C C . ASP A 1 176 ? -11.297 9.383 9.258 1 96.81 176 ASP A C 1
ATOM 1306 O O . ASP A 1 176 ? -10.094 9.453 9.516 1 96.81 176 ASP A O 1
ATOM 1310 N N . ALA A 1 177 ? -11.766 9.047 8.055 1 97.06 177 ALA A N 1
ATOM 1311 C CA . ALA A 1 177 ? -10.867 8.703 6.957 1 97.06 177 ALA A CA 1
ATOM 1312 C C . ALA A 1 177 ? -9.859 9.82 6.699 1 97.06 177 ALA A C 1
ATOM 1314 O O . ALA A 1 177 ? -8.68 9.562 6.484 1 97.06 177 ALA A O 1
ATOM 1315 N N . ALA A 1 178 ? -10.289 11.047 6.699 1 96.62 178 ALA A N 1
ATOM 1316 C CA . ALA A 1 178 ? -9.414 12.195 6.457 1 96.62 178 ALA A CA 1
ATOM 1317 C C . ALA A 1 178 ? -8.344 12.305 7.543 1 96.62 178 ALA A C 1
ATOM 1319 O O . ALA A 1 178 ? -7.16 12.453 7.242 1 96.62 178 ALA A O 1
ATOM 1320 N N . SER A 1 179 ? -8.758 12.227 8.828 1 97.44 179 SER A N 1
ATOM 1321 C CA . SER A 1 179 ? -7.812 12.297 9.938 1 97.44 179 SER A CA 1
ATOM 1322 C C . SER A 1 179 ? -6.801 11.156 9.875 1 97.44 179 SER A C 1
ATOM 1324 O O . SER A 1 179 ? -5.605 11.375 10.086 1 97.44 179 SER A O 1
ATOM 1326 N N . LEU A 1 180 ? -7.289 10 9.562 1 98.56 180 LEU A N 1
ATOM 1327 C CA . LEU A 1 180 ? -6.418 8.836 9.523 1 98.56 180 LEU A CA 1
ATOM 1328 C C . LEU A 1 180 ? -5.402 8.953 8.391 1 98.56 180 LEU A C 1
ATOM 1330 O O . LEU A 1 180 ? -4.238 8.586 8.555 1 98.56 180 LEU A O 1
ATOM 1334 N N . ALA A 1 181 ? -5.844 9.438 7.258 1 98.44 181 ALA A N 1
ATOM 1335 C CA . ALA A 1 181 ? -4.93 9.656 6.141 1 98.44 181 ALA A CA 1
ATOM 1336 C C . ALA A 1 181 ? -3.811 10.617 6.523 1 98.44 181 ALA A C 1
ATOM 1338 O O . ALA A 1 181 ? -2.643 10.375 6.215 1 98.44 181 ALA A O 1
ATOM 1339 N N . MET A 1 182 ? -4.133 11.664 7.176 1 97.94 182 MET A N 1
ATOM 1340 C CA . MET A 1 182 ? -3.148 12.672 7.566 1 97.94 182 MET A CA 1
ATOM 1341 C C . MET A 1 182 ? -2.213 12.125 8.641 1 97.94 182 MET A C 1
ATOM 1343 O O . MET A 1 182 ? -1.003 12.359 8.594 1 97.94 182 MET A O 1
ATOM 1347 N N . PHE A 1 183 ? -2.746 11.352 9.578 1 98.44 183 PHE A N 1
ATOM 1348 C CA . PHE A 1 183 ? -1.94 10.789 10.656 1 98.44 183 PHE A CA 1
ATOM 1349 C C . PHE A 1 183 ? -1.005 9.711 10.125 1 98.44 183 PHE A C 1
ATOM 1351 O O . PHE A 1 183 ? 0.107 9.539 10.633 1 98.44 183 PHE A O 1
ATOM 1358 N N . ALA A 1 184 ? -1.379 9.016 9.086 1 98.5 184 ALA A N 1
ATOM 1359 C CA . ALA A 1 184 ? -0.579 7.926 8.539 1 98.5 184 ALA A CA 1
ATOM 1360 C C . ALA A 1 184 ? 0.651 8.461 7.809 1 98.5 184 ALA A C 1
ATOM 1362 O O . ALA A 1 184 ? 1.575 7.703 7.5 1 98.5 184 ALA A O 1
ATOM 1363 N N . ASP A 1 185 ? 0.686 9.734 7.527 1 97.69 185 ASP A N 1
ATOM 1364 C CA . ASP A 1 185 ? 1.729 10.305 6.68 1 97.69 185 ASP A CA 1
ATOM 1365 C C . ASP A 1 185 ? 2.875 10.859 7.523 1 97.69 185 ASP A C 1
ATOM 1367 O O . ASP A 1 185 ? 3.65 11.695 7.051 1 97.69 185 ASP A O 1
ATOM 1371 N N . PHE A 1 186 ? 3.061 10.406 8.734 1 96.62 186 PHE A N 1
ATOM 1372 C CA . PHE A 1 186 ? 4.16 10.812 9.602 1 96.62 186 PHE A CA 1
ATOM 1373 C C . PHE A 1 186 ? 5.383 9.938 9.375 1 96.62 186 PHE A C 1
ATOM 1375 O O . PHE A 1 186 ? 6.426 10.141 10 1 96.62 186 PHE A O 1
ATOM 1382 N N . LEU A 1 187 ? 5.355 9.078 8.461 1 96.69 187 LEU A N 1
ATOM 1383 C CA . LEU A 1 187 ? 6.418 8.117 8.172 1 96.69 187 LEU A CA 1
ATOM 1384 C C . LEU A 1 187 ? 7.715 8.828 7.816 1 96.69 187 LEU A C 1
ATOM 1386 O O . LEU A 1 187 ? 8.805 8.359 8.172 1 96.69 187 LEU A O 1
ATOM 1390 N N . PRO A 1 188 ? 7.676 9.992 7.109 1 95.06 188 PRO A N 1
ATOM 1391 C CA . PRO A 1 188 ? 8.938 10.695 6.875 1 95.06 188 PRO A CA 1
ATOM 1392 C C . PRO A 1 188 ? 9.656 11.07 8.172 1 95.06 188 PRO A C 1
ATOM 1394 O O . PRO A 1 188 ? 10.883 11.07 8.219 1 95.06 188 PRO A O 1
ATOM 1397 N N . ILE A 1 189 ? 8.93 11.359 9.195 1 92.19 189 ILE A N 1
ATOM 1398 C CA . ILE A 1 189 ? 9.516 11.648 10.492 1 92.19 189 ILE A CA 1
ATOM 1399 C C . ILE A 1 189 ? 10.211 10.406 11.039 1 92.19 189 ILE A C 1
ATOM 1401 O O . ILE A 1 189 ? 11.336 10.484 11.547 1 92.19 189 ILE A O 1
ATOM 1405 N N . ALA A 1 190 ? 9.555 9.25 10.938 1 94.19 190 ALA A N 1
ATOM 1406 C CA . ALA A 1 190 ? 10.141 7.988 11.383 1 94.19 190 ALA A CA 1
ATOM 1407 C C . ALA A 1 190 ? 11.43 7.688 10.625 1 94.19 190 ALA A C 1
ATOM 1409 O O . ALA A 1 190 ? 12.406 7.203 11.203 1 94.19 190 ALA A O 1
ATOM 1410 N N . LEU A 1 191 ? 11.414 7.984 9.336 1 94.94 191 LEU A N 1
ATOM 1411 C CA . LEU A 1 191 ? 12.625 7.777 8.539 1 94.94 191 LEU A CA 1
ATOM 1412 C C . LEU A 1 191 ? 13.758 8.664 9.039 1 94.94 191 LEU A C 1
ATOM 1414 O O . LEU A 1 191 ? 14.898 8.211 9.156 1 94.94 191 LEU A O 1
ATOM 1418 N N . GLY A 1 192 ? 13.453 9.938 9.258 1 92.31 192 GLY A N 1
ATOM 1419 C CA . GLY A 1 192 ? 14.461 10.836 9.797 1 92.31 192 GLY A CA 1
ATOM 1420 C C . GLY A 1 192 ? 15.086 10.328 11.078 1 92.31 192 GLY A C 1
ATOM 1421 O O . GLY A 1 192 ? 16.312 10.391 11.25 1 92.31 192 GLY A O 1
ATOM 1422 N N . ARG A 1 193 ? 14.297 9.82 11.938 1 90.62 193 ARG A N 1
ATOM 1423 C CA . ARG A 1 193 ? 14.781 9.281 13.203 1 90.62 193 ARG A CA 1
ATOM 1424 C C . ARG A 1 193 ? 15.648 8.047 12.984 1 90.62 193 ARG A C 1
ATOM 1426 O O . ARG A 1 193 ? 16.672 7.887 13.641 1 90.62 193 ARG A O 1
ATOM 1433 N N . ALA A 1 194 ? 15.188 7.203 12.086 1 91.44 194 ALA A N 1
ATOM 1434 C CA . ALA A 1 194 ? 15.914 5.965 11.812 1 91.44 194 ALA A CA 1
ATOM 1435 C C . ALA A 1 194 ? 17.281 6.254 11.211 1 91.44 194 ALA A C 1
ATOM 1437 O O . ALA A 1 194 ? 18.25 5.535 11.469 1 91.44 194 ALA A O 1
ATOM 1438 N N . THR A 1 195 ? 17.344 7.328 10.422 1 90.44 195 THR A N 1
ATOM 1439 C CA . THR A 1 195 ? 18.547 7.586 9.656 1 90.44 195 THR A CA 1
ATOM 1440 C C . THR A 1 195 ? 19.375 8.703 10.297 1 90.44 195 THR A C 1
ATOM 1442 O O . THR A 1 195 ? 20.531 8.922 9.938 1 90.44 195 THR A O 1
ATOM 1445 N N . GLY A 1 196 ? 18.781 9.445 11.195 1 85.12 196 GLY A N 1
ATOM 1446 C CA . GLY A 1 196 ? 19.453 10.594 11.789 1 85.12 196 GLY A CA 1
ATOM 1447 C C . GLY A 1 196 ? 19.391 11.836 10.914 1 85.12 196 GLY A C 1
ATOM 1448 O O . GLY A 1 196 ? 20.109 12.805 11.148 1 85.12 196 GLY A O 1
ATOM 1449 N N . CYS A 1 197 ? 18.625 11.781 9.898 1 79.62 197 CYS A N 1
ATOM 1450 C CA . CYS A 1 197 ? 18.469 12.922 9 1 79.62 197 CYS A CA 1
ATOM 1451 C C . CYS A 1 197 ? 17.219 13.719 9.336 1 79.62 197 CYS A C 1
ATOM 1453 O O . CYS A 1 197 ? 16.094 13.227 9.18 1 79.62 197 CYS A O 1
ATOM 1455 N N . SER A 1 198 ? 17.328 14.922 9.852 1 67.75 198 SER A N 1
ATOM 1456 C CA . SER A 1 198 ? 16.234 15.75 10.352 1 67.75 198 SER A CA 1
ATOM 1457 C C . SER A 1 198 ? 15.156 15.938 9.289 1 67.75 198 SER A C 1
ATOM 1459 O O . SER A 1 198 ? 13.969 16.031 9.617 1 67.75 198 SER A O 1
ATOM 1461 N N . GLY A 1 199 ? 15.375 15.977 8.086 1 67.88 199 GLY A N 1
ATOM 1462 C CA . GLY A 1 199 ? 14.359 16.297 7.105 1 67.88 199 GLY A CA 1
ATOM 1463 C C . GLY A 1 199 ? 13.547 15.094 6.66 1 67.88 199 GLY A C 1
ATOM 1464 O O . GLY A 1 199 ? 12.539 15.242 5.965 1 67.88 199 GLY A O 1
ATOM 1465 N N . GLY A 1 200 ? 13.852 14.078 7.293 1 77.88 200 GLY A N 1
ATOM 1466 C CA . GLY A 1 200 ? 13.117 12.883 6.938 1 77.88 200 GLY A CA 1
ATOM 1467 C C . GLY A 1 200 ? 13.289 12.477 5.484 1 77.88 200 GLY A C 1
ATOM 1468 O O . GLY A 1 200 ? 14.414 12.344 5.004 1 77.88 200 GLY A O 1
ATOM 1469 N N . GLY A 1 201 ? 12.414 12.203 4.656 1 87.62 201 GLY A N 1
ATOM 1470 C CA . GLY A 1 201 ? 12.383 11.828 3.254 1 87.62 201 GLY A CA 1
ATOM 1471 C C . GLY A 1 201 ? 11.141 12.312 2.529 1 87.62 201 GLY A C 1
ATOM 1472 O O . GLY A 1 201 ? 10.281 12.953 3.131 1 87.62 201 GLY A O 1
ATOM 1473 N N . ASN A 1 202 ? 11.211 12.258 1.262 1 91.5 202 ASN A N 1
ATOM 1474 C CA . ASN A 1 202 ? 10.047 12.594 0.45 1 91.5 202 ASN A CA 1
ATOM 1475 C C . ASN A 1 202 ? 9.273 11.344 0.037 1 91.5 202 ASN A C 1
ATOM 1477 O O . ASN A 1 202 ? 9.859 10.375 -0.451 1 91.5 202 ASN A O 1
ATOM 1481 N N . SER A 1 203 ? 7.992 11.453 0.285 1 95.88 203 SER A N 1
ATOM 1482 C CA . SER A 1 203 ? 7.141 10.32 -0.045 1 95.88 203 SER A CA 1
ATOM 1483 C C . SER A 1 203 ? 6.984 10.164 -1.554 1 95.88 203 SER A C 1
ATOM 1485 O O . SER A 1 203 ? 6.84 11.156 -2.271 1 95.88 203 SER A O 1
ATOM 1487 N N . LEU A 1 204 ? 7.031 8.938 -2.027 1 97.56 204 LEU A N 1
ATOM 1488 C CA . LEU A 1 204 ? 6.777 8.617 -3.428 1 97.56 204 LEU A CA 1
ATOM 1489 C C . LEU A 1 204 ? 5.316 8.234 -3.639 1 97.56 204 LEU A C 1
ATOM 1491 O O . LEU A 1 204 ? 4.766 8.438 -4.723 1 97.56 204 LEU A O 1
ATOM 1495 N N . ASP A 1 205 ? 4.832 7.625 -2.646 1 98.31 205 ASP A N 1
ATOM 1496 C CA . ASP A 1 205 ? 3.475 7.086 -2.635 1 98.31 205 ASP A CA 1
ATOM 1497 C C . ASP A 1 205 ? 2.906 7.059 -1.219 1 98.31 205 ASP A C 1
ATOM 1499 O O . ASP A 1 205 ? 3.621 7.34 -0.253 1 98.31 205 ASP A O 1
ATOM 1503 N N . ASN A 1 206 ? 1.64 6.828 -1.178 1 98.06 206 ASN A N 1
ATOM 1504 C CA . ASN A 1 206 ? 0.922 6.625 0.076 1 98.06 206 ASN A CA 1
ATOM 1505 C C . ASN A 1 206 ? -0.176 5.574 -0.07 1 98.06 206 ASN A C 1
ATOM 1507 O O . ASN A 1 206 ? -0.776 5.445 -1.138 1 98.06 206 ASN A O 1
ATOM 1511 N N . SER A 1 207 ? -0.384 4.773 0.927 1 98.5 207 SER A N 1
ATOM 1512 C CA . SER A 1 207 ? -1.492 3.824 0.952 1 98.5 207 SER A CA 1
ATOM 1513 C C . SER A 1 207 ? -2.145 3.773 2.328 1 98.5 207 SER A C 1
ATOM 1515 O O . SER A 1 207 ? -1.467 3.914 3.348 1 98.5 207 SER A O 1
ATOM 1517 N N . LEU A 1 208 ? -3.393 3.598 2.328 1 98.69 208 LEU A N 1
ATOM 1518 C CA . LEU A 1 208 ? -4.188 3.543 3.553 1 98.69 208 LEU A CA 1
ATOM 1519 C C . LEU A 1 208 ? -5.309 2.52 3.426 1 98.69 208 LEU A C 1
ATOM 1521 O O . LEU A 1 208 ? -5.988 2.461 2.4 1 98.69 208 LEU A O 1
ATOM 1525 N N . ARG A 1 209 ? -5.426 1.71 4.426 1 98.62 209 ARG A N 1
ATOM 1526 C CA . ARG A 1 209 ? -6.523 0.755 4.559 1 98.62 209 ARG A CA 1
ATOM 1527 C C . ARG A 1 209 ? -7.289 0.977 5.859 1 98.62 209 ARG A C 1
ATOM 1529 O O . ARG A 1 209 ? -6.711 0.915 6.945 1 98.62 209 ARG A O 1
ATOM 1536 N N . ILE A 1 210 ? -8.562 1.146 5.734 1 98.06 210 ILE A N 1
ATOM 1537 C CA . ILE A 1 210 ? -9.336 1.656 6.859 1 98.06 210 ILE A CA 1
ATOM 1538 C C . ILE A 1 210 ? -10.227 0.547 7.418 1 98.06 210 ILE A C 1
ATOM 1540 O O . ILE A 1 210 ? -10.961 -0.101 6.676 1 98.06 210 ILE A O 1
ATOM 1544 N N . THR A 1 211 ? -10.172 0.356 8.734 1 95.81 211 THR A N 1
ATOM 1545 C CA . THR A 1 211 ? -10.984 -0.664 9.391 1 95.81 211 THR A CA 1
ATOM 1546 C C . THR A 1 211 ? -12.133 -0.026 10.164 1 95.81 211 THR A C 1
ATOM 1548 O O . THR A 1 211 ? -13.148 -0.68 10.43 1 95.81 211 THR A O 1
ATOM 1551 N N . GLY A 1 212 ? -11.852 1.21 10.5 1 94.25 212 GLY A N 1
ATOM 1552 C CA . GLY A 1 212 ? -12.906 1.864 11.266 1 94.25 212 GLY A CA 1
ATOM 1553 C C . GLY A 1 212 ? -12.609 3.322 11.562 1 94.25 212 GLY A C 1
ATOM 1554 O O . GLY A 1 212 ? -11.523 3.818 11.234 1 94.25 212 GLY A O 1
ATOM 1555 N N . ALA A 1 213 ? -13.578 3.984 12.109 1 96.25 213 ALA A N 1
ATOM 1556 C CA . ALA A 1 213 ? -13.477 5.359 12.594 1 96.25 213 ALA A CA 1
ATOM 1557 C C . ALA A 1 213 ? -13.68 5.434 14.102 1 96.25 213 ALA A C 1
ATOM 1559 O O . ALA A 1 213 ? -14.047 4.438 14.734 1 96.25 213 ALA A O 1
ATOM 1560 N N . ALA A 1 214 ? -13.328 6.555 14.664 1 97.5 214 ALA A N 1
ATOM 1561 C CA . ALA A 1 214 ? -13.508 6.742 16.094 1 97.5 214 ALA A CA 1
ATOM 1562 C C . ALA A 1 214 ? -13.859 8.188 16.422 1 97.5 214 ALA A C 1
ATOM 1564 O O . ALA A 1 214 ? -13.688 9.078 15.594 1 97.5 214 ALA A O 1
ATOM 1565 N N . ALA A 1 215 ? -14.367 8.367 17.656 1 97.44 215 ALA A N 1
ATOM 1566 C CA . ALA A 1 215 ? -14.633 9.703 18.172 1 97.44 215 ALA A CA 1
ATOM 1567 C C . ALA A 1 215 ? -13.336 10.492 18.328 1 97.44 215 ALA A C 1
ATOM 1569 O O . ALA A 1 215 ? -12.242 9.93 18.266 1 97.44 215 ALA A O 1
ATOM 1570 N N . PRO A 1 216 ? -13.523 11.805 18.469 1 97.31 216 PRO A N 1
ATOM 1571 C CA . PRO A 1 216 ? -12.312 12.609 18.688 1 97.31 216 PRO A CA 1
ATOM 1572 C C . PRO A 1 216 ? -11.484 12.109 19.859 1 97.31 216 PRO A C 1
ATOM 1574 O O . PRO A 1 216 ? -12.039 11.672 20.875 1 97.31 216 PRO A O 1
ATOM 1577 N N . GLY A 1 217 ? -10.195 12.156 19.766 1 97.81 217 GLY A N 1
ATOM 1578 C CA . GLY A 1 217 ? -9.297 11.703 20.812 1 97.81 217 GLY A CA 1
ATOM 1579 C C . GLY A 1 217 ? -7.906 11.375 20.312 1 97.81 217 GLY A C 1
ATOM 1580 O O . GLY A 1 217 ? -7.496 11.844 19.25 1 97.81 217 GLY A O 1
ATOM 1581 N N . TRP A 1 218 ? -7.176 10.625 21.141 1 98.62 218 TRP A N 1
ATOM 1582 C CA . TRP A 1 218 ? -5.797 10.273 20.797 1 98.62 218 TRP A CA 1
ATOM 1583 C C . TRP A 1 218 ? -5.754 9.086 19.844 1 98.62 218 TRP A C 1
ATOM 1585 O O . TRP A 1 218 ? -6.535 8.141 19.984 1 98.62 218 TRP A O 1
ATOM 1595 N N . CYS A 1 219 ? -4.844 9.188 18.953 1 98.75 219 CYS A N 1
ATOM 1596 C CA . CYS A 1 219 ? -4.535 8.117 18.016 1 98.75 219 CYS A CA 1
ATOM 1597 C C . CYS A 1 219 ? -3.082 7.676 18.156 1 98.75 219 CYS A C 1
ATOM 1599 O O . CYS A 1 219 ? -2.164 8.484 18 1 98.75 219 CYS A O 1
ATOM 1601 N N . LEU A 1 220 ? -2.893 6.422 18.484 1 98.56 220 LEU A N 1
ATOM 1602 C CA . LEU A 1 220 ? -1.535 5.887 18.469 1 98.56 220 LEU A CA 1
ATOM 1603 C C . LEU A 1 220 ? -1.072 5.621 17.047 1 98.56 220 LEU A C 1
ATOM 1605 O O . LEU A 1 220 ? -1.728 4.887 16.297 1 98.56 220 LEU A O 1
ATOM 1609 N N . CYS A 1 221 ? -0.017 6.25 16.719 1 98.5 221 CYS A N 1
ATOM 1610 C CA . CYS A 1 221 ? 0.665 6.074 15.438 1 98.5 221 CYS A CA 1
ATOM 1611 C C . CYS A 1 221 ? 1.942 5.258 15.617 1 98.5 221 CYS A C 1
ATOM 1613 O O . CYS A 1 221 ? 2.953 5.777 16.094 1 98.5 221 CYS A O 1
ATOM 1615 N N . ASP A 1 222 ? 1.9 3.998 15.273 1 97.94 222 ASP A N 1
ATOM 1616 C CA . ASP A 1 222 ? 3.037 3.088 15.359 1 97.94 222 ASP A CA 1
ATOM 1617 C C . ASP A 1 222 ? 3.691 2.885 14 1 97.94 222 ASP A C 1
ATOM 1619 O O . ASP A 1 222 ? 3.105 2.258 13.109 1 97.94 222 ASP A O 1
ATOM 1623 N N . MET A 1 223 ? 4.93 3.385 13.852 1 97.12 223 MET A N 1
ATOM 1624 C CA . MET A 1 223 ? 5.598 3.4 12.555 1 97.12 223 MET A CA 1
ATOM 1625 C C . MET A 1 223 ? 6.863 2.551 12.586 1 97.12 223 MET A C 1
ATOM 1627 O O . MET A 1 223 ? 7.582 2.533 13.586 1 97.12 223 MET A O 1
ATOM 1631 N N . ILE A 1 224 ? 7.109 1.9 11.422 1 97.06 224 ILE A N 1
ATOM 1632 C CA . ILE A 1 224 ? 8.336 1.121 11.281 1 97.06 224 ILE A CA 1
ATOM 1633 C C . ILE A 1 224 ? 8.977 1.408 9.922 1 97.06 224 ILE A C 1
ATOM 1635 O O . ILE A 1 224 ? 8.289 1.44 8.898 1 97.06 224 ILE A O 1
ATOM 1639 N N . ILE A 1 225 ? 10.219 1.682 9.938 1 97.25 225 ILE A N 1
ATOM 1640 C CA . ILE A 1 225 ? 11.07 1.664 8.75 1 97.25 225 ILE A CA 1
ATOM 1641 C C . ILE A 1 225 ? 11.852 0.354 8.695 1 97.25 225 ILE A C 1
ATOM 1643 O O . ILE A 1 225 ? 12.898 0.22 9.336 1 97.25 225 ILE A O 1
ATOM 1647 N N . PRO A 1 226 ? 11.414 -0.532 7.852 1 97.69 226 PRO A N 1
ATOM 1648 C CA . PRO A 1 226 ? 12.039 -1.854 7.902 1 97.69 226 PRO A CA 1
ATOM 1649 C C . PRO A 1 226 ? 13.438 -1.87 7.289 1 97.69 226 PRO A C 1
ATOM 1651 O O . PRO A 1 226 ? 14.312 -2.602 7.758 1 97.69 226 PRO A O 1
ATOM 1654 N N . SER A 1 227 ? 13.609 -1.114 6.223 1 96.94 227 SER A N 1
ATOM 1655 C CA . SER A 1 227 ? 14.883 -1.14 5.516 1 96.94 227 SER A CA 1
ATOM 1656 C C . SER A 1 227 ? 15.016 0.05 4.57 1 96.94 227 SER A C 1
ATOM 1658 O O . SER A 1 227 ? 14.039 0.747 4.301 1 96.94 227 SER A O 1
ATOM 1660 N N . SER A 1 228 ? 16.219 0.302 4.195 1 95.38 228 SER A N 1
ATOM 1661 C CA . SER A 1 228 ? 16.547 1.239 3.127 1 95.38 228 SER A CA 1
ATOM 1662 C C . SER A 1 228 ? 17.594 0.659 2.188 1 95.38 228 SER A C 1
ATOM 1664 O O . SER A 1 228 ? 18.469 -0.103 2.615 1 95.38 228 SER A O 1
ATOM 1666 N N . ALA A 1 229 ? 17.406 0.96 0.97 1 94.62 229 ALA A N 1
ATOM 1667 C CA . ALA A 1 229 ? 18.375 0.538 -0.041 1 94.62 229 ALA A CA 1
ATOM 1668 C C . ALA A 1 229 ? 18.312 1.438 -1.272 1 94.62 229 ALA A C 1
ATOM 1670 O O . ALA A 1 229 ? 17.25 1.952 -1.616 1 94.62 229 ALA A O 1
ATOM 1671 N N . SER A 1 230 ? 19.438 1.673 -1.893 1 93.69 230 SER A N 1
ATOM 1672 C CA . SER A 1 230 ? 19.547 2.357 -3.178 1 93.69 230 SER A CA 1
ATOM 1673 C C . SER A 1 230 ? 18.891 3.736 -3.121 1 93.69 230 SER A C 1
ATOM 1675 O O . SER A 1 230 ? 18.234 4.16 -4.074 1 93.69 230 SER A O 1
ATOM 1677 N N . GLY A 1 231 ? 18.938 4.316 -2.045 1 94.5 231 GLY A N 1
ATOM 1678 C CA . GLY A 1 231 ? 18.453 5.68 -1.908 1 94.5 231 GLY A CA 1
ATOM 1679 C C . GLY A 1 231 ? 16.984 5.758 -1.562 1 94.5 231 GLY A C 1
ATOM 1680 O O . GLY A 1 231 ? 16.391 6.844 -1.559 1 94.5 231 GLY A O 1
ATOM 1681 N N . PHE A 1 232 ? 16.359 4.613 -1.312 1 96.75 232 PHE A N 1
ATOM 1682 C CA . PHE A 1 232 ? 14.938 4.555 -0.987 1 96.75 232 PHE A CA 1
ATOM 1683 C C . PHE A 1 232 ? 14.711 3.787 0.31 1 96.75 232 PHE A C 1
ATOM 1685 O O . PHE A 1 232 ? 15.547 2.971 0.708 1 96.75 232 PHE A O 1
ATOM 1692 N N . ALA A 1 233 ? 13.594 4.113 0.959 1 96.81 233 ALA A N 1
ATOM 1693 C CA . ALA A 1 233 ? 13.148 3.389 2.148 1 96.81 233 ALA A CA 1
ATOM 1694 C C . ALA A 1 233 ? 11.664 3.062 2.072 1 96.81 233 ALA A C 1
ATOM 1696 O O . ALA A 1 233 ? 10.93 3.652 1.271 1 96.81 233 ALA A O 1
ATOM 1697 N N . GLN A 1 234 ? 11.289 2.104 2.807 1 96.69 234 GLN A N 1
ATOM 1698 C CA . GLN A 1 234 ? 9.875 1.779 2.961 1 96.69 234 GLN A CA 1
ATOM 1699 C C . GLN A 1 234 ? 9.422 1.97 4.402 1 96.69 234 GLN A C 1
ATOM 1701 O O . GLN A 1 234 ? 10.211 1.791 5.336 1 96.69 234 GLN A O 1
ATOM 1706 N N . GLY A 1 235 ? 8.195 2.359 4.523 1 97.75 235 GLY A N 1
ATOM 1707 C CA . GLY A 1 235 ? 7.609 2.535 5.84 1 97.75 235 GLY A CA 1
ATOM 1708 C C . GLY A 1 235 ? 6.223 1.932 5.961 1 97.75 235 GLY A C 1
ATOM 1709 O O . GLY A 1 235 ? 5.477 1.879 4.98 1 97.75 235 GLY A O 1
ATOM 1710 N N . GLN A 1 236 ? 5.957 1.463 7.156 1 98.38 236 GLN A N 1
ATOM 1711 C CA . GLN A 1 236 ? 4.633 0.964 7.508 1 98.38 236 GLN A CA 1
ATOM 1712 C C . GLN A 1 236 ? 4.102 1.654 8.758 1 98.38 236 GLN A C 1
ATOM 1714 O O . GLN A 1 236 ? 4.875 2.07 9.625 1 98.38 236 GLN A O 1
ATOM 1719 N N . VAL A 1 237 ? 2.795 1.746 8.797 1 98.5 237 VAL A N 1
ATOM 1720 C CA . VAL A 1 237 ? 2.193 2.414 9.945 1 98.5 237 VAL A CA 1
ATOM 1721 C C . VAL A 1 237 ? 0.897 1.707 10.336 1 98.5 237 VAL A C 1
ATOM 1723 O O . VAL A 1 237 ? 0.166 1.219 9.469 1 98.5 237 VAL A O 1
ATOM 1726 N N . THR A 1 238 ? 0.642 1.567 11.586 1 98.5 238 THR A N 1
ATOM 1727 C CA . THR A 1 238 ? -0.652 1.188 12.141 1 98.5 238 THR A CA 1
ATOM 1728 C C . THR A 1 238 ? -1.204 2.295 13.039 1 98.5 238 THR A C 1
ATOM 1730 O O . THR A 1 238 ? -0.451 2.941 13.766 1 98.5 238 THR A O 1
ATOM 1733 N N . LEU A 1 239 ? -2.486 2.512 12.922 1 98.88 239 LEU A N 1
ATOM 1734 C CA . LEU A 1 239 ? -3.18 3.541 13.688 1 98.88 239 LEU A CA 1
ATOM 1735 C C . LEU A 1 239 ? -4.215 2.92 14.617 1 98.88 239 LEU A C 1
ATOM 1737 O O . LEU A 1 239 ? -5.062 2.139 14.18 1 98.88 239 LEU A O 1
ATOM 1741 N N . TRP A 1 240 ? -4.141 3.336 15.852 1 98.75 240 TRP A N 1
ATOM 1742 C CA . TRP A 1 240 ? -4.996 2.76 16.875 1 98.75 240 TRP A CA 1
ATOM 1743 C C . TRP A 1 240 ? -5.684 3.854 17.688 1 98.75 240 TRP A C 1
ATOM 1745 O O . TRP A 1 240 ? -5.07 4.875 18.016 1 98.75 240 TRP A O 1
ATOM 1755 N N . ASP A 1 241 ? -6.93 3.631 18.031 1 98.44 241 ASP A N 1
ATOM 1756 C CA . ASP A 1 241 ? -7.469 4.539 19.031 1 98.44 241 ASP A CA 1
ATOM 1757 C C . ASP A 1 241 ? -6.914 4.223 20.422 1 98.44 241 ASP A C 1
ATOM 1759 O O . ASP A 1 241 ? -6.109 3.301 20.578 1 98.44 241 ASP A O 1
ATOM 1763 N N . GLN A 1 242 ? -7.32 5.016 21.391 1 97.31 242 GLN A N 1
ATOM 1764 C CA . GLN A 1 242 ? -6.703 4.934 22.703 1 97.31 242 GLN A CA 1
ATOM 1765 C C . GLN A 1 242 ? -7.062 3.627 23.406 1 97.31 242 GLN A C 1
ATOM 1767 O O . GLN A 1 242 ? -6.359 3.188 24.312 1 97.31 242 GLN A O 1
ATOM 1772 N N . SER A 1 243 ? -8.148 2.994 23.016 1 96.88 243 SER A N 1
ATOM 1773 C CA . SER A 1 243 ? -8.594 1.762 23.641 1 96.88 243 SER A CA 1
ATOM 1774 C C . SER A 1 243 ? -7.922 0.542 23.031 1 96.88 243 SER A C 1
ATOM 1776 O O . SER A 1 243 ? -8.117 -0.584 23.484 1 96.88 243 SER A O 1
ATOM 1778 N N . GLY A 1 244 ? -7.219 0.71 21.984 1 97.56 244 GLY A N 1
ATOM 1779 C CA . GLY A 1 244 ? -6.516 -0.4 21.359 1 97.56 244 GLY A CA 1
ATOM 1780 C C . GLY A 1 244 ? -7.25 -0.978 20.156 1 97.56 244 GLY A C 1
ATOM 1781 O O . GLY A 1 244 ? -6.938 -2.082 19.703 1 97.56 244 GLY A O 1
ATOM 1782 N N . ARG A 1 245 ? -8.234 -0.293 19.734 1 97.88 245 ARG A N 1
ATOM 1783 C CA . ARG A 1 245 ? -8.906 -0.69 18.5 1 97.88 245 ARG A CA 1
ATOM 1784 C C . ARG A 1 245 ? -8.125 -0.218 17.281 1 97.88 245 ARG A C 1
ATOM 1786 O O . ARG A 1 245 ? -7.781 0.962 17.172 1 97.88 245 ARG A O 1
ATOM 1793 N N . LEU A 1 246 ? -7.891 -1.149 16.344 1 98.56 246 LEU A N 1
ATOM 1794 C CA . LEU A 1 246 ? -7.211 -0.796 15.094 1 98.56 246 LEU A CA 1
ATOM 1795 C C . LEU A 1 246 ? -8.125 0.029 14.195 1 98.56 246 LEU A C 1
ATOM 1797 O O . LEU A 1 246 ? -9.258 -0.377 13.906 1 98.56 246 LEU A O 1
ATOM 1801 N N . LEU A 1 247 ? -7.598 1.146 13.727 1 98.56 247 LEU A N 1
ATOM 1802 C CA . LEU A 1 247 ? -8.414 2.02 12.891 1 98.56 247 LEU A CA 1
ATOM 1803 C C . LEU A 1 247 ? -7.977 1.937 11.43 1 98.56 247 LEU A C 1
ATOM 1805 O O . LEU A 1 247 ? -8.805 2.043 10.523 1 98.56 247 LEU A O 1
ATOM 1809 N N . ALA A 1 248 ? -6.66 1.8 11.211 1 98.69 248 ALA A N 1
ATOM 1810 C CA . ALA A 1 248 ? -6.148 1.769 9.844 1 98.69 248 ALA A CA 1
ATOM 1811 C C . ALA A 1 248 ? -4.711 1.25 9.812 1 98.69 248 ALA A C 1
ATOM 1813 O O . ALA A 1 248 ? -4.02 1.259 10.836 1 98.69 248 ALA A O 1
ATOM 1814 N N . THR A 1 249 ? -4.305 0.792 8.711 1 98.69 249 THR A N 1
ATOM 1815 C CA . THR A 1 249 ? -2.914 0.507 8.383 1 98.69 249 THR A CA 1
ATOM 1816 C C . THR A 1 249 ? -2.494 1.266 7.125 1 98.69 249 THR A C 1
ATOM 1818 O O . THR A 1 249 ? -3.336 1.621 6.297 1 98.69 249 THR A O 1
ATOM 1821 N N . GLY A 1 250 ? -1.242 1.555 7.047 1 98.62 250 GLY A N 1
ATOM 1822 C CA . GLY A 1 250 ? -0.726 2.277 5.895 1 98.62 250 GLY A CA 1
ATOM 1823 C C . GLY A 1 250 ? 0.726 1.958 5.594 1 98.62 250 GLY A C 1
ATOM 1824 O O . GLY A 1 250 ? 1.375 1.224 6.34 1 98.62 250 GLY A O 1
ATOM 1825 N N . ALA A 1 251 ? 1.174 2.457 4.441 1 98.56 251 ALA A N 1
ATOM 1826 C CA . ALA A 1 251 ? 2.562 2.285 4.023 1 98.56 251 ALA A CA 1
ATOM 1827 C C . ALA A 1 251 ? 2.951 3.311 2.963 1 98.56 251 ALA A C 1
ATOM 1829 O O . ALA A 1 251 ? 2.086 3.852 2.27 1 98.56 251 ALA A O 1
ATOM 1830 N N . GLN A 1 252 ? 4.203 3.561 2.895 1 97.88 252 GLN A N 1
ATOM 1831 C CA . GLN A 1 252 ? 4.711 4.422 1.832 1 97.88 252 GLN A CA 1
ATOM 1832 C C . GLN A 1 252 ? 6.18 4.133 1.54 1 97.88 252 GLN A C 1
ATOM 1834 O O . GLN A 1 252 ? 6.859 3.488 2.338 1 97.88 252 GLN A O 1
ATOM 1839 N N . SER A 1 253 ? 6.613 4.484 0.369 1 98 253 SER A N 1
ATOM 1840 C CA . SER A 1 253 ? 8.016 4.523 -0.018 1 98 253 SER A CA 1
ATOM 1841 C C . SER A 1 253 ? 8.562 5.945 0.028 1 98 253 SER A C 1
ATOM 1843 O O . SER A 1 253 ? 7.852 6.898 -0.284 1 98 253 SER A O 1
ATOM 1845 N N . LEU A 1 254 ? 9.781 6.008 0.421 1 96.75 254 LEU A N 1
ATOM 1846 C CA . LEU A 1 254 ? 10.375 7.316 0.692 1 96.75 254 LEU A CA 1
ATOM 1847 C C . LEU A 1 254 ? 11.719 7.461 -0.012 1 96.75 254 LEU A C 1
ATOM 1849 O O . LEU A 1 254 ? 12.5 6.508 -0.075 1 96.75 254 LEU A O 1
ATOM 1853 N N . LEU A 1 255 ? 11.93 8.641 -0.5 1 95.12 255 LEU A N 1
ATOM 1854 C CA . LEU A 1 255 ? 13.234 9.023 -1.03 1 95.12 255 LEU A CA 1
ATOM 1855 C C . LEU A 1 255 ? 14.141 9.562 0.076 1 95.12 255 LEU A C 1
ATOM 1857 O O . LEU A 1 255 ? 13.773 10.508 0.773 1 95.12 255 LEU A O 1
ATOM 1861 N N . LEU A 1 256 ? 15.242 8.914 0.242 1 93.5 256 LEU A N 1
ATOM 1862 C CA . LEU A 1 256 ? 16.203 9.383 1.23 1 93.5 256 LEU A CA 1
ATOM 1863 C C . LEU A 1 256 ? 16.797 10.727 0.82 1 93.5 256 LEU A C 1
ATOM 1865 O O . LEU A 1 256 ? 17.047 10.969 -0.365 1 93.5 256 LEU A O 1
ATOM 1869 N N . LYS A 1 257 ? 17.031 11.5 1.893 1 84.44 257 LYS A N 1
ATOM 1870 C CA . LYS A 1 257 ? 17.75 12.75 1.643 1 84.44 257 LYS A CA 1
ATOM 1871 C C . LYS A 1 257 ? 19.25 12.531 1.703 1 84.44 257 LYS A C 1
ATOM 1873 O O . LYS A 1 257 ? 19.734 11.711 2.484 1 84.44 257 LYS A O 1
ATOM 1878 N N . GLY A 1 258 ? 20.016 12.93 0.702 1 71.69 258 GLY A N 1
ATOM 1879 C CA . GLY A 1 258 ? 21.453 12.82 0.625 1 71.69 258 GLY A CA 1
ATOM 1880 C C . GLY A 1 258 ? 22.172 13.867 1.46 1 71.69 258 GLY A C 1
ATOM 1881 O O . GLY A 1 258 ? 21.594 14.875 1.839 1 71.69 258 GLY A O 1
ATOM 1882 N N . MET B 1 1 ? 12.664 -7.691 -22.547 1 45.78 1 MET B N 1
ATOM 1883 C CA . MET B 1 1 ? 11.5 -8.438 -22.078 1 45.78 1 MET B CA 1
ATOM 1884 C C . MET B 1 1 ? 11.891 -9.438 -21 1 45.78 1 MET B C 1
ATOM 1886 O O . MET B 1 1 ? 12.914 -10.109 -21.109 1 45.78 1 MET B O 1
ATOM 1890 N N . THR B 1 2 ? 11.281 -9.195 -19.812 1 59.75 2 THR B N 1
ATOM 1891 C CA . THR B 1 2 ? 11.883 -9.852 -18.656 1 59.75 2 THR B CA 1
ATOM 1892 C C . THR B 1 2 ? 11.789 -11.367 -18.781 1 59.75 2 THR B C 1
ATOM 1894 O O . THR B 1 2 ? 10.883 -11.883 -19.422 1 59.75 2 THR B O 1
ATOM 1897 N N . GLU B 1 3 ? 12.797 -12.023 -18.547 1 74.19 3 GLU B N 1
ATOM 1898 C CA . GLU B 1 3 ? 12.977 -13.469 -18.453 1 74.19 3 GLU B CA 1
ATOM 1899 C C . GLU B 1 3 ? 11.852 -14.109 -17.641 1 74.19 3 GLU B C 1
ATOM 1901 O O . GLU B 1 3 ? 11.602 -15.305 -17.75 1 74.19 3 GLU B O 1
ATOM 1906 N N . ALA B 1 4 ? 11.031 -13.172 -17.047 1 80.25 4 ALA B N 1
ATOM 1907 C CA . ALA B 1 4 ? 10 -13.719 -16.172 1 80.25 4 ALA B CA 1
ATOM 1908 C C . ALA B 1 4 ? 8.773 -14.141 -16.969 1 80.25 4 ALA B C 1
ATOM 1910 O O . ALA B 1 4 ? 8.047 -15.055 -16.562 1 80.25 4 ALA B O 1
ATOM 1911 N N . PHE B 1 5 ? 8.586 -13.453 -18.125 1 92.88 5 PHE B N 1
ATOM 1912 C CA . PHE B 1 5 ? 7.402 -13.727 -18.938 1 92.88 5 PHE B CA 1
ATOM 1913 C C . PHE B 1 5 ? 7.785 -13.945 -20.406 1 92.88 5 PHE B C 1
ATOM 1915 O O . PHE B 1 5 ? 7.598 -13.055 -21.234 1 92.88 5 PHE B O 1
ATOM 1922 N N . PRO B 1 6 ? 8.102 -15.164 -20.719 1 88.06 6 PRO B N 1
ATOM 1923 C CA . PRO B 1 6 ? 8.586 -15.445 -22.078 1 88.06 6 PRO B CA 1
ATOM 1924 C C . PRO B 1 6 ? 7.527 -15.195 -23.156 1 88.06 6 PRO B C 1
ATOM 1926 O O . PRO B 1 6 ? 7.863 -14.922 -24.312 1 88.06 6 PRO B O 1
ATOM 1929 N N . ALA B 1 7 ? 6.285 -15.266 -22.797 1 91.56 7 ALA B N 1
ATOM 1930 C CA . ALA B 1 7 ? 5.199 -15.117 -23.781 1 91.56 7 ALA B CA 1
ATOM 1931 C C . ALA B 1 7 ? 4.844 -13.648 -23.984 1 91.56 7 ALA B C 1
ATOM 1933 O O . ALA B 1 7 ? 4.012 -13.32 -24.828 1 91.56 7 ALA B O 1
ATOM 1934 N N . LEU B 1 8 ? 5.438 -12.758 -23.188 1 95.31 8 LEU B N 1
ATOM 1935 C CA . LEU B 1 8 ? 5.156 -11.328 -23.312 1 95.31 8 LEU B CA 1
ATOM 1936 C C . LEU B 1 8 ? 5.738 -10.773 -24.609 1 95.31 8 LEU B C 1
ATOM 1938 O O . LEU B 1 8 ? 6.906 -11.016 -24.922 1 95.31 8 LEU B O 1
ATOM 1942 N N . VAL B 1 9 ? 4.895 -10.062 -25.391 1 95.44 9 VAL B N 1
ATOM 1943 C CA . VAL B 1 9 ? 5.309 -9.5 -26.656 1 95.44 9 VAL B CA 1
ATOM 1944 C C . VAL B 1 9 ? 5.277 -7.973 -26.594 1 95.44 9 VAL B C 1
ATOM 1946 O O . VAL B 1 9 ? 4.266 -7.387 -26.188 1 95.44 9 VAL B O 1
ATOM 1949 N N . ARG B 1 10 ? 6.34 -7.414 -27.031 1 94.31 10 ARG B N 1
ATOM 1950 C CA . ARG B 1 10 ? 6.363 -5.965 -27.172 1 94.31 10 ARG B CA 1
ATOM 1951 C C . ARG B 1 10 ? 5.715 -5.531 -28.484 1 94.31 10 ARG B C 1
ATOM 1953 O O . ARG B 1 10 ? 6.102 -6 -29.547 1 94.31 10 ARG B O 1
ATOM 1960 N N . GLN B 1 11 ? 4.762 -4.68 -28.359 1 93.94 11 GLN B N 1
ATOM 1961 C CA . GLN B 1 11 ? 4.062 -4.223 -29.562 1 93.94 11 GLN B CA 1
ATOM 1962 C C . GLN B 1 11 ? 4.629 -2.893 -30.047 1 93.94 11 GLN B C 1
ATOM 1964 O O . GLN B 1 11 ? 4.695 -2.648 -31.25 1 93.94 11 GLN B O 1
ATOM 1969 N N . ASP B 1 12 ? 4.93 -2.01 -29.109 1 91.56 12 ASP B N 1
ATOM 1970 C CA . ASP B 1 12 ? 5.59 -0.732 -29.359 1 91.56 12 ASP B CA 1
ATOM 1971 C C . ASP B 1 12 ? 6.32 -0.244 -28.109 1 91.56 12 ASP B C 1
ATOM 1973 O O . ASP B 1 12 ? 6.574 -1.022 -27.188 1 91.56 12 ASP B O 1
ATOM 1977 N N . ASP B 1 13 ? 6.742 1.013 -28.141 1 89.5 13 ASP B N 1
ATOM 1978 C CA . ASP B 1 13 ? 7.621 1.51 -27.094 1 89.5 13 ASP B CA 1
ATOM 1979 C C . ASP B 1 13 ? 6.941 1.434 -25.719 1 89.5 13 ASP B C 1
ATOM 1981 O O . ASP B 1 13 ? 7.605 1.274 -24.703 1 89.5 13 ASP B O 1
ATOM 1985 N N . ALA B 1 14 ? 5.684 1.439 -25.625 1 95.56 14 ALA B N 1
ATOM 1986 C CA . ALA B 1 14 ? 5.02 1.483 -24.328 1 95.56 14 ALA B CA 1
ATOM 1987 C C . ALA B 1 14 ? 3.791 0.577 -24.312 1 95.56 14 ALA B C 1
ATOM 1989 O O . ALA B 1 14 ? 2.865 0.792 -23.531 1 95.56 14 ALA B O 1
ATOM 1990 N N . ARG B 1 15 ? 3.777 -0.385 -25.234 1 97.69 15 ARG B N 1
ATOM 1991 C CA . ARG B 1 15 ? 2.645 -1.302 -25.328 1 97.69 15 ARG B CA 1
ATOM 1992 C C . ARG B 1 15 ? 3.117 -2.748 -25.422 1 97.69 15 ARG B C 1
ATOM 1994 O O . ARG B 1 15 ? 4.039 -3.057 -26.188 1 97.69 15 ARG B O 1
ATOM 2001 N N . TYR B 1 16 ? 2.494 -3.562 -24.672 1 98 16 TYR B N 1
ATOM 2002 C CA . TYR B 1 16 ? 2.816 -4.984 -24.594 1 98 16 TYR B CA 1
ATOM 2003 C C . TYR B 1 16 ? 1.551 -5.828 -24.578 1 98 16 TYR B C 1
ATOM 2005 O O . TYR B 1 16 ? 0.459 -5.32 -24.312 1 98 16 TYR B O 1
ATOM 2013 N N . ALA B 1 17 ? 1.735 -7.094 -24.906 1 98.06 17 ALA B N 1
ATOM 2014 C CA . ALA B 1 17 ? 0.611 -8.023 -24.844 1 98.06 17 ALA B CA 1
ATOM 2015 C C . ALA B 1 17 ? 1.074 -9.414 -24.422 1 98.06 17 ALA B C 1
ATOM 2017 O O . ALA B 1 17 ? 2.199 -9.82 -24.719 1 98.06 17 ALA B O 1
ATOM 2018 N N . ILE B 1 18 ? 0.188 -10.102 -23.75 1 98.06 18 ILE B N 1
ATOM 2019 C CA . ILE B 1 18 ? 0.475 -11.477 -23.375 1 98.06 18 ILE B CA 1
ATOM 2020 C C . ILE B 1 18 ? -0.823 -12.281 -23.328 1 98.06 18 ILE B C 1
ATOM 2022 O O . ILE B 1 18 ? -1.858 -11.781 -22.891 1 98.06 18 ILE B O 1
ATOM 2026 N N . THR B 1 19 ? -0.805 -13.492 -23.812 1 98 19 THR B N 1
ATOM 2027 C CA . THR B 1 19 ? -1.916 -14.414 -23.609 1 98 19 THR B CA 1
ATOM 2028 C C . THR B 1 19 ? -1.86 -15.031 -22.219 1 98 19 THR B C 1
ATOM 2030 O O . THR B 1 19 ? -0.817 -15.531 -21.797 1 98 19 THR B O 1
ATOM 2033 N N . VAL B 1 20 ? -2.99 -14.977 -21.531 1 97.94 20 VAL B N 1
ATOM 2034 C CA . VAL B 1 20 ? -3.059 -15.547 -20.188 1 97.94 20 VAL B CA 1
ATOM 2035 C C . VAL B 1 20 ? -3.061 -17.062 -20.266 1 97.94 20 VAL B C 1
ATOM 2037 O O . VAL B 1 20 ? -4.098 -17.688 -20.531 1 97.94 20 VAL B O 1
ATOM 2040 N N . GLY B 1 21 ? -1.931 -17.641 -19.953 1 97.38 21 GLY B N 1
ATOM 2041 C CA . GLY B 1 21 ? -1.786 -19.094 -20 1 97.38 21 GLY B CA 1
ATOM 2042 C C . GLY B 1 21 ? -2.037 -19.75 -18.672 1 97.38 21 GLY B C 1
ATOM 2043 O O . GLY B 1 21 ? -2.197 -19.078 -17.656 1 97.38 21 GLY B O 1
ATOM 2044 N N . PRO B 1 22 ? -2.096 -21.125 -18.688 1 97.12 22 PRO B N 1
ATOM 2045 C CA . PRO B 1 22 ? -2.367 -21.891 -17.469 1 97.12 22 PRO B CA 1
ATOM 2046 C C . PRO B 1 22 ? -1.36 -21.609 -16.359 1 97.12 22 PRO B C 1
ATOM 2048 O O . PRO B 1 22 ? -1.726 -21.578 -15.18 1 97.12 22 PRO B O 1
ATOM 2051 N N . ASP B 1 23 ? -0.114 -21.328 -16.688 1 95.75 23 ASP B N 1
ATOM 2052 C CA . ASP B 1 23 ? 0.958 -21.141 -15.719 1 95.75 23 ASP B CA 1
ATOM 2053 C C . ASP B 1 23 ? 0.823 -19.812 -14.984 1 95.75 23 ASP B C 1
ATOM 2055 O O . ASP B 1 23 ? 1.513 -19.578 -13.992 1 95.75 23 ASP B O 1
ATOM 2059 N N . LEU B 1 24 ? -0.106 -18.953 -15.453 1 97.12 24 LEU B N 1
ATOM 2060 C CA . LEU B 1 24 ? -0.35 -17.656 -14.836 1 97.12 24 LEU B CA 1
ATOM 2061 C C . LEU B 1 24 ? -1.728 -17.625 -14.18 1 97.12 24 LEU B C 1
ATOM 2063 O O . LEU B 1 24 ? -2.164 -16.578 -13.711 1 97.12 24 LEU B O 1
ATOM 2067 N N . ALA B 1 25 ? -2.412 -18.719 -14.18 1 97.75 25 ALA B N 1
ATOM 2068 C CA . ALA B 1 25 ? -3.826 -18.688 -13.812 1 97.75 25 ALA B CA 1
ATOM 2069 C C . ALA B 1 25 ? -4.066 -19.422 -12.5 1 97.75 25 ALA B C 1
ATOM 2071 O O . ALA B 1 25 ? -3.336 -20.359 -12.164 1 97.75 25 ALA B O 1
ATOM 2072 N N . VAL B 1 26 ? -5.102 -19 -11.797 1 96.38 26 VAL B N 1
ATOM 2073 C CA . VAL B 1 26 ? -5.68 -19.641 -10.617 1 96.38 26 VAL B CA 1
ATOM 2074 C C . VAL B 1 26 ? -7.203 -19.625 -10.719 1 96.38 26 VAL B C 1
ATOM 2076 O O . VAL B 1 26 ? -7.762 -19.234 -11.742 1 96.38 26 VAL B O 1
ATOM 2079 N N . GLY B 1 27 ? -7.805 -20.109 -9.648 1 94.31 27 GLY B N 1
ATOM 2080 C CA . GLY B 1 27 ? -9.25 -20.016 -9.562 1 94.31 27 GLY B CA 1
ATOM 2081 C C . GLY B 1 27 ? -9.922 -21.359 -9.359 1 94.31 27 GLY B C 1
ATOM 2082 O O . GLY B 1 27 ? -9.336 -22.406 -9.656 1 94.31 27 GLY B O 1
ATOM 2083 N N . PRO B 1 28 ? -11.172 -21.297 -8.867 1 91.5 28 PRO B N 1
ATOM 2084 C CA . PRO B 1 28 ? -11.93 -22.531 -8.656 1 91.5 28 PRO B CA 1
ATOM 2085 C C . PRO B 1 28 ? -12.359 -23.203 -9.969 1 91.5 28 PRO B C 1
ATOM 2087 O O . PRO B 1 28 ? -12.258 -22.578 -11.031 1 91.5 28 PRO B O 1
ATOM 2090 N N . PRO B 1 29 ? -12.789 -24.484 -9.812 1 91.81 29 PRO B N 1
ATOM 2091 C CA . PRO B 1 29 ? -13.203 -25.188 -11.016 1 91.81 29 PRO B CA 1
ATOM 2092 C C . PRO B 1 29 ? -14.25 -24.422 -11.828 1 91.81 29 PRO B C 1
ATOM 2094 O O . PRO B 1 29 ? -15.266 -23.984 -11.273 1 91.81 29 PRO B O 1
ATOM 2097 N N . GLY B 1 30 ? -14.016 -24.203 -12.961 1 92.88 30 GLY B N 1
ATOM 2098 C CA . GLY B 1 30 ? -14.93 -23.547 -13.875 1 92.88 30 GLY B CA 1
ATOM 2099 C C . GLY B 1 30 ? -14.711 -22.047 -13.961 1 92.88 30 GLY B C 1
ATOM 2100 O O . GLY B 1 30 ? -15.352 -21.359 -14.766 1 92.88 30 GLY B O 1
ATOM 2101 N N . HIS B 1 31 ? -13.805 -21.5 -13.203 1 93.25 31 HIS B N 1
ATOM 2102 C CA . HIS B 1 31 ? -13.578 -20.062 -13.164 1 93.25 31 HIS B CA 1
ATOM 2103 C C . HIS B 1 31 ? -12.102 -19.75 -12.984 1 93.25 31 HIS B C 1
ATOM 2105 O O . HIS B 1 31 ? -11.695 -19.203 -11.961 1 93.25 31 HIS B O 1
ATOM 2111 N N . ALA B 1 32 ? -11.375 -19.984 -14.047 1 97.25 32 ALA B N 1
ATOM 2112 C CA . ALA B 1 32 ? -9.938 -19.703 -14.008 1 97.25 32 ALA B CA 1
ATOM 2113 C C . ALA B 1 32 ? -9.633 -18.328 -14.57 1 97.25 32 ALA B C 1
ATOM 2115 O O . ALA B 1 32 ? -10.227 -17.906 -15.57 1 97.25 32 ALA B O 1
ATOM 2116 N N . TYR B 1 33 ? -8.789 -17.625 -13.961 1 97.94 33 TYR B N 1
ATOM 2117 C CA . TYR B 1 33 ? -8.422 -16.266 -14.328 1 97.94 33 TYR B CA 1
ATOM 2118 C C . TYR B 1 33 ? -6.977 -15.961 -13.953 1 97.94 33 TYR B C 1
ATOM 2120 O O . TYR B 1 33 ? -6.336 -16.734 -13.25 1 97.94 33 TYR B O 1
ATOM 2128 N N . LEU B 1 34 ? -6.461 -14.922 -14.484 1 98.19 34 LEU B N 1
ATOM 2129 C CA . LEU B 1 34 ? -5.102 -14.477 -14.203 1 98.19 34 LEU B CA 1
ATOM 2130 C C . LEU B 1 34 ? -4.898 -14.258 -12.703 1 98.19 34 LEU B C 1
ATOM 2132 O O . LEU B 1 34 ? -5.703 -13.586 -12.062 1 98.19 34 LEU B O 1
ATOM 2136 N N . PHE B 1 35 ? -3.818 -14.891 -12.148 1 97.88 35 PHE B N 1
ATOM 2137 C CA . PHE B 1 35 ? -3.449 -14.719 -10.742 1 97.88 35 PHE B CA 1
ATOM 2138 C C . PHE B 1 35 ? -3.125 -13.258 -10.445 1 97.88 35 PHE B C 1
ATOM 2140 O O . PHE B 1 35 ? -2.404 -12.609 -11.203 1 97.88 35 PHE B O 1
ATOM 2147 N N . GLY B 1 36 ? -3.672 -12.688 -9.32 1 97.81 36 GLY B N 1
ATOM 2148 C CA . GLY B 1 36 ? -3.443 -11.297 -8.969 1 97.81 36 GLY B CA 1
ATOM 2149 C C . GLY B 1 36 ? -1.974 -10.93 -8.914 1 97.81 36 GLY B C 1
ATOM 2150 O O . GLY B 1 36 ? -1.571 -9.875 -9.406 1 97.81 36 GLY B O 1
ATOM 2151 N N . GLY B 1 37 ? -1.197 -11.766 -8.266 1 98 37 GLY B N 1
ATOM 2152 C CA . GLY B 1 37 ? 0.239 -11.547 -8.211 1 98 37 GLY B CA 1
ATOM 2153 C C . GLY B 1 37 ? 0.886 -11.469 -9.578 1 98 37 GLY B C 1
ATOM 2154 O O . GLY B 1 37 ? 1.878 -10.758 -9.766 1 98 37 GLY B O 1
ATOM 2155 N N . ALA B 1 38 ? 0.375 -12.258 -10.484 1 97.88 38 ALA B N 1
ATOM 2156 C CA . ALA B 1 38 ? 0.882 -12.203 -11.852 1 97.88 38 ALA B CA 1
ATOM 2157 C C . ALA B 1 38 ? 0.534 -10.867 -12.508 1 97.88 38 ALA B C 1
ATOM 2159 O O . ALA B 1 38 ? 1.317 -10.336 -13.305 1 97.88 38 ALA B O 1
ATOM 2160 N N . SER B 1 39 ? -0.661 -10.336 -12.25 1 98.38 39 SER B N 1
ATOM 2161 C CA . SER B 1 39 ? -1.012 -9.008 -12.734 1 98.38 39 SER B CA 1
ATOM 2162 C C . SER B 1 39 ? 0.01 -7.969 -12.289 1 98.38 39 SER B C 1
ATOM 2164 O O . SER B 1 39 ? 0.503 -7.184 -13.102 1 98.38 39 SER B O 1
ATOM 2166 N N . MET B 1 40 ? 0.308 -8 -11.016 1 98.56 40 MET B N 1
ATOM 2167 C CA . MET B 1 40 ? 1.295 -7.074 -10.469 1 98.56 40 MET B CA 1
ATOM 2168 C C . MET B 1 40 ? 2.664 -7.305 -11.102 1 98.56 40 MET B C 1
ATOM 2170 O O . MET B 1 40 ? 3.338 -6.352 -11.5 1 98.56 40 MET B O 1
ATOM 2174 N N . ALA B 1 41 ? 3.043 -8.539 -11.188 1 98.25 41 ALA B N 1
ATOM 2175 C CA . ALA B 1 41 ? 4.34 -8.883 -11.766 1 98.25 41 ALA B CA 1
ATOM 2176 C C . ALA B 1 41 ? 4.461 -8.344 -13.188 1 98.25 41 ALA B C 1
ATOM 2178 O O . ALA B 1 41 ? 5.488 -7.77 -13.555 1 98.25 41 ALA B O 1
ATOM 2179 N N . LEU B 1 42 ? 3.459 -8.57 -13.984 1 98.38 42 LEU B N 1
ATOM 2180 C CA . LEU B 1 42 ? 3.451 -8.109 -15.367 1 98.38 42 LEU B CA 1
ATOM 2181 C C . LEU B 1 42 ? 3.537 -6.586 -15.438 1 98.38 42 LEU B C 1
ATOM 2183 O O . LEU B 1 42 ? 4.301 -6.039 -16.234 1 98.38 42 LEU B O 1
ATOM 2187 N N . ALA B 1 43 ? 2.754 -5.918 -14.609 1 98.56 43 ALA B N 1
ATOM 2188 C CA . ALA B 1 43 ? 2.783 -4.457 -14.578 1 98.56 43 ALA B CA 1
ATOM 2189 C C . ALA B 1 43 ? 4.18 -3.943 -14.242 1 98.56 43 ALA B C 1
ATOM 2191 O O . ALA B 1 43 ? 4.684 -3.025 -14.891 1 98.56 43 ALA B O 1
ATOM 2192 N N . LEU B 1 44 ? 4.77 -4.523 -13.227 1 98.31 44 LEU B N 1
ATOM 2193 C CA . LEU B 1 44 ? 6.117 -4.125 -12.828 1 98.31 44 LEU B CA 1
ATOM 2194 C C . LEU B 1 44 ? 7.113 -4.363 -13.961 1 98.31 44 LEU B C 1
ATOM 2196 O O . LEU B 1 44 ? 7.977 -3.525 -14.219 1 98.31 44 LEU B O 1
ATOM 2200 N N . ASP B 1 45 ? 6.961 -5.488 -14.539 1 97.56 45 ASP B N 1
ATOM 2201 C CA . ASP B 1 45 ? 7.898 -5.902 -15.578 1 97.56 45 ASP B CA 1
ATOM 2202 C C . ASP B 1 45 ? 7.883 -4.934 -16.75 1 97.56 45 ASP B C 1
ATOM 2204 O O . ASP B 1 45 ? 8.938 -4.453 -17.188 1 97.56 45 ASP B O 1
ATOM 2208 N N . VAL B 1 46 ? 6.746 -4.625 -17.266 1 97.75 46 VAL B N 1
ATOM 2209 C CA . VAL B 1 46 ? 6.668 -3.777 -18.453 1 97.75 46 VAL B CA 1
ATOM 2210 C C . VAL B 1 46 ? 7.059 -2.346 -18.094 1 97.75 46 VAL B C 1
ATOM 2212 O O . VAL B 1 46 ? 7.641 -1.63 -18.922 1 97.75 46 VAL B O 1
ATOM 2215 N N . ALA B 1 47 ? 6.738 -1.89 -16.891 1 97.94 47 ALA B N 1
ATOM 2216 C CA . ALA B 1 47 ? 7.18 -0.568 -16.453 1 97.94 47 ALA B CA 1
ATOM 2217 C C . ALA B 1 47 ? 8.703 -0.482 -16.422 1 97.94 47 ALA B C 1
ATOM 2219 O O . ALA B 1 47 ? 9.289 0.485 -16.906 1 97.94 47 ALA B O 1
ATOM 2220 N N . ALA B 1 48 ? 9.297 -1.459 -15.805 1 96.94 48 ALA B N 1
ATOM 2221 C CA . ALA B 1 48 ? 10.758 -1.49 -15.719 1 96.94 48 ALA B CA 1
ATOM 2222 C C . ALA B 1 48 ? 11.391 -1.504 -17.109 1 96.94 48 ALA B C 1
ATOM 2224 O O . ALA B 1 48 ? 12.367 -0.793 -17.359 1 96.94 48 ALA B O 1
ATOM 2225 N N . GLU B 1 49 ? 10.852 -2.299 -17.906 1 95.62 49 GLU B N 1
ATOM 2226 C CA . GLU B 1 49 ? 11.367 -2.4 -19.281 1 95.62 49 GLU B CA 1
ATOM 2227 C C . GLU B 1 49 ? 11.242 -1.069 -20.016 1 95.62 49 GLU B C 1
ATOM 2229 O O . GLU B 1 49 ? 12.172 -0.646 -20.703 1 95.62 49 GLU B O 1
ATOM 2234 N N . THR B 1 50 ? 10.141 -0.447 -19.938 1 96.62 50 THR B N 1
ATOM 2235 C CA . THR B 1 50 ? 9.859 0.793 -20.656 1 96.62 50 THR B CA 1
ATOM 2236 C C . THR B 1 50 ? 10.727 1.931 -20.125 1 96.62 50 THR B C 1
ATOM 2238 O O . THR B 1 50 ? 11.281 2.711 -20.906 1 96.62 50 THR B O 1
ATOM 2241 N N . VAL B 1 51 ? 10.867 2.039 -18.812 1 96.62 51 VAL B N 1
ATOM 2242 C CA . VAL B 1 51 ? 11.562 3.154 -18.172 1 96.62 51 VAL B CA 1
ATOM 2243 C C . VAL B 1 51 ? 13.07 2.887 -18.156 1 96.62 51 VAL B C 1
ATOM 2245 O O . VAL B 1 51 ? 13.875 3.818 -18.219 1 96.62 51 VAL B O 1
ATOM 2248 N N . GLY B 1 52 ? 13.469 1.624 -18.094 1 95 52 GLY B N 1
ATOM 2249 C CA . GLY B 1 52 ? 14.875 1.247 -18.047 1 95 52 GLY B CA 1
ATOM 2250 C C . GLY B 1 52 ? 15.484 1.391 -16.656 1 95 52 GLY B C 1
ATOM 2251 O O . GLY B 1 52 ? 16.672 1.68 -16.531 1 95 52 GLY B O 1
ATOM 2252 N N . ARG B 1 53 ? 14.711 1.313 -15.625 1 96.25 53 ARG B N 1
ATOM 2253 C CA . ARG B 1 53 ? 15.156 1.397 -14.234 1 96.25 53 ARG B CA 1
ATOM 2254 C C . ARG B 1 53 ? 14.469 0.342 -13.375 1 96.25 53 ARG B C 1
ATOM 2256 O O . ARG B 1 53 ? 13.383 -0.129 -13.711 1 96.25 53 ARG B O 1
ATOM 2263 N N . PRO B 1 54 ? 15.102 -0.051 -12.25 1 96.5 54 PRO B N 1
ATOM 2264 C CA . PRO B 1 54 ? 14.461 -1.028 -11.367 1 96.5 54 PRO B CA 1
ATOM 2265 C C . PRO B 1 54 ? 13.25 -0.455 -10.641 1 96.5 54 PRO B C 1
ATOM 2267 O O . PRO B 1 54 ? 13.18 0.755 -10.406 1 96.5 54 PRO B O 1
ATOM 2270 N N . VAL B 1 55 ? 12.406 -1.33 -10.312 1 97.69 55 VAL B N 1
ATOM 2271 C CA . VAL B 1 55 ? 11.195 -0.953 -9.594 1 97.69 55 VAL B CA 1
ATOM 2272 C C . VAL B 1 55 ? 11.523 -0.726 -8.117 1 97.69 55 VAL B C 1
ATOM 2274 O O . VAL B 1 55 ? 12.234 -1.527 -7.504 1 97.69 55 VAL B O 1
ATOM 2277 N N . VAL B 1 56 ? 10.969 0.326 -7.547 1 98.25 56 VAL B N 1
ATOM 2278 C CA . VAL B 1 56 ? 11.055 0.625 -6.121 1 98.25 56 VAL B CA 1
ATOM 2279 C C . VAL B 1 56 ? 9.773 0.172 -5.418 1 98.25 56 VAL B C 1
ATOM 2281 O O . VAL B 1 56 ? 9.828 -0.464 -4.363 1 98.25 56 VAL B O 1
ATOM 2284 N N . GLN B 1 57 ? 8.703 0.523 -6 1 98.56 57 GLN B N 1
ATOM 2285 C CA . GLN B 1 57 ? 7.406 0.144 -5.445 1 98.56 57 GLN B CA 1
ATOM 2286 C C . GLN B 1 57 ? 6.324 0.146 -6.52 1 98.56 57 GLN B C 1
ATOM 2288 O O . GLN B 1 57 ? 6.488 0.765 -7.574 1 98.56 57 GLN B O 1
ATOM 2293 N N . GLY B 1 58 ? 5.258 -0.594 -6.246 1 98.62 58 GLY B N 1
ATOM 2294 C CA . GLY B 1 58 ? 4.062 -0.556 -7.07 1 98.62 58 GLY B CA 1
ATOM 2295 C C . GLY B 1 58 ? 2.785 -0.77 -6.281 1 98.62 58 GLY B C 1
ATOM 2296 O O . GLY B 1 58 ? 2.773 -1.516 -5.301 1 98.62 58 GLY B O 1
ATOM 2297 N N . SER B 1 59 ? 1.733 -0.122 -6.754 1 98.62 59 SER B N 1
ATOM 2298 C CA . SER B 1 59 ? 0.374 -0.356 -6.281 1 98.62 59 SER B CA 1
ATOM 2299 C C . SER B 1 59 ? -0.578 -0.63 -7.438 1 98.62 59 SER B C 1
ATOM 2301 O O . SER B 1 59 ? -0.461 -0.018 -8.5 1 98.62 59 SER B O 1
ATOM 2303 N N . LEU B 1 60 ? -1.436 -1.527 -7.227 1 98.69 60 LEU B N 1
ATOM 2304 C CA . LEU B 1 60 ? -2.32 -1.981 -8.297 1 98.69 60 LEU B CA 1
ATOM 2305 C C . LEU B 1 60 ? -3.754 -2.113 -7.793 1 98.69 60 LEU B C 1
ATOM 2307 O O . LEU B 1 60 ? -3.986 -2.615 -6.691 1 98.69 60 LEU B O 1
ATOM 2311 N N . GLN B 1 61 ? -4.68 -1.604 -8.578 1 98.38 61 GLN B N 1
ATOM 2312 C CA . GLN B 1 61 ? -6.109 -1.737 -8.312 1 98.38 61 GLN B CA 1
ATOM 2313 C C . GLN B 1 61 ? -6.762 -2.703 -9.297 1 98.38 61 GLN B C 1
ATOM 2315 O O . GLN B 1 61 ? -6.637 -2.543 -10.516 1 98.38 61 GLN B O 1
ATOM 2320 N N . PHE B 1 62 ? -7.465 -3.689 -8.75 1 98.25 62 PHE B N 1
ATOM 2321 C CA . PHE B 1 62 ? -8.195 -4.625 -9.594 1 98.25 62 PHE B CA 1
ATOM 2322 C C . PHE B 1 62 ? -9.578 -4.082 -9.93 1 98.25 62 PHE B C 1
ATOM 2324 O O . PHE B 1 62 ? -10.336 -3.703 -9.031 1 98.25 62 PHE B O 1
ATOM 2331 N N . VAL B 1 63 ? -9.922 -4.082 -11.195 1 97.75 63 VAL B N 1
ATOM 2332 C CA . VAL B 1 63 ? -11.211 -3.557 -11.633 1 97.75 63 VAL B CA 1
ATOM 2333 C C . VAL B 1 63 ? -12.125 -4.707 -12.047 1 97.75 63 VAL B C 1
ATOM 2335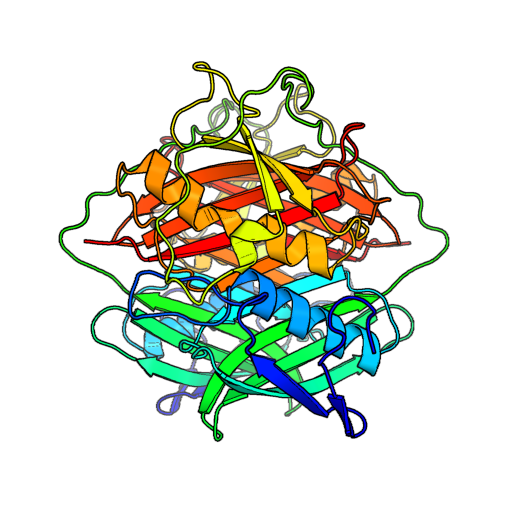 O O . VAL B 1 63 ? -13.328 -4.676 -11.789 1 97.75 63 VAL B O 1
ATOM 2338 N N . SER B 1 64 ? -11.562 -5.688 -12.719 1 95.62 64 SER B N 1
ATOM 2339 C CA . SER B 1 64 ? -12.281 -6.895 -13.117 1 95.62 64 SER B CA 1
ATOM 2340 C C . SER B 1 64 ? -11.32 -8.062 -13.312 1 95.62 64 SER B C 1
ATOM 2342 O O . SER B 1 64 ? -10.102 -7.895 -13.242 1 95.62 64 SER B O 1
ATOM 2344 N N . PHE B 1 65 ? -11.883 -9.266 -13.539 1 94.19 65 PHE B N 1
ATOM 2345 C CA . PHE B 1 65 ? -11.07 -10.461 -13.727 1 94.19 65 PHE B CA 1
ATOM 2346 C C . PHE B 1 65 ? -10.5 -10.508 -15.141 1 94.19 65 PHE B C 1
ATOM 2348 O O . PHE B 1 65 ? -11.047 -9.898 -16.062 1 94.19 65 PHE B O 1
ATOM 2355 N N . THR B 1 66 ? -9.391 -11.164 -15.25 1 97.94 66 THR B N 1
ATOM 2356 C CA . THR B 1 66 ? -8.766 -11.477 -16.531 1 97.94 66 THR B CA 1
ATOM 2357 C C . THR B 1 66 ? -8.867 -12.961 -16.844 1 97.94 66 THR B C 1
ATOM 2359 O O . THR B 1 66 ? -8.086 -13.766 -16.328 1 97.94 66 THR B O 1
ATOM 2362 N N . PRO B 1 67 ? -9.766 -13.375 -17.781 1 97.56 67 PRO B N 1
ATOM 2363 C CA . PRO B 1 67 ? -10.031 -14.805 -17.969 1 97.56 67 PRO B CA 1
ATOM 2364 C C . PRO B 1 67 ? -8.844 -15.555 -18.562 1 97.56 67 PRO B C 1
ATOM 2366 O O . PRO B 1 67 ? -8.109 -15.008 -19.391 1 97.56 67 PRO B O 1
ATOM 2369 N N . LEU B 1 68 ? -8.75 -16.781 -18.109 1 98.12 68 LEU B N 1
ATOM 2370 C CA . LEU B 1 68 ? -7.797 -17.688 -18.75 1 98.12 68 LEU B CA 1
ATOM 2371 C C . LEU B 1 68 ? -7.977 -17.688 -20.266 1 98.12 68 LEU B C 1
ATOM 2373 O O . LEU B 1 68 ? -9.109 -17.719 -20.766 1 98.12 68 LEU B O 1
ATOM 2377 N N . GLY B 1 69 ? -6.887 -17.609 -20.938 1 97.56 69 GLY B N 1
ATOM 2378 C CA . GLY B 1 69 ? -6.914 -17.688 -22.391 1 97.56 69 GLY B CA 1
ATOM 2379 C C . GLY B 1 69 ? -7.086 -16.328 -23.062 1 97.56 69 GLY B C 1
ATOM 2380 O O . GLY B 1 69 ? -6.875 -16.203 -24.266 1 97.56 69 GLY B O 1
ATOM 2381 N N . SER B 1 70 ? -7.453 -15.297 -22.359 1 98.19 70 SER B N 1
ATOM 2382 C CA . SER B 1 70 ? -7.617 -13.977 -22.953 1 98.19 70 SER B CA 1
ATOM 2383 C C . SER B 1 70 ? -6.266 -13.336 -23.266 1 98.19 70 SER B C 1
ATOM 2385 O O . SER B 1 70 ? -5.238 -13.758 -22.734 1 98.19 70 SER B O 1
ATOM 2387 N N . VAL B 1 71 ? -6.309 -12.398 -24.188 1 98.38 71 VAL B N 1
ATOM 2388 C CA . VAL B 1 71 ? -5.137 -11.57 -24.438 1 98.38 71 VAL B CA 1
ATOM 2389 C C . VAL B 1 71 ? -5.188 -10.312 -23.578 1 98.38 71 VAL B C 1
ATOM 2391 O O . VAL B 1 71 ? -6.137 -9.531 -23.656 1 98.38 71 VAL B O 1
ATOM 2394 N N . LEU B 1 72 ? -4.156 -10.188 -22.719 1 98.62 72 LEU B N 1
ATOM 2395 C CA . LEU B 1 72 ? -4.004 -9.016 -21.875 1 98.62 72 LEU B CA 1
ATOM 2396 C C . LEU B 1 72 ? -3.105 -7.977 -22.547 1 98.62 72 LEU B C 1
ATOM 2398 O O . LEU B 1 72 ? -1.94 -8.25 -22.828 1 98.62 72 LEU B O 1
ATOM 2402 N N . ASP B 1 73 ? -3.658 -6.844 -22.812 1 98.62 73 ASP B N 1
ATOM 2403 C CA . ASP B 1 73 ? -2.883 -5.715 -23.312 1 98.62 73 ASP B CA 1
ATOM 2404 C C . ASP B 1 73 ? -2.406 -4.82 -22.172 1 98.62 73 ASP B C 1
ATOM 2406 O O . ASP B 1 73 ? -3.182 -4.488 -21.281 1 98.62 73 ASP B O 1
ATOM 2410 N N . LEU B 1 74 ? -1.137 -4.465 -22.219 1 98.62 74 LEU B N 1
ATOM 2411 C CA . LEU B 1 74 ? -0.545 -3.605 -21.203 1 98.62 74 LEU B CA 1
ATOM 2412 C C . LEU B 1 74 ? -0.016 -2.314 -21.812 1 98.62 74 LEU B C 1
ATOM 2414 O O . LEU B 1 74 ? 0.741 -2.35 -22.797 1 98.62 74 LEU B O 1
ATOM 2418 N N . THR B 1 75 ? -0.42 -1.23 -21.266 1 98.69 75 THR B N 1
ATOM 2419 C CA . THR B 1 75 ? 0.045 0.077 -21.719 1 98.69 75 THR B CA 1
ATOM 2420 C C . THR B 1 75 ? 0.755 0.817 -20.578 1 98.69 75 THR B C 1
ATOM 2422 O O . THR B 1 75 ? 0.238 0.902 -19.469 1 98.69 75 THR B O 1
ATOM 2425 N N . VAL B 1 76 ? 1.93 1.335 -20.906 1 98.56 76 VAL B N 1
ATOM 2426 C CA . VAL B 1 76 ? 2.732 2.072 -19.938 1 98.56 76 VAL B CA 1
ATOM 2427 C C . VAL B 1 76 ? 2.693 3.564 -20.266 1 98.56 76 VAL B C 1
ATOM 2429 O O . VAL B 1 76 ? 2.908 3.961 -21.422 1 98.56 76 VAL B O 1
ATOM 2432 N N . GLU B 1 77 ? 2.35 4.355 -19.297 1 98.5 77 GLU B N 1
ATOM 2433 C CA . GLU B 1 77 ? 2.471 5.809 -19.375 1 98.5 77 GLU B CA 1
ATOM 2434 C C . GLU B 1 77 ? 3.498 6.34 -18.391 1 98.5 77 GLU B C 1
ATOM 2436 O O . GLU B 1 77 ? 3.33 6.195 -17.172 1 98.5 77 GLU B O 1
ATOM 2441 N N . VAL B 1 78 ? 4.516 6.996 -18.906 1 98.12 78 VAL B N 1
ATOM 2442 C CA . VAL B 1 78 ? 5.512 7.625 -18.047 1 98.12 78 VAL B CA 1
ATOM 2443 C C . VAL B 1 78 ? 5.043 9.016 -17.641 1 98.12 78 VAL B C 1
ATOM 2445 O O . VAL B 1 78 ? 4.926 9.914 -18.469 1 98.12 78 VAL B O 1
ATOM 2448 N N . LEU B 1 79 ? 4.812 9.211 -16.344 1 97.75 79 LEU B N 1
ATOM 2449 C CA . LEU B 1 79 ? 4.234 10.445 -15.828 1 97.75 79 LEU B CA 1
ATOM 2450 C C . LEU B 1 79 ? 5.32 11.484 -15.57 1 97.75 79 LEU B C 1
ATOM 2452 O O . LEU B 1 79 ? 5.09 12.68 -15.742 1 97.75 79 LEU B O 1
ATOM 2456 N N . GLN B 1 80 ? 6.402 11.055 -15.07 1 95.06 80 GLN B N 1
ATOM 2457 C CA . GLN B 1 80 ? 7.578 11.867 -14.781 1 95.06 80 GLN B CA 1
ATOM 2458 C C . GLN B 1 80 ? 8.844 11.023 -14.781 1 95.06 80 GLN B C 1
ATOM 2460 O O . GLN B 1 80 ? 8.82 9.859 -14.367 1 95.06 80 GLN B O 1
ATOM 2465 N N . SER B 1 81 ? 9.953 11.641 -15.289 1 94.12 81 SER B N 1
ATOM 2466 C CA . SER B 1 81 ? 11.242 10.953 -15.289 1 94.12 81 SER B CA 1
ATOM 2467 C C . SER B 1 81 ? 12.391 11.922 -15.047 1 94.12 81 SER B C 1
ATOM 2469 O O . SER B 1 81 ? 12.883 12.562 -15.984 1 94.12 81 SER B O 1
ATOM 2471 N N . GLY B 1 82 ? 12.758 11.953 -13.789 1 90.62 82 GLY B N 1
ATOM 2472 C CA . GLY B 1 82 ? 13.93 12.742 -13.453 1 90.62 82 GLY B CA 1
ATOM 2473 C C . GLY B 1 82 ? 15.211 11.93 -13.43 1 90.62 82 GLY B C 1
ATOM 2474 O O . GLY B 1 82 ? 15.266 10.836 -13.992 1 90.62 82 GLY B O 1
ATOM 2475 N N . ARG B 1 83 ? 16.312 12.547 -12.852 1 88.12 83 ARG B N 1
ATOM 2476 C CA . ARG B 1 83 ? 17.625 11.914 -12.828 1 88.12 83 ARG B CA 1
ATOM 2477 C C . ARG B 1 83 ? 17.625 10.648 -11.977 1 88.12 83 ARG B C 1
ATOM 2479 O O . ARG B 1 83 ? 18.219 9.641 -12.336 1 88.12 83 ARG B O 1
ATOM 2486 N N . THR B 1 84 ? 16.828 10.617 -10.891 1 88.94 84 THR B N 1
ATOM 2487 C CA . THR B 1 84 ? 16.922 9.562 -9.891 1 88.94 84 THR B CA 1
ATOM 2488 C C . THR B 1 84 ? 15.633 8.758 -9.82 1 88.94 84 THR B C 1
ATOM 2490 O O . THR B 1 84 ? 15.648 7.578 -9.461 1 88.94 84 THR B O 1
ATOM 2493 N N . LEU B 1 85 ? 14.594 9.352 -10.188 1 94.75 85 LEU B N 1
ATOM 2494 C CA . LEU B 1 85 ? 13.273 8.789 -9.938 1 94.75 85 LEU B CA 1
ATOM 2495 C C . LEU B 1 85 ? 12.383 8.93 -11.164 1 94.75 85 LEU B C 1
ATOM 2497 O O . LEU B 1 85 ? 12.398 9.977 -11.82 1 94.75 85 LEU B O 1
ATOM 2501 N N . ALA B 1 86 ? 11.633 7.887 -11.469 1 97.75 86 ALA B N 1
ATOM 2502 C CA . ALA B 1 86 ? 10.555 7.949 -12.453 1 97.75 86 ALA B CA 1
ATOM 2503 C C . ALA B 1 86 ? 9.242 7.438 -11.867 1 97.75 86 ALA B C 1
ATOM 2505 O O . ALA B 1 86 ? 9.242 6.539 -11.023 1 97.75 86 ALA B O 1
ATOM 2506 N N . GLN B 1 87 ? 8.164 8.086 -12.258 1 98.31 87 GLN B N 1
ATOM 2507 C CA . GLN B 1 87 ? 6.809 7.652 -11.945 1 98.31 87 GLN B CA 1
ATOM 2508 C C . GLN B 1 87 ? 6.07 7.219 -13.211 1 98.31 87 GLN B C 1
ATOM 2510 O O . GLN B 1 87 ? 6.082 7.926 -14.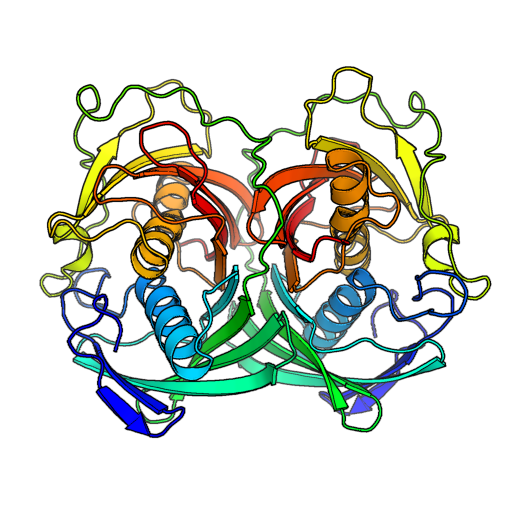219 1 98.31 87 GLN B O 1
ATOM 2515 N N . ALA B 1 88 ? 5.473 6.043 -13.141 1 98.69 88 ALA B N 1
ATOM 2516 C CA . ALA B 1 88 ? 4.734 5.535 -14.297 1 98.69 88 ALA B CA 1
ATOM 2517 C C . ALA B 1 88 ? 3.4 4.926 -13.875 1 98.69 88 ALA B C 1
ATOM 2519 O O . ALA B 1 88 ? 3.199 4.617 -12.695 1 98.69 88 ALA B O 1
ATOM 2520 N N . ARG B 1 89 ? 2.496 4.824 -14.828 1 98.5 89 ARG B N 1
ATOM 2521 C CA . ARG B 1 89 ? 1.258 4.066 -14.664 1 98.5 89 ARG B CA 1
ATOM 2522 C C . ARG B 1 89 ? 1.136 2.982 -15.727 1 98.5 89 ARG B C 1
ATOM 2524 O O . ARG B 1 89 ? 1.607 3.156 -16.859 1 98.5 89 ARG B O 1
ATOM 2531 N N . VAL B 1 90 ? 0.6 1.896 -15.359 1 98.75 90 VAL B N 1
ATOM 2532 C CA . VAL B 1 90 ? 0.359 0.785 -16.281 1 98.75 90 VAL B CA 1
ATOM 2533 C C . VAL B 1 90 ? -1.118 0.4 -16.25 1 98.75 90 VAL B C 1
ATOM 2535 O O . VAL B 1 90 ? -1.709 0.268 -15.172 1 98.75 90 VAL B O 1
ATOM 2538 N N . ALA B 1 91 ? -1.728 0.273 -17.391 1 98.75 91 ALA B N 1
ATOM 2539 C CA . ALA B 1 91 ? -3.092 -0.233 -17.516 1 98.75 91 ALA B CA 1
ATOM 2540 C C . ALA B 1 91 ? -3.113 -1.586 -18.219 1 98.75 91 ALA B C 1
ATOM 2542 O O . ALA B 1 91 ? -2.379 -1.802 -19.188 1 98.75 91 ALA B O 1
ATOM 2543 N N . GLY B 1 92 ? -3.838 -2.5 -17.656 1 98.75 92 GLY B N 1
ATOM 2544 C CA . GLY B 1 92 ? -4.16 -3.752 -18.312 1 98.75 92 GLY B CA 1
ATOM 2545 C C . GLY B 1 92 ? -5.578 -3.799 -18.844 1 98.75 92 GLY B C 1
ATOM 2546 O O . GLY B 1 92 ? -6.527 -3.451 -18.141 1 98.75 92 GLY B O 1
ATOM 2547 N N . THR B 1 93 ? -5.73 -4.195 -20.109 1 98.75 93 THR B N 1
ATOM 2548 C CA . THR B 1 93 ? -7.059 -4.281 -20.719 1 98.75 93 THR B CA 1
ATOM 2549 C C . THR B 1 93 ? -7.234 -5.609 -21.438 1 98.75 93 THR B C 1
ATOM 2551 O O . THR B 1 93 ? -6.266 -6.172 -21.969 1 98.75 93 THR B O 1
ATOM 2554 N N . VAL B 1 94 ? -8.414 -6.145 -21.406 1 98.62 94 VAL B N 1
ATOM 2555 C CA . VAL B 1 94 ? -8.859 -7.273 -22.234 1 98.62 94 VAL B CA 1
ATOM 2556 C C . VAL B 1 94 ? -10.008 -6.84 -23.125 1 98.62 94 VAL B C 1
ATOM 2558 O O . VAL B 1 94 ? -11.055 -6.406 -22.641 1 98.62 94 VAL B O 1
ATOM 2561 N N . ASP B 1 95 ? -9.852 -6.914 -24.438 1 97.5 95 ASP B N 1
ATOM 2562 C CA . ASP B 1 95 ? -10.844 -6.469 -25.406 1 97.5 95 ASP B CA 1
ATOM 2563 C C . ASP B 1 95 ? -11.273 -5.027 -25.125 1 97.5 95 ASP B C 1
ATOM 2565 O O . ASP B 1 95 ? -12.469 -4.723 -25.125 1 97.5 95 ASP B O 1
ATOM 2569 N N . GLY B 1 96 ? -10.344 -4.254 -24.75 1 96.56 96 GLY B N 1
ATOM 2570 C CA . GLY B 1 96 ? -10.586 -2.836 -24.531 1 96.56 96 GLY B CA 1
ATOM 2571 C C . GLY B 1 96 ? -11.141 -2.531 -23.156 1 96.56 96 GLY B C 1
ATOM 2572 O O . GLY B 1 96 ? -11.25 -1.366 -22.766 1 96.56 96 GLY B O 1
ATOM 2573 N N . ARG B 1 97 ? -11.469 -3.549 -22.406 1 96.94 97 ARG B N 1
ATOM 2574 C CA . ARG B 1 97 ? -12.008 -3.381 -21.062 1 96.94 97 ARG B CA 1
ATOM 2575 C C . ARG B 1 97 ? -10.891 -3.33 -20.031 1 96.94 97 ARG B C 1
ATOM 2577 O O . ARG B 1 97 ? -10.047 -4.23 -19.969 1 96.94 97 ARG B O 1
ATOM 2584 N N . LEU B 1 98 ? -10.938 -2.289 -19.203 1 98.44 98 LEU B N 1
ATOM 2585 C CA . LEU B 1 98 ? -9.93 -2.158 -18.156 1 98.44 98 LEU B CA 1
ATOM 2586 C C . LEU B 1 98 ? -10.078 -3.268 -17.125 1 98.44 98 LEU B C 1
ATOM 2588 O O . LEU B 1 98 ? -11.172 -3.482 -16.578 1 98.44 98 LEU B O 1
ATOM 2592 N N . VAL B 1 99 ? -8.992 -3.955 -16.828 1 98.56 99 VAL B N 1
ATOM 2593 C CA . VAL B 1 99 ? -9.078 -5.02 -15.828 1 98.56 99 VAL B CA 1
ATOM 2594 C C . VAL B 1 99 ? -8.266 -4.637 -14.594 1 98.56 99 VAL B C 1
ATOM 2596 O O . VAL B 1 99 ? -8.57 -5.062 -13.477 1 98.56 99 VAL B O 1
ATOM 2599 N N . PHE B 1 100 ? -7.176 -3.877 -14.781 1 98.69 100 PHE B N 1
ATOM 2600 C CA . PHE B 1 100 ? -6.453 -3.309 -13.648 1 98.69 100 PHE B CA 1
ATOM 2601 C C . PHE B 1 100 ? -5.656 -2.08 -14.078 1 98.69 100 PHE B C 1
ATOM 2603 O O . PHE B 1 100 ? -5.41 -1.876 -15.266 1 98.69 100 PHE B O 1
ATOM 2610 N N . HIS B 1 101 ? -5.285 -1.293 -13.172 1 98.31 101 HIS B N 1
ATOM 2611 C CA . HIS B 1 101 ? -4.305 -0.236 -13.375 1 98.31 101 HIS B CA 1
ATOM 2612 C C . HIS B 1 101 ? -3.369 -0.109 -12.18 1 98.31 101 HIS B C 1
ATOM 2614 O O . HIS B 1 101 ? -3.713 -0.522 -11.07 1 98.31 101 HIS B O 1
ATOM 2620 N N . SER B 1 102 ? -2.221 0.406 -12.445 1 98.62 102 SER B N 1
ATOM 2621 C CA . SER B 1 102 ? -1.184 0.427 -11.414 1 98.62 102 SER B CA 1
ATOM 2622 C C . SER B 1 102 ? -0.374 1.718 -11.477 1 98.62 102 SER B C 1
ATOM 2624 O O . SER B 1 102 ? -0.276 2.348 -12.531 1 98.62 102 SER B O 1
ATOM 2626 N N . GLY B 1 103 ? 0.033 2.209 -10.312 1 98.62 103 GLY B N 1
ATOM 2627 C CA . GLY B 1 103 ? 1.075 3.213 -10.172 1 98.62 103 GLY B CA 1
ATOM 2628 C C . GLY B 1 103 ? 2.395 2.639 -9.695 1 98.62 103 GLY B C 1
ATOM 2629 O O . GLY B 1 103 ? 2.428 1.851 -8.75 1 98.62 103 GLY B O 1
ATOM 2630 N N . ILE B 1 104 ? 3.467 3.059 -10.398 1 98.75 104 ILE B N 1
ATOM 2631 C CA . ILE B 1 104 ? 4.746 2.404 -10.156 1 98.75 104 ILE B CA 1
ATOM 2632 C C . ILE B 1 104 ? 5.855 3.453 -10.062 1 98.75 104 ILE B C 1
ATOM 2634 O O . ILE B 1 104 ? 5.926 4.359 -10.898 1 98.75 104 ILE B O 1
ATOM 2638 N N . SER B 1 105 ? 6.691 3.326 -9.016 1 98.62 105 SER B N 1
ATOM 2639 C CA . SER B 1 105 ? 7.898 4.141 -8.883 1 98.62 105 SER B CA 1
ATOM 2640 C C . SER B 1 105 ? 9.148 3.348 -9.258 1 98.62 105 SER B C 1
ATOM 2642 O O . SER B 1 105 ? 9.273 2.176 -8.898 1 98.62 105 SER B O 1
ATOM 2644 N N . LEU B 1 106 ? 10.016 4.004 -9.969 1 98.38 106 LEU B N 1
ATOM 2645 C CA . LEU B 1 106 ? 11.234 3.355 -10.43 1 98.38 106 LEU B CA 1
ATOM 2646 C C . LEU B 1 106 ? 12.445 4.246 -10.18 1 98.38 106 LEU B C 1
ATOM 2648 O O . LEU B 1 106 ? 12.375 5.465 -10.344 1 98.38 106 LEU B O 1
ATOM 2652 N N . GLY B 1 107 ? 13.516 3.568 -9.766 1 97 107 GLY B N 1
ATOM 2653 C CA . GLY B 1 107 ? 14.727 4.34 -9.547 1 97 107 GLY B CA 1
ATOM 2654 C C . GLY B 1 107 ? 15.836 3.533 -8.891 1 97 107 GLY B C 1
ATOM 2655 O O . GLY B 1 107 ? 15.602 2.434 -8.391 1 97 107 GLY B O 1
ATOM 2656 N N . MET B 1 108 ? 17 4.102 -8.961 1 93.81 108 MET B N 1
ATOM 2657 C CA . MET B 1 108 ? 18.203 3.6 -8.281 1 93.81 108 MET B CA 1
ATOM 2658 C C . MET B 1 108 ? 19.203 4.719 -8.062 1 93.81 108 MET B C 1
ATOM 2660 O O . MET B 1 108 ? 19.562 5.438 -9 1 93.81 108 MET B O 1
ATOM 2664 N N . ARG B 1 109 ? 19.594 4.836 -6.855 1 93.25 109 ARG B N 1
ATOM 2665 C CA . ARG B 1 109 ? 20.594 5.848 -6.527 1 93.25 109 ARG B CA 1
ATOM 2666 C C . ARG B 1 109 ? 21.875 5.203 -6.016 1 93.25 109 ARG B C 1
ATOM 2668 O O . ARG B 1 109 ? 21.875 4.516 -4.992 1 93.25 109 ARG B O 1
ATOM 2675 N N . GLU B 1 110 ? 22.922 5.562 -6.629 1 88.81 110 GLU B N 1
ATOM 2676 C CA . GLU B 1 110 ? 24.234 5.043 -6.234 1 88.81 110 GLU B CA 1
ATOM 2677 C C . GLU B 1 110 ? 24.766 5.781 -5.012 1 88.81 110 GLU B C 1
ATOM 2679 O O . GLU B 1 110 ? 24.422 6.941 -4.773 1 88.81 110 GLU B O 1
ATOM 2684 N N . GLY B 1 111 ? 25.531 5.148 -4.254 1 88.62 111 GLY B N 1
ATOM 2685 C CA . GLY B 1 111 ? 26.219 5.805 -3.16 1 88.62 111 GLY B CA 1
ATOM 2686 C C . GLY B 1 111 ? 25.5 5.688 -1.832 1 88.62 111 GLY B C 1
ATOM 2687 O O . GLY B 1 111 ? 26.031 6.07 -0.791 1 88.62 111 GLY B O 1
ATOM 2688 N N . PHE B 1 112 ? 24.312 5.16 -1.855 1 89.75 112 PHE B N 1
ATOM 2689 C CA . PHE B 1 112 ? 23.578 4.969 -0.615 1 89.75 112 PHE B CA 1
ATOM 2690 C C . PHE B 1 112 ? 23.766 3.553 -0.084 1 89.75 112 PHE B C 1
ATOM 2692 O O . PHE B 1 112 ? 23.641 2.58 -0.831 1 89.75 112 PHE B O 1
ATOM 2699 N N . SER B 1 113 ? 24.078 3.516 1.175 1 88.44 113 SER B N 1
ATOM 2700 C CA . SER B 1 113 ? 24.234 2.211 1.809 1 88.44 113 SER B CA 1
ATOM 2701 C C . SER B 1 113 ? 22.891 1.602 2.154 1 88.44 113 SER B C 1
ATOM 2703 O O . SER B 1 113 ? 21.938 2.32 2.494 1 88.44 113 SER B O 1
ATOM 2705 N N . ALA B 1 114 ? 22.859 0.336 2.035 1 93.94 114 ALA B N 1
ATOM 2706 C CA . ALA B 1 114 ? 21.672 -0.383 2.473 1 93.94 114 ALA B CA 1
ATOM 2707 C C . ALA B 1 114 ? 21.672 -0.587 3.986 1 93.94 114 ALA B C 1
ATOM 2709 O O . ALA B 1 114 ? 22.734 -0.819 4.582 1 93.94 114 ALA B O 1
ATOM 2710 N N . ARG B 1 115 ? 20.562 -0.419 4.547 1 95.44 115 ARG B N 1
ATOM 2711 C CA . ARG B 1 115 ? 20.359 -0.689 5.969 1 95.44 115 ARG B CA 1
ATOM 2712 C C . ARG B 1 115 ? 19.047 -1.437 6.211 1 95.44 115 ARG B C 1
ATOM 2714 O O . ARG B 1 115 ? 18.047 -1.154 5.562 1 95.44 115 ARG B O 1
ATOM 2721 N N . GLN B 1 116 ? 19.062 -2.475 7.129 1 97.19 116 GLN B N 1
ATOM 2722 C CA . GLN B 1 116 ? 17.875 -3.211 7.543 1 97.19 116 GLN B CA 1
ATOM 2723 C C . GLN B 1 116 ? 17.672 -3.123 9.055 1 97.19 116 GLN B C 1
ATOM 2725 O O . GLN B 1 116 ? 18.547 -3.506 9.828 1 97.19 116 GLN B O 1
ATOM 2730 N N . TRP B 1 117 ? 16.5 -2.6 9.43 1 96.88 117 TRP B N 1
ATOM 2731 C CA . TRP B 1 117 ? 16.188 -2.484 10.852 1 96.88 117 TRP B CA 1
ATOM 2732 C C . TRP B 1 117 ? 15.281 -3.629 11.297 1 96.88 117 TRP B C 1
ATOM 2734 O O . TRP B 1 117 ? 15.352 -4.074 12.445 1 96.88 117 TRP B O 1
ATOM 2744 N N . ALA B 1 118 ? 14.414 -4.086 10.422 1 95.94 118 ALA B N 1
ATOM 2745 C CA . ALA B 1 118 ? 13.508 -5.18 10.75 1 95.94 118 ALA B CA 1
ATOM 2746 C C . ALA B 1 118 ? 14.258 -6.5 10.875 1 95.94 118 ALA B C 1
ATOM 2748 O O . ALA B 1 118 ? 15.242 -6.73 10.172 1 95.94 118 ALA B O 1
ATOM 2749 N N . LEU B 1 119 ? 13.727 -7.375 11.75 1 95.31 119 LEU B N 1
ATOM 2750 C CA . LEU B 1 119 ? 14.266 -8.719 11.898 1 95.31 119 LEU B CA 1
ATOM 2751 C C . LEU B 1 119 ? 13.281 -9.766 11.375 1 95.31 119 LEU B C 1
ATOM 2753 O O . LEU B 1 119 ? 12.07 -9.641 11.578 1 95.31 119 LEU B O 1
ATOM 2757 N N . ALA B 1 120 ? 13.867 -10.734 10.633 1 95.81 120 ALA B N 1
ATOM 2758 C CA . ALA B 1 120 ? 13.023 -11.836 10.188 1 95.81 120 ALA B CA 1
ATOM 2759 C C . ALA B 1 120 ? 12.445 -12.602 11.367 1 95.81 120 ALA B C 1
ATOM 2761 O O . ALA B 1 120 ? 13.102 -12.758 12.398 1 95.81 120 ALA B O 1
ATOM 2762 N N . PRO B 1 121 ? 11.203 -13.07 11.195 1 93.44 121 PRO B N 1
ATOM 2763 C CA . PRO B 1 121 ? 10.656 -13.883 12.281 1 93.44 121 PRO B CA 1
ATOM 2764 C C . PRO B 1 121 ? 11.414 -15.195 12.477 1 93.44 121 PRO B C 1
ATOM 2766 O O . PRO B 1 121 ? 11.891 -15.789 11.508 1 93.44 121 PRO B O 1
ATOM 2769 N N . PRO B 1 122 ? 11.453 -15.555 13.75 1 93 122 PRO B N 1
ATOM 2770 C CA . PRO B 1 122 ? 12.062 -16.859 13.992 1 93 122 PRO B CA 1
ATOM 2771 C C . PRO B 1 122 ? 11.18 -18.016 13.531 1 93 122 PRO B C 1
ATOM 2773 O O . PRO B 1 122 ? 10.055 -18.172 14 1 93 122 PRO B O 1
ATOM 2776 N N . VAL B 1 123 ? 11.609 -18.75 12.547 1 95.44 123 VAL B N 1
ATOM 2777 C CA . VAL B 1 123 ? 10.883 -19.906 12.039 1 95.44 123 VAL B CA 1
ATOM 2778 C C . VAL B 1 123 ? 11.859 -21.047 11.75 1 95.44 123 VAL B C 1
ATOM 2780 O O . VAL B 1 123 ? 13.047 -20.812 11.547 1 95.44 123 VAL B O 1
ATOM 2783 N N . PRO B 1 124 ? 1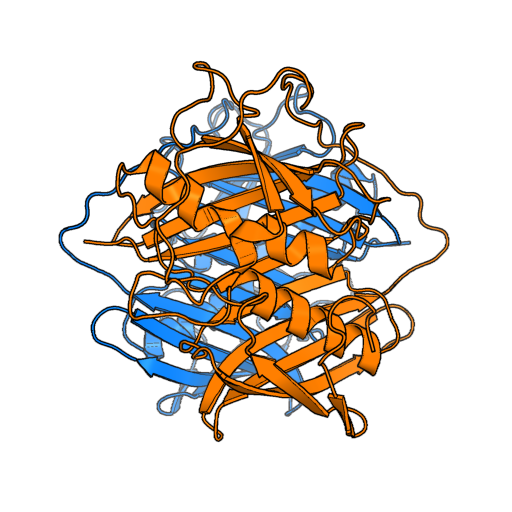1.344 -22.328 11.773 1 95.56 124 PRO B N 1
ATOM 2784 C CA . PRO B 1 124 ? 12.203 -23.422 11.328 1 95.56 124 PRO B CA 1
ATOM 2785 C C . PRO B 1 124 ? 12.656 -23.266 9.875 1 95.56 124 PRO B C 1
ATOM 2787 O O . PRO B 1 124 ? 11.922 -22.703 9.062 1 95.56 124 PRO B O 1
ATOM 2790 N N . GLN B 1 125 ? 13.836 -23.766 9.594 1 96.44 125 GLN B N 1
ATOM 2791 C CA . GLN B 1 125 ? 14.305 -23.797 8.219 1 96.44 125 GLN B CA 1
ATOM 2792 C C . GLN B 1 125 ? 13.406 -24.656 7.336 1 96.44 125 GLN B C 1
ATOM 2794 O O . GLN B 1 125 ? 12.742 -25.578 7.828 1 96.44 125 GLN B O 1
ATOM 2799 N N . PRO B 1 126 ? 13.391 -24.375 6.09 1 97.44 126 PRO B N 1
ATOM 2800 C CA . PRO B 1 126 ? 12.43 -25.047 5.207 1 97.44 126 PRO B CA 1
ATOM 2801 C C . PRO B 1 126 ? 12.555 -26.562 5.238 1 97.44 126 PRO B C 1
ATOM 2803 O O . PRO B 1 126 ? 11.555 -27.281 5.164 1 97.44 126 PRO B O 1
ATOM 2806 N N . ASP B 1 127 ? 13.719 -27.078 5.367 1 97 127 ASP B N 1
ATOM 2807 C CA . ASP B 1 127 ? 13.93 -28.516 5.375 1 97 127 ASP B CA 1
ATOM 2808 C C . ASP B 1 127 ? 13.258 -29.172 6.586 1 97 127 ASP B C 1
ATOM 2810 O O . ASP B 1 127 ? 13.016 -30.375 6.598 1 97 127 ASP B O 1
ATOM 2814 N N . ASN B 1 128 ? 12.969 -28.453 7.562 1 96.88 128 ASN B N 1
ATOM 2815 C CA . ASN B 1 128 ? 12.328 -28.938 8.781 1 96.88 128 ASN B CA 1
ATOM 2816 C C . ASN B 1 128 ? 10.844 -28.594 8.812 1 96.88 128 ASN B C 1
ATOM 2818 O O . ASN B 1 128 ? 10.211 -28.641 9.867 1 96.88 128 ASN B O 1
ATOM 2822 N N . CYS B 1 129 ? 10.312 -28.125 7.758 1 97.19 129 CYS B N 1
ATOM 2823 C CA . CYS B 1 129 ? 8.914 -27.734 7.668 1 97.19 129 CYS B CA 1
ATOM 2824 C C . CYS B 1 129 ? 8.133 -28.703 6.777 1 97.19 129 CYS B C 1
ATOM 2826 O O . CYS B 1 129 ? 8.625 -29.109 5.723 1 97.19 129 CYS B O 1
ATOM 2828 N N . PRO B 1 130 ? 6.922 -29.109 7.199 1 96.56 130 PRO B N 1
ATOM 2829 C CA . PRO B 1 130 ? 6.109 -30 6.363 1 96.56 130 PRO B CA 1
ATOM 2830 C C . PRO B 1 130 ? 5.547 -29.297 5.129 1 96.56 130 PRO B C 1
ATOM 2832 O O . PRO B 1 130 ? 5.395 -28.078 5.125 1 96.56 130 PRO B O 1
ATOM 2835 N N . PRO B 1 131 ? 5.254 -30.062 4.074 1 96.31 131 PRO B N 1
ATOM 2836 C CA . PRO B 1 131 ? 4.566 -29.469 2.924 1 96.31 131 PRO B CA 1
ATOM 2837 C C . PRO B 1 131 ? 3.188 -28.922 3.283 1 96.31 131 PRO B C 1
ATOM 2839 O O . PRO B 1 131 ? 2.494 -29.484 4.133 1 96.31 131 PRO B O 1
ATOM 2842 N N . CYS B 1 132 ? 2.859 -27.812 2.662 1 94.25 132 CYS B N 1
ATOM 2843 C CA . CYS B 1 132 ? 1.515 -27.281 2.826 1 94.25 132 CYS B CA 1
ATOM 2844 C C . CYS B 1 132 ? 0.494 -28.125 2.07 1 94.25 132 CYS B C 1
ATOM 2846 O O . CYS B 1 132 ? 0.632 -28.328 0.865 1 94.25 132 CYS B O 1
ATOM 2848 N N . THR B 1 133 ? -0.567 -28.531 2.727 1 88.5 133 THR B N 1
ATOM 2849 C CA . THR B 1 133 ? -1.564 -29.391 2.117 1 88.5 133 THR B CA 1
ATOM 2850 C C . THR B 1 133 ? -2.918 -28.703 2.033 1 88.5 133 THR B C 1
ATOM 2852 O O . THR B 1 133 ? -3.908 -29.297 1.615 1 88.5 133 THR B O 1
ATOM 2855 N N . THR B 1 134 ? -3.01 -27.453 2.354 1 85 134 THR B N 1
ATOM 2856 C CA . THR B 1 134 ? -4.301 -26.797 2.512 1 85 134 THR B CA 1
ATOM 2857 C C . THR B 1 134 ? -4.465 -25.672 1.489 1 85 134 THR B C 1
ATOM 2859 O O . THR B 1 134 ? -5.188 -24.703 1.732 1 85 134 THR B O 1
ATOM 2862 N N . LEU B 1 135 ? -3.816 -25.781 0.42 1 88.62 135 LEU B N 1
ATOM 2863 C CA . LEU B 1 135 ? -4.035 -24.812 -0.649 1 88.62 135 LEU B CA 1
ATOM 2864 C C . LEU B 1 135 ? -5.398 -25.016 -1.298 1 88.62 135 LEU B C 1
ATOM 2866 O O . LEU B 1 135 ? -5.906 -26.141 -1.348 1 88.62 135 LEU B O 1
ATOM 2870 N N . PRO B 1 136 ? -5.953 -23.953 -1.762 1 87.38 136 PRO B N 1
ATOM 2871 C CA . PRO B 1 136 ? -7.293 -24.078 -2.344 1 87.38 136 PRO B CA 1
ATOM 2872 C C . PRO B 1 136 ? -7.309 -24.953 -3.596 1 87.38 136 PRO B C 1
ATOM 2874 O O . PRO B 1 136 ? -6.324 -25 -4.336 1 87.38 136 PRO B O 1
ATOM 2877 N N . ALA B 1 137 ? -8.492 -25.547 -3.805 1 87.88 137 ALA B N 1
ATOM 2878 C CA . ALA B 1 137 ? -8.695 -26.312 -5.035 1 87.88 137 ALA B CA 1
ATOM 2879 C C . ALA B 1 137 ? -8.641 -25.406 -6.258 1 87.88 137 ALA B C 1
ATOM 2881 O O . ALA B 1 137 ? -9.156 -24.281 -6.23 1 87.88 137 ALA B O 1
ATOM 2882 N N . GLN B 1 138 ? -8.055 -25.922 -7.281 1 92.38 138 GLN B N 1
ATOM 2883 C CA . GLN B 1 138 ? -7.887 -25.125 -8.492 1 92.38 138 GLN B CA 1
ATOM 2884 C C . GLN B 1 138 ? -8.578 -25.781 -9.688 1 92.38 138 GLN B C 1
ATOM 2886 O O . GLN B 1 138 ? -8.742 -27 -9.719 1 92.38 138 GLN B O 1
ATOM 2891 N N . ASP B 1 139 ? -9.023 -24.844 -10.609 1 95.56 139 ASP B N 1
ATOM 2892 C CA . ASP B 1 139 ? -9.398 -25.344 -11.93 1 95.56 139 ASP B CA 1
ATOM 2893 C C . ASP B 1 139 ? -8.266 -26.172 -12.547 1 95.56 139 ASP B C 1
ATOM 2895 O O . ASP B 1 139 ? -7.094 -25.828 -12.406 1 95.56 139 ASP B O 1
ATOM 2899 N N . ASP B 1 140 ? -8.68 -27.172 -13.344 1 95.94 140 ASP B N 1
ATOM 2900 C CA . ASP B 1 140 ? -7.703 -28.078 -13.93 1 95.94 140 ASP B CA 1
ATOM 2901 C C . ASP B 1 140 ? -6.738 -27.344 -14.852 1 95.94 140 ASP B C 1
ATOM 2903 O O . ASP B 1 140 ? -5.605 -27.797 -15.055 1 95.94 140 ASP B O 1
ATOM 2907 N N . ASN B 1 141 ? -7.211 -26.281 -15.359 1 96.56 141 ASN B N 1
ATOM 2908 C CA . ASN B 1 141 ? -6.383 -25.531 -16.297 1 96.56 141 ASN B CA 1
ATOM 2909 C C . ASN B 1 141 ? -5.602 -24.422 -15.602 1 96.56 141 ASN B C 1
ATOM 2911 O O . ASN B 1 141 ? -4.789 -23.75 -16.234 1 96.56 141 ASN B O 1
ATOM 2915 N N . ALA B 1 142 ? -5.859 -24.156 -14.391 1 96.62 142 ALA B N 1
ATOM 2916 C CA . ALA B 1 142 ? -5.098 -23.188 -13.602 1 96.62 142 ALA B CA 1
ATOM 2917 C C . ALA B 1 142 ? -3.9 -23.844 -12.922 1 96.62 142 ALA B C 1
ATOM 2919 O O . ALA B 1 142 ? -4.062 -24.625 -11.977 1 96.62 142 ALA B O 1
ATOM 2920 N N . ARG B 1 143 ? -2.682 -23.469 -13.32 1 96.69 143 ARG B N 1
ATOM 2921 C CA . ARG B 1 143 ? -1.553 -24.312 -12.938 1 96.69 143 ARG B CA 1
ATOM 2922 C C . ARG B 1 143 ? -0.477 -23.5 -12.227 1 96.69 143 ARG B C 1
ATOM 2924 O O . ARG B 1 143 ? 0.644 -23.969 -12.031 1 96.69 143 ARG B O 1
ATOM 2931 N N . TYR B 1 144 ? -0.692 -22.25 -11.891 1 96.62 144 TYR B N 1
ATOM 2932 C CA . TYR B 1 144 ? 0.333 -21.438 -11.242 1 96.62 144 TYR B CA 1
ATOM 2933 C C . TYR B 1 144 ? 0.857 -22.125 -9.984 1 96.62 144 TYR B C 1
ATOM 2935 O O . TYR B 1 144 ? 2.07 -22.25 -9.797 1 96.62 144 TYR B O 1
ATOM 2943 N N . LEU B 1 145 ? -0.017 -22.609 -9.156 1 95.75 145 LEU B N 1
ATOM 2944 C CA . LEU B 1 145 ? 0.363 -23.156 -7.859 1 95.75 145 LEU B CA 1
ATOM 2945 C C . LEU B 1 145 ? 1.152 -24.453 -8.039 1 95.75 145 LEU B C 1
ATOM 2947 O O . LEU B 1 145 ? 1.874 -24.875 -7.129 1 95.75 145 LEU B O 1
ATOM 2951 N N . GLU B 1 146 ? 1.038 -25.094 -9.203 1 95.44 146 GLU B N 1
ATOM 2952 C CA . GLU B 1 146 ? 1.807 -26.297 -9.477 1 95.44 146 GLU B CA 1
ATOM 2953 C C . GLU B 1 146 ? 3.289 -25.984 -9.648 1 95.44 146 GLU B C 1
ATOM 2955 O O . GLU B 1 146 ? 4.141 -26.859 -9.5 1 95.44 146 GLU B O 1
ATOM 2960 N N . GLY B 1 147 ? 3.6 -24.75 -9.977 1 95.5 147 GLY B N 1
ATOM 2961 C CA . GLY B 1 147 ? 4.973 -24.344 -10.227 1 95.5 147 GLY B CA 1
ATOM 2962 C C . GLY B 1 147 ? 5.695 -23.875 -8.977 1 95.5 147 GLY B C 1
ATOM 2963 O O . GLY B 1 147 ? 6.867 -23.5 -9.023 1 95.5 147 GLY B O 1
ATOM 2964 N N . ILE B 1 148 ? 5.027 -23.922 -7.824 1 96.88 148 ILE B N 1
ATOM 2965 C CA . ILE B 1 148 ? 5.582 -23.422 -6.57 1 96.88 148 ILE B CA 1
ATOM 2966 C C . ILE B 1 148 ? 5.609 -24.547 -5.531 1 96.88 148 ILE B C 1
ATOM 2968 O O . ILE B 1 148 ? 4.664 -25.328 -5.43 1 96.88 148 ILE B O 1
ATOM 2972 N N . GLU B 1 149 ? 6.715 -24.688 -4.824 1 97.81 149 GLU B N 1
ATOM 2973 C CA . GLU B 1 149 ? 6.738 -25.5 -3.609 1 97.81 149 GLU B CA 1
ATOM 2974 C C . GLU B 1 149 ? 6.363 -24.672 -2.387 1 97.81 149 GLU B C 1
ATOM 2976 O O . GLU B 1 149 ? 6.875 -23.562 -2.201 1 97.81 149 GLU B O 1
ATOM 2981 N N . VAL B 1 150 ? 5.441 -25.188 -1.607 1 98 150 VAL B N 1
ATOM 2982 C CA . VAL B 1 150 ? 4.938 -24.469 -0.439 1 98 150 VAL B CA 1
ATOM 2983 C C . VAL B 1 150 ? 5.109 -25.328 0.809 1 98 150 VAL B C 1
ATOM 2985 O O . VAL B 1 150 ? 4.676 -26.484 0.838 1 98 150 VAL B O 1
ATOM 2988 N N . ARG B 1 151 ? 5.742 -24.781 1.85 1 97.88 151 ARG B N 1
ATOM 2989 C CA . ARG B 1 151 ? 5.891 -25.453 3.131 1 97.88 151 ARG B CA 1
ATOM 2990 C C . ARG B 1 151 ? 5.383 -24.594 4.277 1 97.88 151 ARG B C 1
ATOM 2992 O O . ARG B 1 151 ? 5.449 -23.359 4.207 1 97.88 151 ARG B O 1
ATOM 2999 N N . GLU B 1 152 ? 4.926 -25.234 5.305 1 96.88 152 GLU B N 1
ATOM 3000 C CA . GLU B 1 152 ? 4.426 -24.547 6.488 1 96.88 152 GLU B CA 1
ATOM 3001 C C . GLU B 1 152 ? 5.57 -24.078 7.379 1 96.88 152 GLU B C 1
ATOM 3003 O O . GLU B 1 152 ? 6.254 -24.875 8.008 1 96.88 152 GLU B O 1
ATOM 3008 N N . ALA B 1 153 ? 5.836 -22.734 7.418 1 95.06 153 ALA B N 1
ATOM 3009 C CA . ALA B 1 153 ? 6.93 -22.203 8.227 1 95.06 153 ALA B CA 1
ATOM 3010 C C . ALA B 1 153 ? 6.473 -21.922 9.648 1 95.06 153 ALA B C 1
ATOM 3012 O O . ALA B 1 153 ? 7.289 -21.609 10.523 1 95.06 153 ALA B O 1
ATOM 3013 N N . GLY B 1 154 ? 5.172 -21.984 9.844 1 82.94 154 GLY B N 1
ATOM 3014 C CA . GLY B 1 154 ? 4.664 -21.719 11.18 1 82.94 154 GLY B CA 1
ATOM 3015 C C . GLY B 1 154 ? 4.203 -22.984 11.906 1 82.94 154 GLY B C 1
ATOM 3016 O O . GLY B 1 154 ? 3.895 -23.984 11.273 1 82.94 154 GLY B O 1
ATOM 3017 N N . GLY B 1 155 ? 4.551 -23.125 13.211 1 69.12 155 GLY B N 1
ATOM 3018 C CA . GLY B 1 155 ? 4.031 -24.172 14.078 1 69.12 155 GLY B CA 1
ATOM 3019 C C . GLY B 1 155 ? 2.766 -23.766 14.805 1 69.12 155 GLY B C 1
ATOM 3020 O O . GLY B 1 155 ? 2.168 -22.734 14.5 1 69.12 155 GLY B O 1
ATOM 3021 N N . PRO B 1 156 ? 2.264 -24.562 15.578 1 65.62 156 PRO B N 1
ATOM 3022 C CA . PRO B 1 156 ? 1.063 -24.328 16.391 1 65.62 156 PRO B CA 1
ATOM 3023 C C . PRO B 1 156 ? 1.124 -23.016 17.172 1 65.62 156 PRO B C 1
ATOM 3025 O O . PRO B 1 156 ? 0.087 -22.5 17.594 1 65.62 156 PRO B O 1
ATOM 3028 N N . GLU B 1 157 ? 2.225 -22.422 17.172 1 76.62 157 GLU B N 1
ATOM 3029 C CA . GLU B 1 157 ? 2.408 -21.25 18.016 1 76.62 157 GLU B CA 1
ATOM 3030 C C . GLU B 1 157 ? 2.221 -19.969 17.234 1 76.62 157 GLU B C 1
ATOM 3032 O O . GLU B 1 157 ? 2.295 -18.875 17.797 1 76.62 157 GLU B O 1
ATOM 3037 N N . VAL B 1 158 ? 1.811 -20.062 16.062 1 79.81 158 VAL B N 1
ATOM 3038 C CA . VAL B 1 158 ? 1.611 -18.859 15.281 1 79.81 158 VAL B CA 1
ATOM 3039 C C . VAL B 1 158 ? 0.326 -18.156 15.727 1 79.81 158 VAL B C 1
ATOM 3041 O O . VAL B 1 158 ? -0.726 -18.797 15.828 1 79.81 158 VAL B O 1
ATOM 3044 N N . PRO B 1 159 ? 0.443 -16.844 16.094 1 83.69 159 PRO B N 1
ATOM 3045 C CA . PRO B 1 159 ? -0.749 -16.125 16.547 1 83.69 159 PRO B CA 1
ATOM 3046 C C . PRO B 1 159 ? -1.881 -16.156 15.516 1 83.69 159 PRO B C 1
ATOM 3048 O O . PRO B 1 159 ? -1.63 -16.297 14.32 1 83.69 159 PRO B O 1
ATOM 3051 N N . SER B 1 160 ? -3.076 -16.062 16.078 1 86.06 160 SER B N 1
ATOM 3052 C CA . SER B 1 160 ? -4.238 -15.938 15.195 1 86.06 160 SER B CA 1
ATOM 3053 C C . SER B 1 160 ? -4.078 -14.789 14.219 1 86.06 160 SER B C 1
ATOM 3055 O O . SER B 1 160 ? -3.52 -13.742 14.562 1 86.06 160 SER B O 1
ATOM 3057 N N . GLY B 1 161 ? -4.516 -14.992 12.992 1 92.62 161 GLY B N 1
ATOM 3058 C CA . GLY B 1 161 ? -4.434 -13.961 11.969 1 92.62 161 GLY B CA 1
ATOM 3059 C C . GLY B 1 161 ? -3.105 -13.961 11.227 1 92.62 161 GLY B C 1
ATOM 3060 O O . GLY B 1 161 ? -2.91 -13.172 10.297 1 92.62 161 GLY B O 1
ATOM 3061 N N . ARG B 1 162 ? -2.225 -14.805 11.734 1 95.25 162 ARG B N 1
ATOM 3062 C CA . ARG B 1 162 ? -0.909 -14.859 11.102 1 95.25 162 ARG B CA 1
ATOM 3063 C C . ARG B 1 162 ? -0.704 -16.188 10.375 1 95.25 162 ARG B C 1
ATOM 3065 O O . ARG B 1 162 ? -1.107 -17.234 10.875 1 95.25 162 ARG B O 1
ATOM 3072 N N . THR B 1 163 ? -0.107 -16.141 9.211 1 95.12 163 THR B N 1
ATOM 3073 C CA . THR B 1 163 ? 0.267 -17.297 8.406 1 95.12 163 THR B CA 1
ATOM 3074 C C . THR B 1 163 ? 1.699 -17.156 7.895 1 95.12 163 THR B C 1
ATOM 3076 O O . THR B 1 163 ? 2.078 -16.109 7.367 1 95.12 163 THR B O 1
ATOM 3079 N N . ARG B 1 164 ? 2.492 -18.188 8.094 1 97.25 164 ARG B N 1
ATOM 3080 C CA . ARG B 1 164 ? 3.869 -18.188 7.605 1 97.25 164 ARG B CA 1
ATOM 3081 C C . ARG B 1 164 ? 4.125 -19.375 6.68 1 97.25 164 ARG B C 1
ATOM 3083 O O . ARG B 1 164 ? 3.893 -20.516 7.055 1 97.25 164 ARG B O 1
ATOM 3090 N N . LEU B 1 165 ? 4.621 -19.047 5.504 1 97.5 165 LEU B N 1
ATOM 3091 C CA . LEU B 1 165 ? 4.914 -20.062 4.5 1 97.5 165 LEU B CA 1
ATOM 3092 C C . LEU B 1 165 ? 6.328 -19.891 3.951 1 97.5 165 LEU B C 1
ATOM 3094 O O . LEU B 1 165 ? 6.789 -18.766 3.758 1 97.5 165 LEU B O 1
ATOM 3098 N N . TRP B 1 166 ? 6.984 -20.984 3.688 1 98.62 166 TRP B N 1
ATOM 3099 C CA . TRP B 1 166 ? 8.125 -21 2.771 1 98.62 166 TRP B CA 1
ATOM 3100 C C . TRP B 1 166 ? 7.66 -21.25 1.34 1 98.62 166 TRP B C 1
ATOM 3102 O O . TRP B 1 166 ? 6.914 -22.188 1.076 1 98.62 166 TRP B O 1
ATOM 3112 N N . LEU B 1 167 ? 8.102 -20.438 0.463 1 98.62 167 LEU B N 1
ATOM 3113 C CA . LEU B 1 167 ? 7.754 -20.562 -0.949 1 98.62 167 LEU B CA 1
ATOM 3114 C C . LEU B 1 167 ? 9.008 -20.703 -1.804 1 98.62 167 LEU B C 1
ATOM 3116 O O . LEU B 1 167 ? 10.016 -20.031 -1.555 1 98.62 167 LEU B O 1
ATOM 3120 N N . ARG B 1 168 ? 8.977 -21.547 -2.766 1 98.5 168 ARG B N 1
ATOM 3121 C CA . ARG B 1 168 ? 10.078 -21.688 -3.709 1 98.5 168 ARG B CA 1
ATOM 3122 C C . ARG B 1 168 ? 9.57 -22.031 -5.102 1 98.5 168 ARG B C 1
ATOM 3124 O O . ARG B 1 168 ? 8.727 -22.922 -5.258 1 98.5 168 ARG B O 1
ATOM 3131 N N . ARG B 1 169 ? 10.039 -21.328 -6.062 1 97.38 169 ARG B N 1
ATOM 3132 C CA . ARG B 1 169 ? 9.703 -21.656 -7.441 1 97.38 169 ARG B CA 1
ATOM 3133 C C . ARG B 1 169 ? 10.398 -22.953 -7.879 1 97.38 169 ARG B C 1
ATOM 3135 O O . ARG B 1 169 ? 11.602 -23.109 -7.676 1 97.38 169 ARG B O 1
ATOM 3142 N N . LYS B 1 170 ? 9.68 -23.797 -8.586 1 96.94 170 LYS B N 1
ATOM 3143 C CA . LYS B 1 170 ? 10.211 -25.078 -9.008 1 96.94 170 LYS B CA 1
ATOM 3144 C C . LYS B 1 170 ? 11.117 -24.938 -10.227 1 96.94 170 LYS B C 1
ATOM 3146 O O . LYS B 1 170 ? 11.992 -25.766 -10.461 1 96.94 170 LYS B O 1
ATOM 3151 N N . ASP B 1 171 ? 10.938 -23.859 -10.961 1 94.81 171 ASP B N 1
ATOM 3152 C CA . ASP B 1 171 ? 11.703 -23.688 -12.195 1 94.81 171 ASP B CA 1
ATOM 3153 C C . ASP B 1 171 ? 13.055 -23.047 -11.914 1 94.81 171 ASP B C 1
ATOM 3155 O O . ASP B 1 171 ? 13.812 -22.75 -12.844 1 94.81 171 ASP B O 1
ATOM 3159 N N . GLY B 1 172 ? 13.391 -22.703 -10.727 1 94.88 172 GLY B N 1
ATOM 3160 C CA . GLY B 1 172 ? 14.688 -22.172 -10.352 1 94.88 172 GLY B CA 1
ATOM 3161 C C . GLY B 1 172 ? 14.867 -20.703 -10.695 1 94.88 172 GLY B C 1
ATOM 3162 O O . GLY B 1 172 ? 15.992 -20.219 -10.828 1 94.88 172 GLY B O 1
ATOM 3163 N N . ALA B 1 173 ? 13.805 -20 -10.875 1 94.25 173 ALA B N 1
ATOM 3164 C CA . ALA B 1 173 ? 13.883 -18.562 -11.141 1 94.25 173 ALA B CA 1
ATOM 3165 C C . ALA B 1 173 ? 14.359 -17.797 -9.906 1 94.25 173 ALA B C 1
ATOM 3167 O O . ALA B 1 173 ? 14.117 -18.234 -8.773 1 94.25 173 ALA B O 1
ATOM 3168 N N . PRO B 1 174 ? 15.062 -16.703 -10.117 1 96.75 174 PRO B N 1
ATOM 3169 C CA . PRO B 1 174 ? 15.5 -15.898 -8.977 1 96.75 174 PRO B CA 1
ATOM 3170 C C . PRO B 1 174 ? 14.328 -15.242 -8.234 1 96.75 174 PRO B C 1
ATOM 3172 O O . PRO B 1 174 ? 13.211 -15.203 -8.75 1 96.75 174 PRO B O 1
ATOM 3175 N N . LEU B 1 175 ? 14.633 -14.828 -7.035 1 97.75 175 LEU B N 1
ATOM 3176 C CA . LEU B 1 175 ? 13.695 -13.977 -6.301 1 97.75 175 LEU B CA 1
ATOM 3177 C C . LEU B 1 175 ? 13.812 -12.523 -6.746 1 97.75 175 LEU B C 1
ATOM 3179 O O . LEU B 1 175 ? 14.312 -11.68 -6 1 97.75 175 LEU B O 1
ATOM 3183 N N . ASP B 1 176 ? 13.312 -12.273 -7.93 1 96.81 176 ASP B N 1
ATOM 3184 C CA . ASP B 1 176 ? 13.297 -10.922 -8.492 1 96.81 176 ASP B CA 1
ATOM 3185 C C . ASP B 1 176 ? 11.93 -10.273 -8.312 1 96.81 176 ASP B C 1
ATOM 3187 O O . ASP B 1 176 ? 11.07 -10.797 -7.602 1 96.81 176 ASP B O 1
ATOM 3191 N N . ALA B 1 177 ? 11.758 -9.086 -8.906 1 97.06 177 ALA B N 1
ATOM 3192 C CA . ALA B 1 177 ? 10.531 -8.312 -8.719 1 97.06 177 ALA B CA 1
ATOM 3193 C C . ALA B 1 177 ? 9.305 -9.133 -9.094 1 97.06 177 ALA B C 1
ATOM 3195 O O . ALA B 1 177 ? 8.289 -9.102 -8.383 1 97.06 177 ALA B O 1
ATOM 3196 N N . ALA B 1 178 ? 9.344 -9.852 -10.172 1 96.62 178 ALA B N 1
ATOM 3197 C CA . ALA B 1 178 ? 8.211 -10.672 -10.617 1 96.62 178 ALA B CA 1
ATOM 3198 C C . ALA B 1 178 ? 7.898 -11.766 -9.609 1 96.62 178 ALA B C 1
ATOM 3200 O O . ALA B 1 178 ? 6.742 -11.953 -9.227 1 96.62 178 ALA B O 1
ATOM 3201 N N . SER B 1 179 ? 8.93 -12.516 -9.148 1 97.44 179 SER B N 1
ATOM 3202 C CA . SER B 1 179 ? 8.742 -13.57 -8.164 1 97.44 179 SER B CA 1
ATOM 3203 C C . SER B 1 179 ? 8.172 -13.016 -6.863 1 97.44 179 SER B C 1
ATOM 3205 O O . SER B 1 179 ? 7.262 -13.602 -6.273 1 97.44 179 SER B O 1
ATOM 3207 N N . LEU B 1 180 ? 8.695 -11.898 -6.469 1 98.56 180 LEU B N 1
ATOM 3208 C CA . LEU B 1 180 ? 8.258 -11.297 -5.211 1 98.56 180 LEU B CA 1
ATOM 3209 C C . LEU B 1 180 ? 6.809 -10.836 -5.301 1 98.56 180 LEU B C 1
ATOM 3211 O O . LEU B 1 180 ? 6.043 -11 -4.348 1 98.56 180 LEU B O 1
ATOM 3215 N N . ALA B 1 181 ? 6.441 -10.273 -6.422 1 98.44 181 ALA B N 1
ATOM 3216 C CA . ALA B 1 181 ? 5.055 -9.859 -6.625 1 98.44 181 ALA B CA 1
ATOM 3217 C C . ALA B 1 181 ? 4.105 -11.055 -6.516 1 98.44 181 ALA B C 1
ATOM 3219 O O . ALA B 1 181 ? 3.057 -10.969 -5.875 1 98.44 181 ALA B O 1
ATOM 3220 N N . MET B 1 182 ? 4.453 -12.125 -7.102 1 98 182 MET B N 1
ATOM 3221 C CA . MET B 1 182 ? 3.607 -13.312 -7.09 1 98 182 MET B CA 1
ATOM 3222 C C . MET B 1 182 ? 3.559 -13.938 -5.699 1 98 182 MET B C 1
ATOM 3224 O O . MET B 1 182 ? 2.494 -14.359 -5.242 1 98 182 MET B O 1
ATOM 3228 N N . PHE B 1 183 ? 4.688 -13.945 -4.992 1 98.44 183 PHE B N 1
ATOM 3229 C CA . PHE B 1 183 ? 4.746 -14.516 -3.652 1 98.44 183 PHE B CA 1
ATOM 3230 C C . PHE B 1 183 ? 3.979 -13.656 -2.658 1 98.44 183 PHE B C 1
ATOM 3232 O O . PHE B 1 183 ? 3.395 -14.164 -1.702 1 98.44 183 PHE B O 1
ATOM 3239 N N . ALA B 1 184 ? 3.895 -12.375 -2.877 1 98.56 184 ALA B N 1
ATOM 3240 C CA . ALA B 1 184 ? 3.232 -11.453 -1.954 1 98.56 184 ALA B CA 1
ATOM 3241 C C . ALA B 1 184 ? 1.716 -11.602 -2.025 1 98.56 184 ALA B C 1
ATOM 3243 O O . ALA B 1 184 ? 0.995 -11.094 -1.163 1 98.56 184 ALA B O 1
ATOM 3244 N N . ASP B 1 185 ? 1.213 -12.281 -3.023 1 97.75 185 ASP B N 1
ATOM 3245 C CA . ASP B 1 185 ? -0.224 -12.32 -3.275 1 97.75 185 ASP B CA 1
ATOM 3246 C C . ASP B 1 185 ? -0.856 -13.562 -2.65 1 97.75 185 ASP B C 1
ATOM 3248 O O . ASP B 1 185 ? -1.947 -13.977 -3.047 1 97.75 185 ASP B O 1
ATOM 3252 N N . PHE B 1 186 ? -0.249 -14.156 -1.654 1 96.62 186 PHE B N 1
ATOM 3253 C CA . PHE B 1 186 ? -0.786 -15.312 -0.946 1 96.62 186 PHE B CA 1
ATOM 3254 C C . PHE B 1 186 ? -1.678 -14.867 0.21 1 96.62 186 PHE B C 1
ATOM 3256 O O . PHE B 1 186 ? -2.24 -15.703 0.92 1 96.62 186 PHE B O 1
ATOM 3263 N N . LEU B 1 187 ? -1.927 -13.648 0.356 1 96.75 187 LEU B N 1
ATOM 3264 C CA . LEU B 1 187 ? -2.699 -13.07 1.452 1 96.75 187 LEU B CA 1
ATOM 3265 C C . LEU B 1 187 ? -4.121 -13.625 1.466 1 96.75 187 LEU B C 1
ATOM 3267 O O . LEU B 1 187 ? -4.699 -13.836 2.535 1 96.75 187 LEU B O 1
ATOM 3271 N N . PRO B 1 188 ? -4.75 -13.898 0.289 1 95.12 188 PRO B N 1
ATOM 3272 C CA . PRO B 1 188 ? -6.07 -14.531 0.349 1 95.12 188 PRO B CA 1
ATOM 3273 C C . PRO B 1 188 ? -6.055 -15.867 1.093 1 95.12 188 PRO B C 1
ATOM 3275 O O . PRO B 1 188 ? -7.031 -16.219 1.763 1 95.12 188 PRO B O 1
ATOM 3278 N N . ILE B 1 189 ? -4.996 -16.594 0.997 1 92.25 189 ILE B N 1
ATOM 3279 C CA . ILE B 1 189 ? -4.852 -17.844 1.728 1 92.25 189 ILE B CA 1
ATOM 3280 C C . ILE B 1 189 ? -4.809 -17.562 3.229 1 92.25 189 ILE B C 1
ATOM 3282 O O . ILE B 1 189 ? -5.469 -18.25 4.012 1 92.25 189 ILE B O 1
ATOM 3286 N N . ALA B 1 190 ? -4.043 -16.562 3.641 1 94.25 190 ALA B N 1
ATOM 3287 C CA . ALA B 1 190 ? -3.967 -16.172 5.047 1 94.25 190 ALA B CA 1
ATOM 3288 C C . ALA B 1 190 ? -5.34 -15.766 5.578 1 94.25 190 ALA B C 1
ATOM 3290 O O . ALA B 1 190 ? -5.695 -16.094 6.711 1 94.25 190 ALA B O 1
ATOM 3291 N N . LEU B 1 191 ? -6.082 -15.055 4.746 1 95 191 LEU B N 1
ATOM 3292 C CA . LEU B 1 191 ? -7.43 -14.664 5.148 1 95 191 LEU B CA 1
ATOM 3293 C C . LEU B 1 191 ? -8.305 -15.891 5.367 1 95 191 LEU B C 1
ATOM 3295 O O . LEU B 1 191 ? -9.047 -15.953 6.352 1 95 191 LEU B O 1
ATOM 3299 N N . GLY B 1 192 ? -8.258 -16.812 4.422 1 92.38 192 GLY B N 1
ATOM 3300 C CA . GLY B 1 192 ? -9.016 -18.047 4.59 1 92.38 192 GLY B CA 1
ATOM 3301 C C . GLY B 1 192 ? -8.711 -18.766 5.895 1 92.38 192 GLY B C 1
ATOM 3302 O O . GLY B 1 192 ? -9.625 -19.234 6.574 1 92.38 192 GLY B O 1
ATOM 3303 N N . ARG B 1 193 ? -7.492 -18.828 6.242 1 90.62 193 ARG B N 1
ATOM 3304 C CA . ARG B 1 193 ? -7.078 -19.469 7.48 1 90.62 193 ARG B CA 1
ATOM 3305 C C . ARG B 1 193 ? -7.59 -18.703 8.695 1 90.62 193 ARG B C 1
ATOM 3307 O O . ARG B 1 193 ? -8.039 -19.312 9.672 1 90.62 193 ARG B O 1
ATOM 3314 N N . ALA B 1 194 ? -7.488 -17.391 8.617 1 91.38 194 ALA B N 1
ATOM 3315 C CA . ALA B 1 194 ? -7.91 -16.562 9.734 1 91.38 194 ALA B CA 1
ATOM 3316 C C . ALA B 1 194 ? -9.414 -16.672 9.961 1 91.38 194 ALA B C 1
ATOM 3318 O O . ALA B 1 194 ? -9.883 -16.609 11.102 1 91.38 194 ALA B O 1
ATOM 3319 N N . THR B 1 195 ? -10.141 -16.859 8.859 1 90.5 195 THR B N 1
ATOM 3320 C CA . THR B 1 195 ? -11.594 -16.781 8.961 1 90.5 195 THR B CA 1
ATOM 3321 C C . THR B 1 195 ? -12.195 -18.188 8.922 1 90.5 195 THR B C 1
ATOM 3323 O O . THR B 1 195 ? -13.383 -18.359 9.211 1 90.5 195 THR B O 1
ATOM 3326 N N . GLY B 1 196 ? -11.445 -19.172 8.523 1 85.25 196 GLY B N 1
ATOM 3327 C CA . GLY B 1 196 ? -11.969 -20.516 8.352 1 85.25 196 GLY B CA 1
ATOM 3328 C C . GLY B 1 196 ? -12.688 -20.719 7.031 1 85.25 196 GLY B C 1
ATOM 3329 O O . GLY B 1 196 ? -13.391 -21.719 6.848 1 85.25 196 GLY B O 1
ATOM 3330 N N . CYS B 1 197 ? -12.586 -19.766 6.176 1 79.81 197 CYS B N 1
ATOM 3331 C CA . CYS B 1 197 ? -13.227 -19.859 4.863 1 79.81 197 CYS B CA 1
ATOM 3332 C C . CYS B 1 197 ? -12.227 -20.312 3.807 1 79.81 197 CYS B C 1
ATOM 3334 O O . CYS B 1 197 ? -11.305 -19.578 3.451 1 79.81 197 CYS B O 1
ATOM 3336 N N . SER B 1 198 ? -12.359 -21.516 3.295 1 68.06 198 SER B N 1
ATOM 3337 C CA . SER B 1 198 ? -11.414 -22.156 2.381 1 68.06 198 SER B CA 1
ATOM 3338 C C . SER B 1 198 ? -11.156 -21.281 1.157 1 68.06 198 SER B C 1
ATOM 3340 O O . SER B 1 198 ? -10.047 -21.266 0.614 1 68.06 198 SER B O 1
ATOM 3342 N N . GLY B 1 199 ? -11.969 -20.516 0.685 1 68.44 199 GLY B N 1
ATOM 3343 C CA . GLY B 1 199 ? -11.766 -19.797 -0.56 1 68.44 199 GLY B CA 1
ATOM 3344 C C . GLY B 1 199 ? -11.023 -18.484 -0.37 1 68.44 199 GLY B C 1
ATOM 3345 O O . GLY B 1 199 ? -10.617 -17.844 -1.345 1 68.44 199 GLY B O 1
ATOM 3346 N N . GLY B 1 200 ? -10.695 -18.297 0.835 1 78.06 200 GLY B N 1
ATOM 3347 C CA . GLY B 1 200 ? -9.977 -17.062 1.11 1 78.06 200 GLY B CA 1
ATOM 3348 C C . GLY B 1 200 ? -10.781 -15.82 0.788 1 78.06 200 GLY B C 1
ATOM 3349 O O . GLY B 1 200 ? -11.906 -15.656 1.268 1 78.06 200 GLY B O 1
ATOM 3350 N N . GLY B 1 201 ? -10.445 -14.867 0.076 1 87.75 201 GLY B N 1
ATOM 3351 C CA . GLY B 1 201 ? -11.078 -13.625 -0.354 1 87.75 201 GLY B CA 1
ATOM 3352 C C . GLY B 1 201 ? -10.57 -13.141 -1.697 1 87.75 201 GLY B C 1
ATOM 3353 O O . GLY B 1 201 ? -9.711 -13.773 -2.314 1 87.75 201 GLY B O 1
ATOM 3354 N N . ASN B 1 202 ? -11.266 -12.219 -2.23 1 91.75 202 ASN B N 1
ATOM 3355 C CA . ASN B 1 202 ? -10.828 -11.594 -3.473 1 91.75 202 ASN B CA 1
ATOM 3356 C C . ASN B 1 202 ? -10.102 -10.273 -3.213 1 91.75 202 ASN B C 1
ATOM 3358 O O . ASN B 1 202 ? -10.594 -9.43 -2.461 1 91.75 202 ASN B O 1
ATOM 3362 N N . SER B 1 203 ? -8.969 -10.203 -3.844 1 95.94 203 SER B N 1
ATOM 3363 C CA . SER B 1 203 ? -8.172 -9 -3.664 1 95.94 203 SER B CA 1
ATOM 3364 C C . SER B 1 203 ? -8.805 -7.801 -4.367 1 95.94 203 SER B C 1
ATOM 3366 O O . SER B 1 203 ? -9.312 -7.93 -5.48 1 95.94 203 SER B O 1
ATOM 3368 N N . LEU B 1 204 ? -8.789 -6.66 -3.715 1 97.56 204 LEU B N 1
ATOM 3369 C CA . LEU B 1 204 ? -9.25 -5.406 -4.301 1 97.56 204 LEU B CA 1
ATOM 3370 C C . LEU B 1 204 ? -8.086 -4.629 -4.902 1 97.56 204 LEU B C 1
ATOM 3372 O O . LEU B 1 204 ? -8.266 -3.871 -5.859 1 97.56 204 LEU B O 1
ATOM 3376 N N . ASP B 1 205 ? -7.012 -4.789 -4.266 1 98.31 205 ASP B N 1
ATOM 3377 C CA . ASP B 1 205 ? -5.773 -4.094 -4.602 1 98.31 205 ASP B CA 1
ATOM 3378 C C . ASP B 1 205 ? -4.555 -4.922 -4.211 1 98.31 205 ASP B C 1
ATOM 3380 O O . ASP B 1 205 ? -4.688 -5.973 -3.58 1 98.31 205 ASP B O 1
ATOM 3384 N N . ASN B 1 206 ? -3.451 -4.484 -4.68 1 98.06 206 ASN B N 1
ATOM 3385 C CA . ASN B 1 206 ? -2.152 -5.051 -4.328 1 98.06 206 ASN B CA 1
ATOM 3386 C C . ASN B 1 206 ? -1.075 -3.975 -4.246 1 98.06 206 ASN B C 1
ATOM 3388 O O . ASN B 1 206 ? -1.131 -2.977 -4.965 1 98.06 206 ASN B O 1
ATOM 3392 N N . SER B 1 207 ? -0.165 -4.098 -3.334 1 98.5 207 SER B N 1
ATOM 3393 C CA . SER B 1 207 ? 0.98 -3.199 -3.238 1 98.5 207 SER B CA 1
ATOM 3394 C C . SER B 1 207 ? 2.254 -3.961 -2.885 1 98.5 207 SER B C 1
ATOM 3396 O O . SER B 1 207 ? 2.211 -4.938 -2.133 1 98.5 207 SER B O 1
ATOM 3398 N N . LEU B 1 208 ? 3.311 -3.525 -3.42 1 98.69 208 LEU B N 1
ATOM 3399 C CA . LEU B 1 208 ? 4.613 -4.141 -3.209 1 98.69 208 LEU B CA 1
ATOM 3400 C C . LEU B 1 208 ? 5.711 -3.086 -3.15 1 98.69 208 LEU B C 1
ATOM 3402 O O . LEU B 1 208 ? 5.734 -2.162 -3.969 1 98.69 208 LEU B O 1
ATOM 3406 N N . ARG B 1 209 ? 6.535 -3.205 -2.166 1 98.62 209 ARG B N 1
ATOM 3407 C CA . ARG B 1 209 ? 7.73 -2.383 -2.018 1 98.62 209 ARG B CA 1
ATOM 3408 C C . ARG B 1 209 ? 8.984 -3.248 -1.954 1 98.62 209 ARG B C 1
ATOM 3410 O O . ARG B 1 209 ? 9.109 -4.109 -1.082 1 98.62 209 ARG B O 1
ATOM 3417 N N . ILE B 1 210 ? 9.906 -2.961 -2.809 1 98.12 210 ILE B N 1
ATOM 3418 C CA . ILE B 1 210 ? 11.008 -3.896 -3.035 1 98.12 210 ILE B CA 1
ATOM 3419 C C . ILE B 1 210 ? 12.297 -3.322 -2.461 1 98.12 210 ILE B C 1
ATOM 3421 O O . ILE B 1 210 ? 12.664 -2.184 -2.76 1 98.12 210 ILE B O 1
ATOM 3425 N N . THR B 1 211 ? 13.008 -4.125 -1.673 1 95.88 211 THR B N 1
ATOM 3426 C CA . THR B 1 211 ? 14.266 -3.695 -1.069 1 95.88 211 THR B CA 1
ATOM 3427 C C . THR B 1 211 ? 15.445 -4.375 -1.75 1 95.88 211 THR B C 1
ATOM 3429 O O . THR B 1 211 ? 16.578 -3.873 -1.692 1 95.88 211 THR B O 1
ATOM 3432 N N . GLY B 1 212 ? 15.086 -5.508 -2.309 1 94.38 212 GLY B N 1
ATOM 3433 C CA . GLY B 1 212 ? 16.188 -6.219 -2.951 1 94.38 212 GLY B CA 1
ATOM 3434 C C . GLY B 1 212 ? 15.734 -7.477 -3.67 1 94.38 212 GLY B C 1
ATOM 3435 O O . GLY B 1 212 ? 14.562 -7.852 -3.605 1 94.38 212 GLY B O 1
ATOM 3436 N N . ALA B 1 213 ? 16.656 -8.07 -4.383 1 96.25 213 ALA B N 1
ATOM 3437 C CA . ALA B 1 213 ? 16.484 -9.352 -5.062 1 96.25 213 ALA B CA 1
ATOM 3438 C C . ALA B 1 213 ? 17.422 -10.406 -4.496 1 96.25 213 ALA B C 1
ATOM 3440 O O . ALA B 1 213 ? 18.312 -10.086 -3.691 1 96.25 213 ALA B O 1
ATOM 3441 N N . ALA B 1 214 ? 17.156 -11.641 -4.824 1 97.5 214 ALA B N 1
ATOM 3442 C CA . ALA B 1 214 ? 18.031 -12.719 -4.359 1 97.5 214 ALA B CA 1
ATOM 3443 C C . ALA B 1 214 ? 18.109 -13.836 -5.395 1 97.5 214 ALA B C 1
ATOM 3445 O O . ALA B 1 214 ? 17.312 -13.891 -6.328 1 97.5 214 ALA B O 1
ATOM 3446 N N . ALA B 1 215 ? 19.125 -14.68 -5.207 1 97.44 215 ALA B N 1
ATOM 3447 C CA . ALA B 1 215 ? 19.281 -15.883 -6.023 1 97.44 215 ALA B CA 1
ATOM 3448 C C . ALA B 1 215 ? 18.109 -16.844 -5.812 1 97.44 215 ALA B C 1
ATOM 3450 O O . ALA B 1 215 ? 17.344 -16.688 -4.859 1 97.44 215 ALA B O 1
ATOM 3451 N N . PRO B 1 216 ? 17.984 -17.766 -6.758 1 97.38 216 PRO B N 1
ATOM 3452 C CA . PRO B 1 216 ? 16.922 -18.75 -6.562 1 97.38 216 PRO B CA 1
ATOM 3453 C C . PRO B 1 216 ? 17 -19.453 -5.207 1 97.38 216 PRO B C 1
ATOM 3455 O O . PRO B 1 216 ? 18.109 -19.734 -4.715 1 97.38 216 PRO B O 1
ATOM 3458 N N . GLY B 1 217 ? 15.914 -19.734 -4.605 1 97.88 217 GLY B N 1
ATOM 3459 C CA . GLY B 1 217 ? 15.852 -20.391 -3.311 1 97.88 217 GLY B CA 1
ATOM 3460 C C . GLY B 1 217 ? 14.539 -20.156 -2.582 1 97.88 217 GLY B C 1
ATOM 3461 O O . GLY B 1 217 ? 13.531 -19.828 -3.205 1 97.88 217 GLY B O 1
ATOM 3462 N N . TRP B 1 218 ? 14.578 -20.422 -1.276 1 98.62 218 TRP B N 1
ATOM 3463 C CA . TRP B 1 218 ? 13.375 -20.297 -0.455 1 98.62 218 TRP B CA 1
ATOM 3464 C C . TRP B 1 218 ? 13.133 -18.844 -0.067 1 98.62 218 TRP B C 1
ATOM 3466 O O . TRP B 1 218 ? 14.078 -18.109 0.242 1 98.62 218 TRP B O 1
ATOM 3476 N N . CYS B 1 219 ? 11.891 -18.516 -0.088 1 98.75 219 CYS B N 1
ATOM 3477 C CA . CYS B 1 219 ? 11.414 -17.219 0.377 1 98.75 219 CYS B CA 1
ATOM 3478 C C . CYS B 1 219 ? 10.422 -17.375 1.521 1 98.75 219 CYS B C 1
ATOM 3480 O O . CYS B 1 219 ? 9.398 -18.047 1.37 1 98.75 219 CYS B O 1
ATOM 3482 N N . LEU B 1 220 ? 10.758 -16.812 2.658 1 98.56 220 LEU B N 1
ATOM 3483 C CA . LEU B 1 220 ? 9.781 -16.781 3.742 1 98.56 220 LEU B CA 1
ATOM 3484 C C . LEU B 1 220 ? 8.711 -15.727 3.484 1 98.56 220 LEU B C 1
ATOM 3486 O O . LEU B 1 220 ? 9.031 -14.547 3.293 1 98.56 220 LEU B O 1
ATOM 3490 N N . CYS B 1 221 ? 7.531 -16.188 3.445 1 98.5 221 CYS B N 1
ATOM 3491 C CA . CYS B 1 221 ? 6.348 -15.344 3.316 1 98.5 221 CYS B CA 1
ATOM 3492 C C . CYS B 1 221 ? 5.605 -15.242 4.645 1 98.5 221 CYS B C 1
ATOM 3494 O O . CYS B 1 221 ? 4.91 -16.172 5.047 1 98.5 221 CYS B O 1
ATOM 3496 N N . ASP B 1 222 ? 5.773 -14.141 5.336 1 98 222 ASP B N 1
ATOM 3497 C CA . ASP B 1 222 ? 5.129 -13.883 6.621 1 98 222 ASP B CA 1
ATOM 3498 C C . ASP B 1 222 ? 3.928 -12.953 6.453 1 98 222 ASP B C 1
ATOM 3500 O O . ASP B 1 222 ? 4.09 -11.766 6.152 1 98 222 ASP B O 1
ATOM 3504 N N . MET B 1 223 ? 2.709 -13.492 6.688 1 97.19 223 MET B N 1
ATOM 3505 C CA 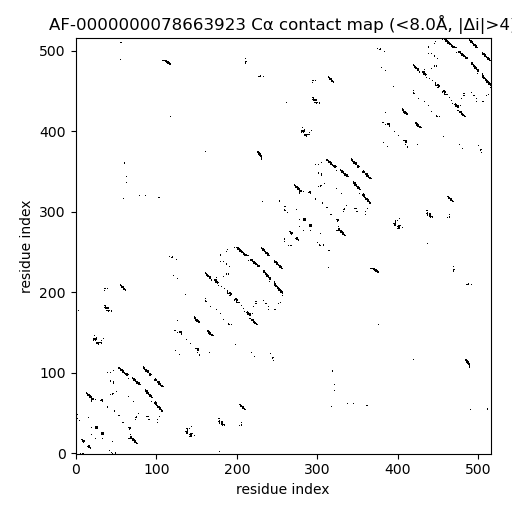. MET B 1 223 ? 1.477 -12.766 6.41 1 97.19 223 MET B CA 1
ATOM 3506 C C . MET B 1 223 ? 0.68 -12.531 7.688 1 97.19 223 MET B C 1
ATOM 3508 O O . MET B 1 223 ? 0.633 -13.398 8.562 1 97.19 223 MET B O 1
ATOM 3512 N N . ILE B 1 224 ? 0.04 -11.344 7.719 1 97.06 224 ILE B N 1
ATOM 3513 C CA . ILE B 1 224 ? -0.833 -11.023 8.844 1 97.06 224 ILE B CA 1
ATOM 3514 C C . ILE B 1 224 ? -2.143 -10.438 8.328 1 97.06 224 ILE B C 1
ATOM 3516 O O . ILE B 1 224 ? -2.139 -9.57 7.445 1 97.06 224 ILE B O 1
ATOM 3520 N N . ILE B 1 225 ? -3.219 -10.945 8.805 1 97.25 225 ILE B N 1
ATOM 3521 C CA . ILE B 1 225 ? -4.531 -10.312 8.695 1 97.25 225 ILE B CA 1
ATOM 3522 C C . ILE B 1 225 ? -4.867 -9.594 9.992 1 97.25 225 ILE B C 1
ATOM 3524 O O . ILE B 1 225 ? -5.348 -10.211 10.945 1 97.25 225 ILE B O 1
ATOM 3528 N N . PRO B 1 226 ? -4.73 -8.297 9.977 1 97.75 226 PRO B N 1
ATOM 3529 C CA . PRO B 1 226 ? -4.879 -7.602 11.258 1 97.75 226 PRO B CA 1
ATOM 3530 C C . PRO B 1 226 ? -6.332 -7.512 11.711 1 97.75 226 PRO B C 1
ATOM 3532 O O . PRO B 1 226 ? -6.613 -7.566 12.914 1 97.75 226 PRO B O 1
ATOM 3535 N N . SER B 1 227 ? -7.23 -7.316 10.766 1 96.94 227 SER B N 1
ATOM 3536 C CA . SER B 1 227 ? -8.633 -7.125 11.117 1 96.94 227 SER B CA 1
ATOM 3537 C C . SER B 1 227 ? -9.539 -7.293 9.898 1 96.94 227 SER B C 1
ATOM 3539 O O . SER B 1 227 ? -9.062 -7.332 8.766 1 96.94 227 SER B O 1
ATOM 3541 N N . SER B 1 228 ? -10.773 -7.5 10.18 1 95.38 228 SER B N 1
ATOM 3542 C CA . SER B 1 228 ? -11.844 -7.469 9.188 1 95.38 228 SER B CA 1
ATOM 3543 C C . SER B 1 228 ? -13.055 -6.688 9.695 1 95.38 228 SER B C 1
ATOM 3545 O O . SER B 1 228 ? -13.344 -6.695 10.898 1 95.38 228 SER B O 1
ATOM 3547 N N . ALA B 1 229 ? -13.609 -5.98 8.805 1 94.62 229 ALA B N 1
ATOM 3548 C CA . ALA B 1 229 ? -14.82 -5.234 9.125 1 94.62 229 ALA B CA 1
ATOM 3549 C C . ALA B 1 229 ? -15.641 -4.953 7.871 1 94.62 229 ALA B C 1
ATOM 3551 O O . ALA B 1 229 ? -15.086 -4.789 6.781 1 94.62 229 ALA B O 1
ATOM 3552 N N . SER B 1 230 ? -16.953 -4.957 8 1 93.75 230 SER B N 1
ATOM 3553 C CA . SER B 1 230 ? -17.875 -4.535 6.957 1 93.75 230 SER B CA 1
ATOM 3554 C C . SER B 1 230 ? -17.672 -5.344 5.68 1 93.75 230 SER B C 1
ATOM 3556 O O . SER B 1 230 ? -17.75 -4.797 4.578 1 93.75 230 SER B O 1
ATOM 3558 N N . GLY B 1 231 ? -17.297 -6.492 5.824 1 94.5 231 GLY B N 1
ATOM 3559 C CA . GLY B 1 231 ? -17.172 -7.383 4.68 1 94.5 231 GLY B CA 1
ATOM 3560 C C . GLY B 1 231 ? -15.82 -7.316 4.008 1 94.5 231 GLY B C 1
ATOM 3561 O O . GLY B 1 231 ? -15.617 -7.898 2.939 1 94.5 231 GLY B O 1
ATOM 3562 N N . PHE B 1 232 ? -14.891 -6.578 4.609 1 96.75 232 PHE B N 1
ATOM 3563 C CA . PHE B 1 232 ? -13.547 -6.414 4.051 1 96.75 232 PHE B CA 1
ATOM 3564 C C . PHE B 1 232 ? -12.484 -6.75 5.09 1 96.75 232 PHE B C 1
ATOM 3566 O O . PHE B 1 232 ? -12.742 -6.684 6.293 1 96.75 232 PHE B O 1
ATOM 3573 N N . ALA B 1 233 ? -11.312 -7.141 4.574 1 96.81 233 ALA B N 1
ATOM 3574 C CA . ALA B 1 233 ? -10.148 -7.379 5.414 1 96.81 233 ALA B CA 1
ATOM 3575 C C . ALA B 1 233 ? -8.898 -6.734 4.816 1 96.81 233 ALA B C 1
ATOM 3577 O O . ALA B 1 233 ? -8.875 -6.402 3.629 1 96.81 233 ALA B O 1
ATOM 3578 N N . GLN B 1 234 ? -7.984 -6.504 5.637 1 96.75 234 GLN B N 1
ATOM 3579 C CA . GLN B 1 234 ? -6.676 -6.039 5.184 1 96.75 234 GLN B CA 1
ATOM 3580 C C . GLN B 1 234 ? -5.59 -7.059 5.508 1 96.75 234 GLN B C 1
ATOM 3582 O O . GLN B 1 234 ? -5.688 -7.781 6.504 1 96.75 234 GLN B O 1
ATOM 3587 N N . GLY B 1 235 ? -4.617 -7.094 4.66 1 97.75 235 GLY B N 1
ATOM 3588 C CA . GLY B 1 235 ? -3.486 -7.988 4.859 1 97.75 235 GLY B CA 1
ATOM 3589 C C . GLY B 1 235 ? -2.148 -7.32 4.602 1 97.75 235 GLY B C 1
ATOM 3590 O O . GLY B 1 235 ? -2.051 -6.414 3.77 1 97.75 235 GLY B O 1
ATOM 3591 N N . GLN B 1 236 ? -1.188 -7.777 5.363 1 98.38 236 GLN B N 1
ATOM 3592 C CA . GLN B 1 236 ? 0.197 -7.359 5.172 1 98.38 236 GLN B CA 1
ATOM 3593 C C . GLN B 1 236 ? 1.118 -8.562 5.012 1 98.38 236 GLN B C 1
ATOM 3595 O O . GLN B 1 236 ? 0.843 -9.641 5.547 1 98.38 236 GLN B O 1
ATOM 3600 N N . VAL B 1 237 ? 2.176 -8.328 4.266 1 98.5 237 VAL B N 1
ATOM 3601 C CA . VAL B 1 237 ? 3.105 -9.43 4.035 1 98.5 237 VAL B CA 1
ATOM 3602 C C . VAL B 1 237 ? 4.539 -8.906 4.027 1 98.5 237 VAL B C 1
ATOM 3604 O O . VAL B 1 237 ? 4.793 -7.789 3.564 1 98.5 237 VAL B O 1
ATOM 3607 N N . THR B 1 238 ? 5.449 -9.617 4.594 1 98.5 238 THR B N 1
ATOM 3608 C CA . THR B 1 238 ? 6.887 -9.43 4.438 1 98.5 238 THR B CA 1
ATOM 3609 C C . THR B 1 238 ? 7.531 -10.664 3.805 1 98.5 238 THR B C 1
ATOM 3611 O O . THR B 1 238 ? 7.145 -11.789 4.105 1 98.5 238 THR B O 1
ATOM 3614 N N . LEU B 1 239 ? 8.453 -10.414 2.922 1 98.88 239 LEU B N 1
ATOM 3615 C CA . LEU B 1 239 ? 9.164 -11.469 2.209 1 98.88 239 LEU B CA 1
ATOM 3616 C C . LEU B 1 239 ? 10.656 -11.438 2.541 1 98.88 239 LEU B C 1
ATOM 3618 O O . LEU B 1 239 ? 11.297 -10.391 2.428 1 98.88 239 LEU B O 1
ATOM 3622 N N . TRP B 1 240 ? 11.141 -12.594 2.885 1 98.75 240 TRP B N 1
ATOM 3623 C CA . TRP B 1 240 ? 12.531 -12.719 3.324 1 98.75 240 TRP B CA 1
ATOM 3624 C C . TRP B 1 240 ? 13.242 -13.844 2.588 1 98.75 240 TRP B C 1
ATOM 3626 O O . TRP B 1 240 ? 12.656 -14.906 2.355 1 98.75 240 TRP B O 1
ATOM 3636 N N . ASP B 1 241 ? 14.477 -13.617 2.25 1 98.44 241 ASP B N 1
ATOM 3637 C CA . ASP B 1 241 ? 15.219 -14.789 1.809 1 98.44 241 ASP B CA 1
ATOM 3638 C C . ASP B 1 241 ? 15.586 -15.688 2.992 1 98.44 241 ASP B C 1
ATOM 3640 O O . ASP B 1 241 ? 15.25 -15.375 4.137 1 98.44 241 ASP B O 1
ATOM 3644 N N . GLN B 1 242 ? 16.234 -16.797 2.689 1 97.38 242 GLN B N 1
ATOM 3645 C CA . GLN B 1 242 ? 16.453 -17.812 3.707 1 97.38 242 GLN B CA 1
ATOM 3646 C C . GLN B 1 242 ? 17.453 -17.328 4.762 1 97.38 242 GLN B C 1
ATOM 3648 O O . GLN B 1 242 ? 17.469 -17.844 5.883 1 97.38 242 GLN B O 1
ATOM 3653 N N . SER B 1 243 ? 18.266 -16.359 4.445 1 96.94 243 SER B N 1
ATOM 3654 C CA . SER B 1 243 ? 19.281 -15.867 5.371 1 96.94 243 SER B CA 1
ATOM 3655 C C . SER B 1 243 ? 18.719 -14.789 6.281 1 96.94 243 SER B C 1
ATOM 3657 O O . SER B 1 243 ? 19.406 -14.305 7.188 1 96.94 243 SER B O 1
ATOM 3659 N N . GLY B 1 244 ? 17.547 -14.344 6.035 1 97.62 244 GLY B N 1
ATOM 3660 C CA . GLY B 1 244 ? 16.922 -13.344 6.883 1 97.62 244 GLY B CA 1
ATOM 3661 C C . GLY B 1 244 ? 17.031 -11.938 6.32 1 97.62 244 GLY B C 1
ATOM 3662 O O . GLY B 1 244 ? 16.828 -10.961 7.039 1 97.62 244 GLY B O 1
ATOM 3663 N N . ARG B 1 245 ? 17.422 -11.852 5.113 1 97.88 245 ARG B N 1
ATOM 3664 C CA . ARG B 1 245 ? 17.422 -10.555 4.441 1 97.88 245 ARG B CA 1
ATOM 3665 C C . ARG B 1 245 ? 16.016 -10.219 3.938 1 97.88 245 ARG B C 1
ATOM 3667 O O . ARG B 1 245 ? 15.383 -11.016 3.246 1 97.88 245 ARG B O 1
ATOM 3674 N N . LEU B 1 246 ? 15.562 -8.984 4.254 1 98.62 246 LEU B N 1
ATOM 3675 C CA . LEU B 1 246 ? 14.266 -8.523 3.77 1 98.62 246 LEU B CA 1
ATOM 3676 C C . LEU B 1 246 ? 14.32 -8.219 2.275 1 98.62 246 LEU B C 1
ATOM 3678 O O . LEU B 1 246 ? 15.18 -7.465 1.822 1 98.62 246 LEU B O 1
ATOM 3682 N N . LEU B 1 247 ? 13.367 -8.781 1.553 1 98.56 247 LEU B N 1
ATOM 3683 C CA . LEU B 1 247 ? 13.367 -8.578 0.108 1 98.56 247 LEU B CA 1
ATOM 3684 C C . LEU B 1 247 ? 12.258 -7.617 -0.304 1 98.56 247 LEU B C 1
ATOM 3686 O O . LEU B 1 247 ? 12.414 -6.848 -1.258 1 98.56 247 LEU B O 1
ATOM 3690 N N . ALA B 1 248 ? 11.109 -7.695 0.385 1 98.69 248 ALA B N 1
ATOM 3691 C CA . ALA B 1 248 ? 9.977 -6.852 0.02 1 98.69 248 ALA B CA 1
ATOM 3692 C C . ALA B 1 248 ? 8.922 -6.836 1.127 1 98.69 248 ALA B C 1
ATOM 3694 O O . ALA B 1 248 ? 8.898 -7.727 1.981 1 98.69 248 ALA B O 1
ATOM 3695 N N . THR B 1 249 ? 8.125 -5.859 1.134 1 98.69 249 THR B N 1
ATOM 3696 C CA . THR B 1 249 ? 6.895 -5.781 1.909 1 98.69 249 THR B CA 1
ATOM 3697 C C . THR B 1 249 ? 5.699 -5.52 0.998 1 98.69 249 THR B C 1
ATOM 3699 O O . THR B 1 249 ? 5.852 -4.977 -0.097 1 98.69 249 THR B O 1
ATOM 3702 N N . GLY B 1 250 ? 4.566 -5.973 1.422 1 98.62 250 GLY B N 1
ATOM 3703 C CA . GLY B 1 250 ? 3.357 -5.785 0.638 1 98.62 250 GLY B CA 1
ATOM 3704 C C . GLY B 1 250 ? 2.1 -5.719 1.485 1 98.62 250 GLY B C 1
ATOM 3705 O O . GLY B 1 250 ? 2.156 -5.902 2.703 1 98.62 250 GLY B O 1
ATOM 3706 N N . ALA B 1 251 ? 1.011 -5.363 0.822 1 98.56 251 ALA B N 1
ATOM 3707 C CA . ALA B 1 251 ? -0.292 -5.301 1.48 1 98.56 251 ALA B CA 1
ATOM 3708 C C . ALA B 1 251 ? -1.425 -5.34 0.459 1 98.56 251 ALA B C 1
ATOM 3710 O O . ALA B 1 251 ? -1.23 -4.996 -0.708 1 98.56 251 ALA B O 1
ATOM 3711 N N . GLN B 1 252 ? -2.555 -5.77 0.908 1 97.88 252 GLN B N 1
ATOM 3712 C CA . GLN B 1 252 ? -3.742 -5.73 0.063 1 97.88 252 GLN B CA 1
ATOM 3713 C C . GLN B 1 252 ? -5.016 -5.703 0.906 1 97.88 252 GLN B C 1
ATOM 3715 O O . GLN B 1 252 ? -4.98 -6.008 2.1 1 97.88 252 GLN B O 1
ATOM 3720 N N . SER B 1 253 ? -6.07 -5.227 0.332 1 98.06 253 SER B N 1
ATOM 3721 C CA . SER B 1 253 ? -7.422 -5.336 0.865 1 98.06 253 SER B CA 1
ATOM 3722 C C . SER B 1 253 ? -8.195 -6.457 0.179 1 98.06 253 SER B C 1
ATOM 3724 O O . SER B 1 253 ? -8.031 -6.691 -1.02 1 98.06 253 SER B O 1
ATOM 3726 N N . LEU B 1 254 ? -8.992 -7.094 0.975 1 96.81 254 LEU B N 1
ATOM 3727 C CA . LEU B 1 254 ? -9.648 -8.305 0.503 1 96.81 254 LEU B CA 1
ATOM 3728 C C . LEU B 1 254 ? -11.148 -8.25 0.778 1 96.81 254 LEU B C 1
ATOM 3730 O O . LEU B 1 254 ? -11.578 -7.766 1.829 1 96.81 254 LEU B O 1
ATOM 3734 N N . LEU B 1 255 ? -11.875 -8.75 -0.174 1 95.12 255 LEU B N 1
ATOM 3735 C CA . LEU B 1 255 ? -13.305 -8.953 -0 1 95.12 255 LEU B CA 1
ATOM 3736 C C . LEU B 1 255 ? -13.586 -10.305 0.64 1 95.12 255 LEU B C 1
ATOM 3738 O O . LEU B 1 255 ? -13.156 -11.344 0.127 1 95.12 255 LEU B O 1
ATOM 3742 N N . LEU B 1 256 ? -14.242 -10.258 1.75 1 93.44 256 LEU B N 1
ATOM 3743 C CA . LEU B 1 256 ? -14.625 -11.5 2.412 1 93.44 256 LEU B CA 1
ATOM 3744 C C . LEU B 1 256 ? -15.656 -12.266 1.59 1 93.44 256 LEU B C 1
ATOM 3746 O O . LEU B 1 256 ? -16.547 -11.656 0.987 1 93.44 256 LEU B O 1
ATOM 3750 N N . LYS B 1 257 ? -15.477 -13.594 1.688 1 84.31 257 LYS B N 1
ATOM 3751 C CA . LYS B 1 257 ? -16.5 -14.43 1.073 1 84.31 257 LYS B CA 1
ATOM 3752 C C . LYS B 1 257 ? -17.625 -14.727 2.057 1 84.31 257 LYS B C 1
ATOM 3754 O O . LYS B 1 257 ? -17.391 -14.867 3.258 1 84.31 257 LYS B O 1
ATOM 3759 N N . GLY B 1 258 ? -18.875 -14.461 1.729 1 71.44 258 GLY B N 1
ATOM 3760 C CA . GLY B 1 258 ? -20.062 -14.711 2.537 1 71.44 258 GLY B CA 1
ATOM 3761 C C . GLY B 1 258 ? -20.453 -16.172 2.58 1 71.44 258 GLY B C 1
ATOM 3762 O O . GLY B 1 258 ? -20.031 -16.969 1.729 1 71.44 258 GLY B O 1
#